Protein AF-A0A091SM23-F1 (afdb_monomer_lite)

Radius of gyration: 30.1 Å; chains: 1; bounding box: 99×48×85 Å

Sequence (454 aa):
YYSNVTLNDPCASSPNENMCPLARPPLPYNMPLAYVFSVGVSFLVTCVLLVYSMSRSFRESYRVGRSARDLAVKVFSAWDFKVIQRHSVKLQHENIHTQLKELLVEHRSRSRSLSVCQYLRRSAALLLAWAFSLSTVLGCVLAVHRFSEYMHGCVGKWQQEAILLVLPFLVSSFNVLMPHLYNWLTMWEKHDSPVAEVYVAICRNLILKMVVLGLLCYQWLSRRVVCSTEECWETCVGQELYRFVVMDFIFTLLDTLFGELVWRLILEKRLKRNQKPEFDIARNVLELIYGQTLTCTWGSAPCLQTSLMQNCQSPSKPWQASHMSTIFITLLCFPSFLGAAVFLSYTIWSVRPSETCGPFQGLETIYKSGKTWLQVLEKSNPNITWFAWVHQHLVENTFLLFLMSGLLLAMIYLNIQVVRGQQRIIYLLKEQIANEGEDKIFLIQKLHSIYKQR

Organism: Pelecanus crispus (NCBI:txid36300)

Secondary structure (DSSP, 8-state):
---HHHHS-TTTT-SSTT---SSPPSS---HHHHHHHHHHHHHHHHHHHHHHHHHHHHHHHHHHTT-TT-HHHHHHH---TT---HHHHHHHHHHHHHHHHHHHHHHHHHT----HHHHHHHHHHHHHHHHHHHHHHHHHHHHHHHHHHHHHHT--SS-HHHHHHHHHHHHHHHHHHHHHHHHHHHHHS--S-HHHHHHHHHHHHHHHHHHHHHHHHHHHHHHHHHHTTTS-HHHHHHHHHHHHHHHHHHHHHHIIIIIHHHHHHHHHHHH----PPB--HHHHHHHHHHHHHHHHTTT-HHHHHHHHHHHPBPPSS---HHHHHHHHIIIIIHHHHHHHHHHHHHHHHHPPPPSSSSTTTT-S-HHHHHHHHHHHHHHH-GGGHHHHHHHHHHHS-HHHHHHHHHHHHHHHHHHHHHHHHHHHHHHHHHHHHHHHHHHHHHHHHHHHHHHHH-

Foldseek 3Di:
DDALCQQQQQQNPDPDPPDRDPDTPPDRDQVLVCVVVVVVVVLVVVVVVLVVLLVVLVVQQVVVPPPLPPLPCLVVPQDDPVDDDPVVNVVSVLLSVQVSVQSVLVVVVVPDDDDPVRVVVLVVLVVVLVVVLVVLLVVLLVVLVVLLVVLVVPDDDPDVPVSLLVSLQSLLVCLLVSLVVLVVSLVVNPDSHPVVSVVVSVLSSLVSVLSSVVSLLVSLVVCLVVCLPPHFSVVVSVVSVVSNVVNNLVSLVCCLQVVQVVVQVCCCPPVVDPDADADPCLVCVVSLVVNLVVCVVVVCNVVSVVSCVVRHDHHSRPDPVSNCVSVSSVSPVVSVSVVVVVSVVCQQPPNQGHCPDDHQHPDRGSVVSVLVVLVVVCVVDVVCVVVSVCCCVQVVPPVNVVVVVVVVVVVVVVVVVVVVVVVVVVVVVVVVVVVVVVVVVVVVVVVVVVVVVD

Structure (mmCIF, N/CA/C/O backbone):
data_AF-A0A091SM23-F1
#
_entry.id   AF-A0A091SM23-F1
#
loop_
_atom_site.group_PDB
_atom_site.id
_atom_site.type_symbol
_atom_site.label_atom_id
_atom_site.label_alt_id
_atom_site.label_comp_id
_atom_site.label_asym_id
_atom_site.label_entity_id
_atom_site.label_seq_id
_atom_site.pdbx_PDB_ins_code
_atom_site.Cartn_x
_atom_site.Cartn_y
_atom_site.Cartn_z
_atom_site.occupancy
_atom_site.B_iso_or_equiv
_atom_site.auth_seq_id
_atom_site.auth_comp_id
_atom_site.auth_asym_id
_atom_site.auth_atom_id
_atom_site.pdbx_PDB_model_num
ATOM 1 N N . TYR A 1 1 ? 17.231 -11.484 -25.286 1.00 56.69 1 TYR A N 1
ATOM 2 C CA . TYR A 1 1 ? 16.145 -10.549 -24.927 1.00 56.69 1 TYR A CA 1
ATOM 3 C C . TYR A 1 1 ? 14.990 -10.757 -25.881 1.00 56.69 1 TYR A C 1
ATOM 5 O O . TYR A 1 1 ? 15.239 -10.800 -27.077 1.00 56.69 1 TYR A O 1
ATOM 13 N N . TYR A 1 2 ? 13.763 -10.910 -25.381 1.00 58.66 2 TYR A N 1
ATOM 14 C CA . TYR A 1 2 ? 12.590 -10.980 -26.250 1.00 58.66 2 TYR A CA 1
ATOM 15 C C . TYR A 1 2 ? 12.308 -9.589 -26.831 1.00 58.66 2 TYR A C 1
ATOM 17 O O . TYR A 1 2 ? 12.157 -8.615 -26.092 1.00 58.66 2 TYR A O 1
ATOM 25 N N . SER A 1 3 ? 12.285 -9.503 -28.153 1.00 64.88 3 SER A N 1
ATOM 26 C CA . SER A 1 3 ? 11.923 -8.331 -28.944 1.00 64.88 3 SER A CA 1
ATOM 27 C C . SER A 1 3 ? 11.014 -8.750 -30.101 1.00 64.88 3 SER A C 1
ATOM 29 O O . SER A 1 3 ? 10.918 -9.935 -30.441 1.00 64.88 3 SER A O 1
ATOM 31 N N . ASN A 1 4 ? 10.380 -7.773 -30.758 1.00 66.88 4 ASN A N 1
ATOM 32 C CA . ASN A 1 4 ? 9.612 -8.020 -31.983 1.00 66.88 4 ASN A CA 1
ATOM 33 C C . ASN A 1 4 ? 10.450 -8.708 -33.072 1.00 66.88 4 ASN A C 1
ATOM 35 O O . ASN A 1 4 ? 9.881 -9.405 -33.904 1.00 66.88 4 ASN A O 1
ATOM 39 N N . VAL A 1 5 ? 11.777 -8.541 -33.061 1.00 65.62 5 VAL A N 1
ATOM 40 C CA . VAL A 1 5 ? 12.682 -9.213 -34.002 1.00 65.62 5 VAL A CA 1
ATOM 41 C C . VAL A 1 5 ? 12.778 -10.699 -33.669 1.00 65.62 5 VAL A C 1
ATOM 43 O O . VAL A 1 5 ? 12.503 -11.520 -34.528 1.00 65.62 5 VAL A O 1
ATOM 46 N N . THR A 1 6 ? 13.057 -11.055 -32.411 1.00 65.75 6 THR A N 1
ATOM 47 C CA . THR A 1 6 ? 13.193 -12.466 -31.998 1.00 65.75 6 THR A CA 1
ATOM 48 C C . THR A 1 6 ? 11.888 -13.262 -32.066 1.00 65.75 6 THR A C 1
ATOM 50 O O . THR A 1 6 ? 11.918 -14.467 -32.270 1.00 65.75 6 THR A O 1
ATOM 53 N N . LEU A 1 7 ? 10.737 -12.607 -31.869 1.00 67.38 7 LEU A N 1
ATOM 54 C CA . LEU A 1 7 ? 9.422 -13.264 -31.843 1.00 67.38 7 LEU A CA 1
ATOM 55 C C . LEU A 1 7 ? 8.808 -13.446 -33.233 1.00 67.38 7 LEU A C 1
ATOM 57 O O . LEU A 1 7 ? 7.965 -14.318 -33.412 1.00 67.38 7 LEU A O 1
ATOM 61 N N . ASN A 1 8 ? 9.210 -12.619 -34.199 1.00 70.06 8 ASN A N 1
ATOM 62 C CA . ASN A 1 8 ? 8.714 -12.678 -35.574 1.00 70.06 8 ASN A CA 1
ATOM 63 C C . ASN A 1 8 ? 9.769 -13.208 -36.551 1.00 70.06 8 ASN A C 1
ATOM 65 O O . ASN A 1 8 ? 9.574 -13.098 -37.763 1.00 70.06 8 ASN A O 1
ATOM 69 N N . ASP A 1 9 ? 10.878 -13.748 -36.037 1.00 68.75 9 ASP A N 1
ATOM 70 C CA . ASP A 1 9 ? 11.908 -14.378 -36.850 1.00 68.75 9 ASP A CA 1
ATOM 71 C C . ASP A 1 9 ? 11.370 -15.713 -37.405 1.00 68.75 9 ASP A C 1
ATOM 73 O O . ASP A 1 9 ? 11.100 -16.636 -36.628 1.00 68.75 9 ASP A O 1
ATOM 77 N N . PRO A 1 10 ? 11.184 -15.840 -38.733 1.00 60.81 10 PRO A N 1
ATOM 78 C CA . PRO A 1 10 ? 10.665 -17.059 -39.348 1.00 60.81 10 PRO A CA 1
ATOM 79 C C . PRO A 1 10 ? 11.573 -18.279 -39.123 1.00 60.81 10 PRO A C 1
ATOM 81 O O . PRO A 1 10 ? 11.093 -19.409 -39.212 1.00 60.81 10 PRO A O 1
ATOM 84 N N . CYS A 1 11 ? 12.854 -18.076 -38.798 1.00 62.28 11 CYS A N 1
ATOM 85 C CA . CYS A 1 11 ? 13.820 -19.149 -38.568 1.00 62.28 11 CYS A CA 1
ATOM 86 C C . CYS A 1 11 ? 13.835 -19.673 -37.118 1.00 62.28 11 CYS A C 1
ATOM 88 O O . CYS A 1 11 ? 14.329 -20.771 -36.879 1.00 62.28 11 CYS A O 1
ATOM 90 N N . ALA A 1 12 ? 13.258 -18.954 -36.144 1.00 58.31 12 ALA A N 1
ATOM 91 C CA . ALA A 1 12 ? 13.349 -19.309 -34.719 1.00 58.31 12 ALA A CA 1
ATOM 92 C C . ALA A 1 12 ? 12.579 -20.587 -34.317 1.00 58.31 12 ALA A C 1
ATOM 94 O O . ALA A 1 12 ? 12.743 -21.084 -33.205 1.00 58.31 12 ALA A O 1
ATOM 95 N N . SER A 1 13 ? 11.733 -21.120 -35.205 1.00 54.81 13 SER A N 1
ATOM 96 C CA . SER A 1 13 ? 10.900 -22.309 -34.959 1.00 54.81 13 SER A CA 1
ATOM 97 C C . SER A 1 13 ? 11.381 -23.585 -35.668 1.00 54.81 13 SER A C 1
ATOM 99 O O . SER A 1 13 ? 10.786 -24.642 -35.457 1.00 54.81 13 SER A O 1
ATOM 101 N N . SER A 1 14 ? 12.451 -23.522 -36.478 1.00 49.41 14 SER A N 1
ATOM 102 C CA . SER A 1 14 ? 12.982 -24.684 -37.208 1.00 49.41 14 SER A CA 1
ATOM 103 C C . SER A 1 14 ? 14.253 -25.231 -36.543 1.00 49.41 14 SER A C 1
ATOM 105 O O . SER A 1 14 ? 15.240 -24.505 -36.452 1.00 49.41 14 SER A O 1
ATOM 107 N N . PRO A 1 15 ? 14.292 -26.512 -36.129 1.00 54.00 15 PRO A N 1
ATOM 108 C CA . PRO A 1 15 ? 15.513 -27.141 -35.624 1.00 54.00 15 PRO A CA 1
ATOM 109 C C . PRO A 1 15 ? 16.540 -27.463 -36.727 1.00 54.00 15 PRO A C 1
ATOM 111 O O . PRO A 1 15 ? 17.667 -27.826 -36.408 1.00 54.00 15 PRO A O 1
ATOM 114 N N . ASN A 1 16 ? 16.178 -27.321 -38.009 1.00 50.69 16 ASN A N 1
ATOM 115 C CA . ASN A 1 16 ? 17.075 -27.523 -39.147 1.00 50.69 16 ASN A CA 1
ATOM 116 C C . ASN A 1 16 ? 17.306 -26.187 -39.873 1.00 50.69 16 ASN A C 1
ATOM 118 O O . ASN A 1 16 ? 16.379 -25.643 -40.480 1.00 50.69 16 ASN A O 1
ATOM 122 N N . GLU A 1 17 ? 18.550 -25.697 -39.854 1.00 54.72 17 GLU A N 1
ATOM 123 C CA . GLU A 1 17 ? 18.999 -24.424 -40.460 1.00 54.72 17 GLU A CA 1
ATOM 124 C C . GLU A 1 17 ? 18.700 -24.296 -41.969 1.00 54.72 17 GLU A C 1
ATOM 126 O O . GLU A 1 17 ? 18.692 -23.194 -42.510 1.00 54.72 17 GLU A O 1
ATOM 131 N N . ASN A 1 18 ? 18.388 -25.398 -42.660 1.00 53.94 18 ASN A N 1
ATOM 132 C CA . ASN A 1 18 ? 18.262 -25.426 -44.121 1.00 53.94 18 ASN A CA 1
ATOM 133 C C . ASN A 1 18 ? 16.851 -25.140 -44.672 1.00 53.94 18 ASN A C 1
ATOM 135 O O . ASN A 1 18 ? 16.675 -25.130 -45.889 1.00 53.94 18 ASN A O 1
ATOM 139 N N . MET A 1 19 ? 15.837 -24.914 -43.829 1.00 50.41 19 MET A N 1
ATOM 140 C CA . MET A 1 19 ? 14.469 -24.617 -44.290 1.00 50.41 19 MET A CA 1
ATOM 141 C C . MET A 1 19 ? 13.844 -23.460 -43.502 1.00 50.41 19 MET A C 1
ATOM 143 O O . MET A 1 19 ? 12.917 -23.656 -42.720 1.00 50.41 19 MET A O 1
ATOM 147 N N . CYS A 1 20 ? 14.331 -22.237 -43.719 1.00 56.81 20 CYS A N 1
ATOM 148 C CA . CYS A 1 20 ? 13.607 -21.045 -43.276 1.00 56.81 20 CYS A CA 1
ATOM 149 C C . CYS A 1 20 ? 12.458 -20.732 -44.252 1.00 56.81 20 CYS A C 1
ATOM 151 O O . CYS A 1 20 ? 12.709 -20.557 -45.449 1.00 56.81 20 CYS A O 1
ATOM 153 N N . PRO A 1 21 ? 11.201 -20.623 -43.788 1.00 58.81 21 PRO A N 1
ATOM 154 C CA . PRO A 1 21 ? 10.120 -20.132 -44.629 1.00 58.81 21 PRO A CA 1
ATOM 155 C C . PRO A 1 21 ? 10.401 -18.673 -45.025 1.00 58.81 21 PRO A C 1
ATOM 157 O O . PRO A 1 21 ? 10.579 -17.804 -44.176 1.00 58.81 21 PRO A O 1
ATOM 160 N N . LEU A 1 22 ? 10.435 -18.396 -46.334 1.00 57.88 22 LEU A N 1
ATOM 161 C CA . LEU A 1 22 ? 10.754 -17.071 -46.893 1.00 57.88 22 LEU A CA 1
ATOM 162 C C . LEU A 1 22 ? 9.680 -16.002 -46.587 1.00 57.88 22 LEU A C 1
ATOM 164 O O . LEU A 1 22 ? 9.892 -14.812 -46.819 1.00 57.88 22 LEU A O 1
ATOM 168 N N . ALA A 1 23 ? 8.511 -16.419 -46.095 1.00 58.59 23 ALA A N 1
ATOM 169 C CA . ALA A 1 23 ? 7.370 -15.553 -45.838 1.00 58.59 23 ALA A CA 1
ATOM 170 C C . ALA A 1 23 ? 7.274 -15.198 -44.348 1.00 58.59 23 ALA A C 1
ATOM 172 O O . ALA A 1 23 ? 7.102 -16.070 -43.496 1.00 58.59 23 ALA A O 1
ATOM 173 N N . ARG A 1 24 ? 7.341 -13.895 -44.041 1.00 56.06 24 ARG A N 1
ATOM 174 C CA . ARG A 1 24 ? 7.018 -13.371 -42.706 1.00 56.06 24 ARG A CA 1
ATOM 175 C C . ARG A 1 24 ? 5.563 -13.717 -42.352 1.00 56.06 24 ARG A C 1
ATOM 177 O O . ARG A 1 24 ? 4.712 -13.669 -43.245 1.00 56.06 24 ARG A O 1
ATOM 184 N N . PRO A 1 25 ? 5.254 -14.024 -41.079 1.00 58.59 25 PRO A N 1
ATOM 185 C CA . PRO A 1 25 ? 3.885 -14.295 -40.655 1.00 58.59 25 PRO A CA 1
ATOM 186 C C . PRO A 1 25 ? 2.950 -13.125 -41.029 1.00 58.59 25 PRO A C 1
ATOM 188 O O . PRO A 1 25 ? 3.356 -11.965 -40.919 1.00 58.59 25 PRO A O 1
ATOM 191 N N . PRO A 1 26 ? 1.700 -13.404 -41.456 1.00 57.03 26 PRO A N 1
ATOM 192 C CA . PRO A 1 26 ? 0.779 -12.398 -41.999 1.00 57.03 26 PRO A CA 1
ATOM 193 C C . PRO A 1 26 ? 0.387 -11.310 -40.986 1.00 57.03 26 PRO A C 1
ATOM 195 O O . PRO A 1 26 ? -0.009 -10.218 -41.384 1.00 57.03 26 PRO A O 1
ATOM 198 N N . LEU A 1 27 ? 0.530 -11.586 -39.686 1.00 62.62 27 LEU A N 1
ATOM 199 C CA . LEU A 1 27 ? 0.352 -10.631 -38.595 1.00 62.62 27 LEU A CA 1
ATOM 200 C C . LEU A 1 27 ? 1.545 -10.755 -37.633 1.00 62.62 27 LEU A C 1
ATOM 202 O O . LEU A 1 27 ? 1.586 -11.709 -36.854 1.00 62.62 27 LEU A O 1
ATOM 206 N N . PRO A 1 28 ? 2.527 -9.838 -37.676 1.00 69.88 28 PRO A N 1
ATOM 207 C CA . PRO A 1 28 ? 3.638 -9.863 -36.736 1.00 69.88 28 PRO A CA 1
ATOM 208 C C . PRO A 1 28 ? 3.137 -9.556 -35.320 1.00 69.88 28 PRO A C 1
ATOM 210 O O . PRO A 1 28 ? 2.400 -8.592 -35.093 1.00 69.88 28 PRO A O 1
ATOM 213 N N . TYR A 1 29 ? 3.551 -10.370 -34.352 1.00 76.75 29 TYR A N 1
ATOM 214 C CA . TYR A 1 29 ? 3.253 -10.157 -32.944 1.00 76.75 29 TYR A CA 1
ATOM 215 C C . TYR A 1 29 ? 3.926 -8.871 -32.454 1.00 76.75 29 TYR A C 1
ATOM 217 O O . TYR A 1 29 ? 5.133 -8.684 -32.635 1.00 76.75 29 TYR A O 1
ATOM 225 N N . ASN A 1 30 ? 3.147 -7.991 -31.819 1.00 79.69 30 ASN A N 1
ATOM 226 C CA . ASN A 1 30 ? 3.643 -6.733 -31.269 1.00 79.69 30 ASN A CA 1
ATOM 227 C C . ASN A 1 30 ? 3.799 -6.833 -29.746 1.00 79.69 30 ASN A C 1
ATOM 229 O O . ASN A 1 30 ? 2.880 -6.548 -28.975 1.00 79.69 30 ASN A O 1
ATOM 233 N N . MET A 1 31 ? 4.989 -7.237 -29.318 1.00 81.75 31 MET A N 1
ATOM 234 C CA . MET A 1 31 ? 5.353 -7.454 -27.924 1.00 81.75 31 MET A CA 1
ATOM 235 C C . MET A 1 31 ? 5.179 -6.216 -27.023 1.00 81.75 31 MET A C 1
ATOM 237 O O . MET A 1 31 ? 4.568 -6.364 -25.962 1.00 81.75 31 MET A O 1
ATOM 241 N N . PRO A 1 32 ? 5.642 -4.999 -27.387 1.00 83.00 32 PRO A N 1
ATOM 242 C CA . PRO A 1 32 ? 5.451 -3.834 -26.525 1.00 83.00 32 PRO A CA 1
ATOM 243 C C . PRO A 1 32 ? 3.976 -3.468 -26.314 1.00 83.00 32 PRO A C 1
ATOM 245 O O . PRO A 1 32 ? 3.597 -3.056 -25.219 1.00 83.00 32 PRO A O 1
ATOM 248 N N . LEU A 1 33 ? 3.121 -3.679 -27.317 1.00 81.31 33 LEU A N 1
ATOM 249 C CA . LEU A 1 33 ? 1.682 -3.452 -27.190 1.00 81.31 33 LEU A CA 1
ATOM 250 C C . LEU A 1 33 ? 1.037 -4.468 -26.236 1.00 81.31 33 LEU A C 1
ATOM 252 O O . LEU A 1 33 ? 0.282 -4.090 -25.340 1.00 81.31 33 LEU A O 1
ATOM 256 N N . ALA A 1 34 ? 1.373 -5.752 -26.392 1.00 84.25 34 ALA A N 1
ATOM 257 C CA . ALA A 1 34 ? 0.900 -6.807 -25.501 1.00 84.25 34 ALA A CA 1
ATOM 258 C C . ALA A 1 34 ? 1.324 -6.554 -24.043 1.00 84.25 34 ALA A C 1
ATOM 260 O O . ALA A 1 34 ? 0.533 -6.762 -23.122 1.00 84.25 34 ALA A O 1
ATOM 261 N N . TYR A 1 35 ? 2.539 -6.041 -23.826 1.00 84.38 35 TYR A N 1
ATOM 262 C CA . TYR A 1 35 ? 3.025 -5.663 -22.499 1.00 84.38 35 TYR A CA 1
ATOM 263 C C . TYR A 1 35 ? 2.186 -4.536 -21.876 1.00 84.38 35 TYR A C 1
ATOM 265 O O . TYR A 1 35 ? 1.686 -4.684 -20.764 1.00 84.38 35 TYR A O 1
ATOM 273 N N . VAL A 1 36 ? 1.952 -3.434 -22.601 1.00 84.50 36 VAL A N 1
ATOM 274 C CA . VAL A 1 36 ? 1.137 -2.316 -22.089 1.00 84.50 36 VAL A CA 1
ATOM 275 C C . VAL A 1 36 ? -0.307 -2.747 -21.814 1.00 84.50 36 VAL A C 1
ATOM 277 O O . VAL A 1 36 ? -0.844 -2.409 -20.761 1.00 84.50 36 VAL A O 1
ATOM 280 N N . PHE A 1 37 ? -0.936 -3.521 -22.705 1.00 82.06 37 PHE A N 1
ATOM 281 C CA . PHE A 1 37 ? -2.312 -3.983 -22.488 1.00 82.06 37 PHE A CA 1
ATOM 282 C C . PHE A 1 37 ? -2.429 -4.984 -21.343 1.00 82.06 37 PHE A C 1
ATOM 284 O O . PHE A 1 37 ? -3.357 -4.871 -20.551 1.00 82.06 37 PHE A O 1
ATOM 291 N N . SER A 1 38 ? -1.515 -5.947 -21.219 1.00 86.31 38 SER A N 1
ATOM 292 C CA . SER A 1 38 ? -1.550 -6.922 -20.118 1.00 86.31 38 SER A CA 1
ATOM 293 C C . SER A 1 38 ? -1.354 -6.253 -18.755 1.00 86.31 38 SER A C 1
ATOM 295 O O . SER A 1 38 ? -2.124 -6.505 -17.823 1.00 86.31 38 SER A O 1
ATOM 297 N N . VAL A 1 39 ? -0.391 -5.333 -18.643 1.00 84.69 39 VAL A N 1
ATOM 298 C CA . VAL A 1 39 ? -0.190 -4.519 -17.435 1.00 84.69 39 VAL A CA 1
ATOM 299 C C . VAL A 1 39 ? -1.404 -3.619 -17.178 1.00 84.69 39 VAL A C 1
ATOM 301 O O . VAL A 1 39 ? -1.903 -3.572 -16.058 1.00 84.69 39 VAL A O 1
ATOM 304 N N . GLY A 1 40 ? -1.947 -2.964 -18.205 1.00 81.38 40 GLY A N 1
ATOM 305 C CA . GLY A 1 40 ? -3.136 -2.119 -18.075 1.00 81.38 40 GLY A CA 1
ATOM 306 C C . GLY A 1 40 ? -4.379 -2.893 -17.621 1.00 81.38 40 GLY A C 1
ATOM 307 O O . GLY A 1 40 ? -5.048 -2.487 -16.674 1.00 81.38 40 GLY A O 1
ATOM 308 N N . VAL A 1 41 ? -4.671 -4.037 -18.246 1.00 82.25 41 VAL A N 1
ATOM 309 C CA . VAL A 1 41 ? -5.816 -4.895 -17.902 1.00 82.25 41 VAL A CA 1
ATOM 310 C C . VAL A 1 41 ? -5.654 -5.476 -16.502 1.00 82.25 41 VAL A C 1
ATOM 312 O O . VAL A 1 41 ? -6.600 -5.416 -15.722 1.00 82.25 41 VAL A O 1
ATOM 315 N N . SER A 1 42 ? -4.473 -5.986 -16.139 1.00 84.00 42 SER A N 1
ATOM 316 C CA . SER A 1 42 ? -4.230 -6.488 -14.778 1.00 84.00 42 SER A CA 1
ATOM 317 C C . SER A 1 42 ? -4.406 -5.392 -13.723 1.00 84.00 42 SER A C 1
ATOM 319 O O . SER A 1 42 ? -5.044 -5.632 -12.695 1.00 84.00 42 SER A O 1
ATOM 321 N N . PHE A 1 43 ? -3.939 -4.169 -13.995 1.00 81.25 43 PHE A N 1
ATOM 322 C CA . PHE A 1 43 ? -4.121 -3.026 -13.104 1.00 81.25 43 PHE A CA 1
ATOM 323 C C . PHE A 1 43 ? -5.597 -2.621 -12.973 1.00 81.25 43 PHE A C 1
ATOM 325 O O . PHE A 1 43 ? -6.076 -2.385 -11.864 1.00 81.25 43 PHE A O 1
ATOM 332 N N . LEU A 1 44 ? -6.349 -2.613 -14.079 1.00 79.94 44 LEU A N 1
ATOM 333 C CA . LEU A 1 44 ? -7.790 -2.342 -14.089 1.00 79.94 44 LEU A CA 1
ATOM 334 C C . LEU A 1 44 ? -8.587 -3.412 -13.339 1.00 79.94 44 LEU A C 1
ATOM 336 O O . LEU A 1 44 ? -9.422 -3.073 -12.503 1.00 79.94 44 LEU A O 1
ATOM 340 N N . VAL A 1 45 ? -8.315 -4.694 -13.590 1.00 80.31 45 VAL A N 1
ATOM 341 C CA . VAL A 1 45 ? -8.950 -5.809 -12.872 1.00 80.31 45 VAL A CA 1
ATOM 342 C C . VAL A 1 45 ? -8.651 -5.704 -11.379 1.00 80.31 45 VAL A C 1
ATOM 344 O O . VAL A 1 45 ? -9.568 -5.793 -10.566 1.00 80.31 45 VAL A O 1
ATOM 347 N N . THR A 1 46 ? -7.400 -5.421 -11.008 1.00 81.94 46 THR A N 1
ATOM 348 C CA . THR A 1 46 ? -7.010 -5.208 -9.607 1.00 81.94 46 THR A CA 1
ATOM 349 C C . THR A 1 46 ? -7.752 -4.017 -8.998 1.00 81.94 46 THR A C 1
ATOM 351 O O . THR A 1 46 ? -8.280 -4.136 -7.895 1.00 81.94 46 THR A O 1
ATOM 354 N N . CYS A 1 47 ? -7.880 -2.902 -9.724 1.00 79.38 47 CYS A N 1
ATOM 355 C CA . CYS A 1 47 ? -8.659 -1.736 -9.300 1.00 79.38 47 CYS A CA 1
ATOM 356 C C . CYS A 1 47 ? -10.117 -2.107 -9.009 1.00 79.38 47 CYS A C 1
ATOM 358 O O . CYS A 1 47 ? -10.636 -1.818 -7.932 1.00 79.38 47 CYS A O 1
ATOM 360 N N . VAL A 1 48 ? -10.771 -2.796 -9.950 1.00 77.50 48 VAL A N 1
ATOM 361 C CA . VAL A 1 48 ? -12.171 -3.219 -9.820 1.00 77.50 48 VAL A CA 1
ATOM 362 C C . VAL A 1 48 ? -12.341 -4.169 -8.636 1.00 77.50 48 VAL A C 1
ATOM 364 O O . VAL A 1 48 ? -13.263 -3.984 -7.845 1.00 77.50 48 VAL A O 1
ATOM 367 N N . LEU A 1 49 ? -11.443 -5.143 -8.460 1.00 79.62 49 LEU A N 1
ATOM 368 C CA . LEU A 1 49 ? -11.469 -6.073 -7.326 1.00 79.62 49 LEU A CA 1
ATOM 369 C C . LEU A 1 49 ? -11.248 -5.362 -5.984 1.00 79.62 49 LEU A C 1
ATOM 371 O O . LEU A 1 49 ? -11.931 -5.671 -5.004 1.00 79.62 49 LEU A O 1
ATOM 375 N N . LEU A 1 50 ? -10.339 -4.386 -5.923 1.00 77.44 50 LEU A N 1
ATOM 376 C CA . LEU A 1 50 ? -10.109 -3.572 -4.729 1.00 77.44 50 LEU A CA 1
ATOM 377 C C . LEU A 1 50 ? -11.331 -2.711 -4.395 1.00 77.44 50 LEU A C 1
ATOM 379 O O . LEU A 1 50 ? -11.812 -2.747 -3.265 1.00 77.44 50 LEU A O 1
ATOM 383 N N . VAL A 1 51 ? -11.900 -2.001 -5.370 1.00 76.31 51 VAL A N 1
ATOM 384 C CA . VAL A 1 51 ? -13.109 -1.188 -5.164 1.00 76.31 51 VAL A CA 1
ATOM 385 C C . VAL A 1 51 ? -14.297 -2.068 -4.768 1.00 76.31 51 VAL A C 1
ATOM 387 O O . VAL A 1 51 ? -15.038 -1.735 -3.840 1.00 76.31 51 VAL A O 1
ATOM 390 N N . TYR A 1 52 ? -14.464 -3.223 -5.415 1.00 74.69 52 TYR A N 1
ATOM 391 C CA . TYR A 1 52 ? -15.514 -4.183 -5.089 1.00 74.69 52 TYR A CA 1
ATOM 392 C C . TYR A 1 52 ? -15.359 -4.724 -3.664 1.00 74.69 52 TYR A C 1
ATOM 394 O O . TYR A 1 52 ? -16.309 -4.647 -2.878 1.00 74.69 52 TYR A O 1
ATOM 402 N N . SER A 1 53 ? -14.168 -5.213 -3.304 1.00 72.44 53 SER A N 1
ATOM 403 C CA . SER A 1 53 ? -13.886 -5.745 -1.965 1.00 72.44 53 SER A CA 1
ATOM 404 C C . SER A 1 53 ? -14.086 -4.685 -0.882 1.00 72.44 53 SER A C 1
ATOM 406 O O . SER A 1 53 ? -14.728 -4.971 0.130 1.00 72.44 53 SER A O 1
ATOM 408 N N . MET A 1 54 ? -13.665 -3.440 -1.128 1.00 68.62 54 MET A N 1
ATOM 409 C CA . MET A 1 54 ? -13.956 -2.313 -0.246 1.00 68.62 54 MET A CA 1
ATOM 410 C C . MET A 1 54 ? -15.454 -2.075 -0.112 1.00 68.62 54 MET A C 1
ATOM 412 O O . MET A 1 54 ? -15.956 -2.036 1.004 1.00 68.62 54 MET A O 1
ATOM 416 N N . SER A 1 55 ? -16.190 -1.949 -1.218 1.00 69.88 55 SER A N 1
ATOM 417 C CA . SER A 1 55 ? -17.632 -1.667 -1.183 1.00 69.88 55 SER A CA 1
ATOM 418 C C . SER A 1 55 ? -18.414 -2.725 -0.395 1.00 69.88 55 SER A C 1
ATOM 420 O O . SER A 1 55 ? -19.325 -2.399 0.373 1.00 69.88 55 SER A O 1
ATOM 422 N N . ARG A 1 56 ? -18.024 -3.998 -0.537 1.00 70.25 56 ARG A N 1
ATOM 423 C CA . ARG A 1 56 ? -18.593 -5.121 0.204 1.00 70.25 56 ARG A CA 1
ATOM 424 C C . ARG A 1 56 ? -18.223 -5.047 1.681 1.00 70.25 56 ARG A C 1
ATOM 426 O O . ARG A 1 56 ? -19.107 -5.136 2.529 1.00 70.25 56 ARG A O 1
ATOM 433 N N . SER A 1 57 ? -16.946 -4.824 1.978 1.00 66.62 57 SER A N 1
ATOM 434 C CA . SER A 1 57 ? -16.446 -4.721 3.347 1.00 66.62 57 SER A CA 1
ATOM 435 C C . SER A 1 57 ? -17.099 -3.543 4.089 1.00 66.62 57 SER A C 1
ATOM 437 O O . SER A 1 57 ? -17.642 -3.728 5.176 1.00 66.62 57 SER A O 1
ATOM 439 N N . PHE A 1 58 ? -17.201 -2.362 3.466 1.00 66.44 58 PHE A N 1
ATOM 440 C CA . PHE A 1 58 ? -17.912 -1.200 4.018 1.00 66.44 58 PHE A CA 1
ATOM 441 C C . PHE A 1 58 ? -19.387 -1.499 4.310 1.00 66.44 58 PHE A C 1
ATOM 443 O O . PHE A 1 58 ? -19.906 -1.088 5.351 1.00 66.44 58 PHE A O 1
ATOM 450 N N . ARG A 1 59 ? -20.067 -2.242 3.428 1.00 64.69 59 ARG A N 1
ATOM 451 C CA . ARG A 1 59 ? -21.468 -2.650 3.622 1.00 64.69 59 ARG A CA 1
ATOM 452 C C . ARG A 1 59 ? -21.638 -3.567 4.835 1.00 64.69 59 ARG A C 1
ATOM 454 O O . ARG A 1 59 ? -22.587 -3.401 5.602 1.00 64.69 59 ARG A O 1
ATOM 461 N N . GLU A 1 60 ? -20.735 -4.526 5.014 1.00 61.38 60 GLU A N 1
ATOM 462 C CA . GLU A 1 60 ? -20.767 -5.482 6.127 1.00 61.38 60 GLU A CA 1
ATOM 463 C C . GLU A 1 60 ? -20.392 -4.815 7.463 1.00 61.38 60 GLU A C 1
ATOM 465 O O . GLU A 1 60 ? -21.072 -5.014 8.471 1.00 61.38 60 GLU A O 1
ATOM 470 N N . SER A 1 61 ? -19.388 -3.940 7.465 1.00 59.19 61 SER A N 1
ATOM 471 C CA . SER A 1 61 ? -18.943 -3.177 8.640 1.00 59.19 61 SER A CA 1
ATOM 472 C C . SER A 1 61 ? -19.988 -2.210 9.167 1.00 59.19 61 SER A C 1
ATOM 474 O O . SER A 1 61 ? -20.201 -2.104 10.377 1.00 59.19 61 SER A O 1
ATOM 476 N N . TYR A 1 62 ? -20.704 -1.533 8.271 1.00 52.97 62 TYR A N 1
ATOM 477 C CA . TYR A 1 62 ? -21.724 -0.574 8.677 1.00 52.97 62 TYR A CA 1
ATOM 478 C C . TYR A 1 62 ? -22.983 -1.246 9.256 1.00 52.97 62 TYR A C 1
ATOM 480 O O . TYR A 1 62 ? -23.657 -0.649 10.096 1.00 52.97 62 TYR A O 1
ATOM 488 N N . ARG A 1 63 ? -23.276 -2.513 8.904 1.00 52.12 63 ARG A N 1
ATOM 489 C CA . ARG A 1 63 ? -24.330 -3.303 9.584 1.00 52.12 63 ARG A CA 1
ATOM 490 C C . ARG A 1 63 ? -24.012 -3.539 11.065 1.00 52.12 63 ARG A C 1
ATOM 492 O O . ARG A 1 63 ? -24.943 -3.672 11.855 1.00 52.12 63 ARG A O 1
ATOM 499 N N . VAL A 1 64 ? -22.730 -3.567 11.440 1.00 49.47 64 VAL A N 1
ATOM 500 C CA . VAL A 1 64 ? -22.261 -3.872 12.805 1.00 49.47 64 VAL A CA 1
ATOM 501 C C . VAL A 1 64 ? -22.057 -2.603 13.649 1.00 49.47 64 VAL A C 1
ATOM 503 O O . VAL A 1 64 ? -22.274 -2.619 14.859 1.00 49.47 64 VAL A O 1
ATOM 506 N N . GLY A 1 65 ? -21.725 -1.471 13.021 1.00 43.78 65 GLY A N 1
ATOM 507 C CA . GLY A 1 65 ? -21.287 -0.233 13.683 1.00 43.78 65 GLY A CA 1
ATOM 508 C C . GLY A 1 65 ? -22.336 0.605 14.430 1.00 43.78 65 GLY A C 1
ATOM 509 O O . GLY A 1 65 ? -22.155 1.813 14.559 1.00 43.78 65 GLY A O 1
ATOM 510 N N . ARG A 1 66 ? -23.447 0.043 14.924 1.00 46.72 66 ARG A N 1
ATOM 511 C CA . ARG A 1 66 ? -24.452 0.859 15.644 1.00 46.72 66 ARG A CA 1
ATOM 512 C C . ARG A 1 66 ? -25.124 0.184 16.840 1.00 46.72 66 ARG A C 1
ATOM 514 O O . ARG A 1 66 ? -26.286 0.467 17.112 1.00 46.72 66 ARG A O 1
ATOM 521 N N . SER A 1 67 ? -24.391 -0.652 17.582 1.00 47.44 67 SER A N 1
ATOM 522 C CA . SER A 1 67 ? -24.867 -1.236 18.852 1.00 47.44 67 SER A CA 1
ATOM 523 C C . SER A 1 67 ? -24.297 -0.569 20.113 1.00 47.44 67 SER A C 1
ATOM 525 O O . SER A 1 67 ? -24.377 -1.153 21.189 1.00 47.44 67 SER A O 1
ATOM 527 N N . ALA A 1 68 ? -23.728 0.637 20.021 1.00 46.91 68 ALA A N 1
ATOM 528 C CA . ALA A 1 68 ? -23.248 1.362 21.203 1.00 46.91 68 ALA A CA 1
ATOM 529 C C . ALA A 1 68 ? -24.382 1.760 22.172 1.00 46.91 68 ALA A C 1
ATOM 531 O O . ALA A 1 68 ? -24.098 2.198 23.283 1.00 46.91 68 ALA A O 1
ATOM 532 N N . ARG A 1 69 ? -25.658 1.632 21.768 1.00 48.31 69 ARG A N 1
ATOM 533 C CA . ARG A 1 69 ? -26.783 2.109 22.580 1.00 48.31 69 ARG A CA 1
ATOM 534 C C . ARG A 1 69 ? -27.412 1.086 23.519 1.00 48.31 69 ARG A C 1
ATOM 536 O O . ARG A 1 69 ? -28.143 1.527 24.382 1.00 48.31 69 ARG A O 1
ATOM 543 N N . ASP A 1 70 ? -27.087 -0.202 23.478 1.00 61.97 70 ASP A N 1
ATOM 544 C CA . ASP A 1 70 ? -27.667 -1.098 24.484 1.00 61.97 70 ASP A CA 1
ATOM 545 C C . ASP A 1 70 ? -26.738 -2.244 24.871 1.00 61.97 70 ASP A C 1
ATOM 547 O O . ASP A 1 70 ? -26.863 -3.380 24.408 1.00 61.97 70 ASP A O 1
ATOM 551 N N . LEU A 1 71 ? -25.828 -1.946 25.805 1.00 69.44 71 LEU A N 1
ATOM 552 C CA . LEU A 1 71 ? -25.204 -2.973 26.642 1.00 69.44 71 LEU A CA 1
ATOM 553 C C . LEU A 1 71 ? -26.286 -3.918 27.194 1.00 69.44 71 LEU A C 1
ATOM 555 O O . LEU A 1 71 ? -26.095 -5.125 27.162 1.00 69.44 71 LEU A O 1
ATOM 559 N N . ALA A 1 72 ? -27.437 -3.376 27.610 1.00 74.06 72 ALA A N 1
ATOM 560 C CA . ALA A 1 72 ? -28.578 -4.142 28.101 1.00 74.06 72 ALA A CA 1
ATOM 561 C C . ALA A 1 72 ? -29.113 -5.132 27.055 1.00 74.06 72 ALA A C 1
ATOM 563 O O . ALA A 1 72 ? -29.108 -6.334 27.304 1.00 74.06 72 ALA A O 1
ATOM 564 N N . VAL A 1 73 ? -29.497 -4.667 25.861 1.00 75.88 73 VAL A N 1
ATOM 565 C CA . VAL A 1 73 ? -29.958 -5.543 24.767 1.00 75.88 73 VAL A CA 1
ATOM 566 C C . VAL A 1 73 ? -28.909 -6.600 24.463 1.00 75.88 73 VAL A C 1
ATOM 568 O O . VAL A 1 73 ? -29.250 -7.767 24.367 1.00 75.88 73 VAL A O 1
ATOM 571 N N . LYS A 1 74 ? -27.623 -6.245 24.413 1.00 77.38 74 LYS A N 1
ATOM 572 C CA . LYS A 1 74 ? -26.571 -7.231 24.156 1.00 77.38 74 LYS A CA 1
ATOM 573 C C . LYS A 1 74 ? -26.422 -8.253 25.287 1.00 77.38 74 LYS A C 1
ATOM 575 O O . LYS A 1 74 ? -26.261 -9.429 24.999 1.00 77.38 74 LYS A O 1
ATOM 580 N N . VAL A 1 75 ? -26.522 -7.852 26.555 1.00 82.56 75 VAL A N 1
ATOM 581 C CA . VAL A 1 75 ? -26.526 -8.790 27.694 1.00 82.56 75 VAL A CA 1
ATOM 582 C C . VAL A 1 75 ? -27.706 -9.760 27.592 1.00 82.56 75 VAL A C 1
ATOM 584 O O . VAL A 1 75 ? -27.523 -10.957 27.791 1.00 82.56 75 VAL A O 1
ATOM 587 N N . PHE A 1 76 ? -28.896 -9.264 27.244 1.00 81.56 76 PHE A N 1
ATOM 588 C CA . PHE A 1 76 ? -30.120 -10.070 27.227 1.00 81.56 76 PHE A CA 1
ATOM 589 C C . PHE A 1 76 ? -30.357 -10.842 25.920 1.00 81.56 76 PHE A C 1
ATOM 591 O O . PHE A 1 76 ? -31.079 -11.833 25.932 1.00 81.56 76 PHE A O 1
ATOM 598 N N . SER A 1 77 ? -29.753 -10.429 24.801 1.00 79.12 77 SER A N 1
ATOM 599 C CA . SER A 1 77 ? -30.031 -10.976 23.465 1.00 79.12 77 SER A CA 1
ATOM 600 C C . SER A 1 77 ? -28.814 -11.570 22.750 1.00 79.12 77 SER A C 1
ATOM 602 O O . SER A 1 77 ? -28.944 -11.979 21.598 1.00 79.12 77 SER A O 1
ATOM 604 N N . ALA A 1 78 ? -27.621 -11.582 23.357 1.00 78.06 78 ALA A N 1
ATOM 605 C CA . ALA A 1 78 ? -26.425 -12.100 22.681 1.00 78.06 78 ALA A CA 1
ATOM 606 C C . ALA A 1 78 ? -26.341 -13.632 22.643 1.00 78.06 78 ALA A C 1
ATOM 608 O O . ALA A 1 78 ? -25.586 -14.171 21.830 1.00 78.06 78 ALA A O 1
ATOM 609 N N . TRP A 1 79 ? -27.070 -14.336 23.513 1.00 86.25 79 TRP A N 1
ATOM 610 C CA . TRP A 1 79 ? -27.025 -15.795 23.552 1.00 86.25 79 TRP A CA 1
ATOM 611 C C . TRP A 1 79 ? -27.893 -16.419 22.455 1.00 86.25 79 TRP A C 1
ATOM 613 O O . TRP A 1 79 ? -29.074 -16.097 22.334 1.00 86.25 79 TRP A O 1
ATOM 623 N N . ASP A 1 80 ? -27.314 -17.345 21.686 1.00 83.06 80 ASP A N 1
ATOM 624 C CA . ASP A 1 80 ? -28.041 -18.149 20.701 1.00 83.06 80 ASP A CA 1
ATOM 625 C C . ASP A 1 80 ? -28.264 -19.559 21.254 1.00 83.06 80 ASP A C 1
ATOM 627 O O . ASP A 1 80 ? -27.335 -20.353 21.395 1.00 83.06 80 ASP A O 1
ATOM 631 N N . PHE A 1 81 ? -29.521 -19.878 21.557 1.00 83.81 81 PHE A N 1
ATOM 632 C CA . PHE A 1 81 ? -29.912 -21.175 22.108 1.00 83.81 81 PHE A CA 1
ATOM 633 C C . PHE A 1 81 ? -29.860 -22.322 21.086 1.00 83.81 81 PHE A C 1
ATOM 635 O O . PHE A 1 81 ? -30.008 -23.479 21.471 1.00 83.81 81 PHE A O 1
ATOM 642 N N . LYS A 1 82 ? -29.640 -22.039 19.794 1.00 84.88 82 LYS A N 1
ATOM 643 C CA . LYS A 1 82 ? -29.535 -23.068 18.747 1.00 84.88 82 LYS A CA 1
ATOM 644 C C . LYS A 1 82 ? -28.152 -23.723 18.677 1.00 84.88 82 LYS A C 1
ATOM 646 O O . LYS A 1 82 ? -27.982 -24.709 17.959 1.00 84.88 82 LYS A O 1
ATOM 651 N N . VAL A 1 83 ? -27.157 -23.205 19.401 1.00 81.94 83 VAL A N 1
ATOM 652 C CA . VAL A 1 83 ? -25.784 -23.728 19.379 1.00 81.94 83 VAL A CA 1
ATOM 653 C C . VAL A 1 83 ? -25.636 -24.883 20.372 1.00 81.94 83 VAL A C 1
ATOM 655 O O . VAL A 1 83 ? -25.624 -24.687 21.582 1.00 81.94 83 VAL A O 1
ATOM 658 N N . ILE A 1 84 ? -25.500 -26.105 19.850 1.00 83.44 84 ILE A N 1
ATOM 659 C CA . ILE A 1 84 ? -25.463 -27.345 20.654 1.00 83.44 84 ILE A CA 1
ATOM 660 C C . ILE A 1 84 ? -24.023 -27.869 20.836 1.00 83.44 84 ILE A C 1
ATOM 662 O O . ILE A 1 84 ? -23.699 -28.544 21.814 1.00 83.44 84 ILE A O 1
ATOM 666 N N . GLN A 1 85 ? -23.116 -27.554 19.906 1.00 91.44 85 GLN A N 1
ATOM 667 C CA . GLN A 1 85 ? -21.751 -28.084 19.908 1.00 91.44 85 GLN A CA 1
ATOM 668 C C . GLN A 1 85 ? -20.890 -27.432 21.003 1.00 91.44 85 GLN A C 1
ATOM 670 O O . GLN A 1 85 ? -20.676 -26.223 20.978 1.00 91.44 85 GLN A O 1
ATOM 675 N N . ARG A 1 86 ? -20.314 -28.232 21.919 1.00 86.50 86 ARG A N 1
ATOM 676 C CA . ARG A 1 86 ? -19.520 -27.743 23.074 1.00 86.50 86 ARG A CA 1
ATOM 677 C C . ARG A 1 86 ? -18.427 -26.735 22.707 1.00 86.50 86 ARG A C 1
ATOM 679 O O . ARG A 1 86 ? -18.251 -25.750 23.417 1.00 86.50 86 ARG A O 1
ATOM 686 N N . HIS A 1 87 ? -17.698 -26.975 21.617 1.00 76.75 87 HIS A N 1
ATOM 687 C CA . HIS A 1 87 ? -16.655 -26.056 21.156 1.00 76.75 87 HIS A CA 1
ATOM 688 C C . HIS A 1 87 ? -17.244 -24.694 20.756 1.00 76.75 87 HIS A C 1
ATOM 690 O O . HIS A 1 87 ? -16.767 -23.658 21.207 1.00 76.75 87 HIS A O 1
ATOM 696 N N . SER A 1 88 ? -18.324 -24.699 19.976 1.00 80.00 88 SER A N 1
ATOM 697 C CA . SER A 1 88 ? -19.020 -23.490 19.526 1.00 80.00 88 SER A CA 1
ATOM 698 C C . SER A 1 88 ? -19.678 -22.736 20.684 1.00 80.00 88 SER A C 1
ATOM 700 O O . SER A 1 88 ? -19.602 -21.514 20.726 1.00 80.00 88 SER A O 1
ATOM 702 N N . VAL A 1 89 ? -20.233 -23.452 21.669 1.00 82.69 89 VAL A N 1
ATOM 703 C CA . VAL A 1 89 ? -20.769 -22.871 22.914 1.00 82.69 89 VAL A CA 1
ATOM 704 C C . VAL A 1 89 ? -19.669 -22.154 23.697 1.00 82.69 89 VAL A C 1
ATOM 706 O O . VAL A 1 89 ? -19.853 -21.012 24.117 1.00 82.69 89 VAL A O 1
ATOM 709 N N . LYS A 1 90 ? -18.503 -22.793 23.867 1.00 83.12 90 LYS A N 1
ATOM 710 C CA . LYS A 1 90 ? -17.356 -22.186 24.553 1.00 83.12 90 LYS A CA 1
ATOM 711 C C . LYS A 1 90 ? -16.863 -20.938 23.817 1.00 83.12 90 LYS A C 1
ATOM 713 O O . LYS A 1 90 ? -16.694 -19.895 24.441 1.00 83.12 90 LYS A O 1
ATOM 718 N N . LEU A 1 91 ? -16.709 -21.026 22.495 1.00 77.62 91 LEU A N 1
ATOM 719 C CA . LEU A 1 91 ? -16.277 -19.910 21.653 1.00 77.62 91 LEU A CA 1
ATOM 720 C C . LEU A 1 91 ? -17.266 -18.734 21.716 1.00 77.62 91 LEU A C 1
ATOM 722 O O . LEU A 1 91 ? -16.864 -17.580 21.835 1.00 77.62 91 LEU A O 1
ATOM 726 N N . GLN A 1 92 ? -18.569 -19.017 21.668 1.00 81.19 92 GLN A N 1
ATOM 727 C CA . GLN A 1 92 ? -19.609 -17.998 21.760 1.00 81.19 92 GLN A CA 1
ATOM 728 C C . GLN A 1 92 ? -19.631 -17.343 23.143 1.00 81.19 92 GLN A C 1
ATOM 730 O O . GLN A 1 92 ? -19.722 -16.120 23.229 1.00 81.19 92 GLN A O 1
ATOM 735 N N . HIS A 1 93 ? -19.491 -18.123 24.216 1.00 82.38 93 HIS A N 1
ATOM 736 C CA . HIS A 1 93 ? -19.385 -17.595 25.574 1.00 82.38 93 HIS A CA 1
ATOM 737 C C . HIS A 1 93 ? -18.181 -16.655 25.725 1.00 82.38 93 HIS A C 1
ATOM 739 O O . HIS A 1 93 ? -18.337 -15.528 26.195 1.00 82.38 93 HIS A O 1
ATOM 745 N N . GLU A 1 94 ? -16.998 -17.078 25.269 1.00 77.75 94 GLU A N 1
ATOM 746 C CA . GLU A 1 94 ? -15.780 -16.260 25.294 1.00 77.75 94 GLU A CA 1
ATOM 747 C C . GLU A 1 94 ? -15.933 -14.980 24.454 1.00 77.75 94 GLU A C 1
ATOM 749 O O . GLU A 1 94 ? -15.551 -13.893 24.898 1.00 77.75 94 GLU A O 1
ATOM 754 N N . ASN A 1 95 ? -16.563 -15.071 23.279 1.00 72.81 95 ASN A N 1
ATOM 755 C CA . ASN A 1 95 ? -16.837 -13.918 22.421 1.00 72.81 95 ASN A CA 1
ATOM 756 C C . ASN A 1 95 ? -17.792 -12.916 23.099 1.00 72.81 95 ASN A C 1
ATOM 758 O O . ASN A 1 95 ? -17.477 -11.730 23.186 1.00 72.81 95 ASN A O 1
ATOM 762 N N . ILE A 1 96 ? -18.925 -13.377 23.645 1.00 79.38 96 ILE A N 1
ATOM 763 C CA . ILE A 1 96 ? -19.909 -12.520 24.331 1.00 79.38 96 ILE A CA 1
ATOM 764 C C . ILE A 1 96 ? -19.292 -11.862 25.564 1.00 79.38 96 ILE A C 1
ATOM 766 O O . ILE A 1 96 ? -19.408 -10.646 25.729 1.00 79.38 96 ILE A O 1
ATOM 770 N N . HIS A 1 97 ? -18.607 -12.643 26.406 1.00 78.19 97 HIS A N 1
ATOM 771 C CA . HIS A 1 97 ? -17.915 -12.137 27.589 1.00 78.19 97 HIS A CA 1
ATOM 772 C C . HIS A 1 97 ? -16.973 -10.991 27.219 1.00 78.19 97 HIS A C 1
ATOM 774 O O . HIS A 1 97 ? -16.975 -9.931 27.852 1.00 78.19 97 HIS A O 1
ATOM 780 N N . THR A 1 98 ? -16.193 -11.176 26.156 1.00 67.69 98 THR A N 1
ATOM 781 C CA . THR A 1 98 ? -15.189 -10.183 25.802 1.00 67.69 98 THR A CA 1
ATOM 782 C C . THR A 1 98 ? -15.803 -8.951 25.136 1.00 67.69 98 THR A C 1
ATOM 784 O O . THR A 1 98 ? -15.423 -7.833 25.476 1.00 67.69 98 THR A O 1
ATOM 787 N N . GLN A 1 99 ? -16.841 -9.115 24.308 1.00 72.00 99 GLN A N 1
ATOM 788 C CA . GLN A 1 99 ? -17.605 -7.988 23.760 1.00 72.00 99 GLN A CA 1
ATOM 789 C C . GLN A 1 99 ? -18.283 -7.145 24.851 1.00 72.00 99 GLN A C 1
ATOM 791 O O . GLN A 1 99 ? -18.329 -5.920 24.747 1.00 72.00 99 GLN A O 1
ATOM 796 N N . LEU A 1 100 ? -18.813 -7.776 25.903 1.00 77.69 100 LEU A N 1
ATOM 797 C CA . LEU A 1 100 ? -19.397 -7.063 27.043 1.00 77.69 100 LEU A CA 1
ATOM 798 C C . LEU A 1 100 ? -18.337 -6.294 27.832 1.00 77.69 100 LEU A C 1
ATOM 800 O O . LEU A 1 100 ? -18.570 -5.146 28.211 1.00 77.69 100 LEU A O 1
ATOM 804 N N . LYS A 1 101 ? -17.159 -6.894 28.039 1.00 78.31 101 LYS A N 1
ATOM 805 C CA . LYS A 1 101 ? -16.023 -6.242 28.700 1.00 78.31 101 LYS A CA 1
ATOM 806 C C . LYS A 1 101 ? -15.568 -4.993 27.943 1.00 78.31 101 LYS A C 1
ATOM 808 O O . LYS A 1 101 ? -15.324 -3.969 28.574 1.00 78.31 101 LYS A O 1
ATOM 813 N N . GLU A 1 102 ? -15.489 -5.056 26.615 1.00 69.44 102 GLU A N 1
ATOM 814 C CA . GLU A 1 102 ? -15.134 -3.905 25.775 1.00 69.44 102 GLU A CA 1
ATOM 815 C C . GLU A 1 102 ? -16.152 -2.770 25.881 1.00 69.44 102 GLU A C 1
ATOM 817 O O . GLU A 1 102 ? -15.764 -1.633 26.152 1.00 69.44 102 GLU A O 1
ATOM 822 N N . LEU A 1 103 ? -17.447 -3.079 25.762 1.00 73.56 103 LEU A N 1
ATOM 823 C CA . LEU A 1 103 ? -18.513 -2.082 25.904 1.00 73.56 103 LEU A CA 1
ATOM 824 C C . LEU A 1 103 ? -18.504 -1.423 27.293 1.00 73.56 103 LEU A C 1
ATOM 826 O O . LEU A 1 103 ? -18.715 -0.217 27.412 1.00 73.56 103 LEU A O 1
ATOM 830 N N . LEU A 1 104 ? -18.216 -2.191 28.348 1.00 75.50 104 LEU A N 1
ATOM 831 C CA . LEU A 1 104 ? -18.067 -1.674 29.712 1.00 75.50 104 LEU A CA 1
ATOM 832 C C . LEU A 1 104 ? -16.875 -0.721 29.852 1.00 75.50 104 LEU A C 1
ATOM 834 O O . LEU A 1 104 ? -16.979 0.308 30.523 1.00 75.50 104 LEU A O 1
ATOM 838 N N . VAL A 1 105 ? -15.741 -1.057 29.232 1.00 71.44 105 VAL A N 1
ATOM 839 C CA . VAL A 1 105 ? -14.540 -0.211 29.233 1.00 71.44 105 VAL A CA 1
ATOM 840 C C . VAL A 1 105 ? -14.786 1.081 28.454 1.00 71.44 105 VAL A C 1
ATOM 842 O O . VAL A 1 105 ? -14.444 2.153 28.953 1.00 71.44 105 VAL A O 1
ATOM 845 N N . GLU A 1 106 ? -15.426 1.004 27.285 1.00 68.62 106 GLU A N 1
ATOM 846 C CA . GLU A 1 106 ? -15.795 2.171 26.475 1.00 68.62 106 GLU A CA 1
ATOM 847 C C . GLU A 1 106 ? -16.780 3.090 27.213 1.00 68.62 106 GLU A C 1
ATOM 849 O O . GLU A 1 106 ? -16.625 4.311 27.222 1.00 68.62 106 GLU A O 1
ATOM 854 N N . HIS A 1 107 ? -17.769 2.521 27.905 1.00 70.56 107 HIS A N 1
ATOM 855 C CA . HIS A 1 107 ? -18.710 3.309 28.697 1.00 70.56 107 HIS A CA 1
ATOM 856 C C . HIS A 1 107 ? -18.022 4.000 29.886 1.00 70.56 107 HIS A C 1
ATOM 858 O O . HIS A 1 107 ? -18.233 5.189 30.141 1.00 70.56 107 HIS A O 1
ATOM 864 N N . ARG A 1 108 ? -17.138 3.280 30.591 1.00 70.12 108 ARG A N 1
ATOM 865 C CA . ARG A 1 108 ? -16.374 3.817 31.726 1.00 70.12 108 ARG A CA 1
ATOM 866 C C . ARG A 1 108 ? -15.416 4.933 31.307 1.00 70.12 108 ARG A C 1
ATOM 868 O O . ARG A 1 108 ? -15.264 5.894 32.058 1.00 70.12 108 ARG A O 1
ATOM 875 N N . SER A 1 109 ? -14.764 4.821 30.149 1.00 64.75 109 SER A N 1
ATOM 876 C CA . SER A 1 109 ? -13.860 5.867 29.653 1.00 64.75 109 SER A CA 1
ATOM 877 C C . SER A 1 109 ? -14.624 7.138 29.280 1.00 64.75 109 SER A C 1
ATOM 879 O O . SER A 1 109 ? -14.189 8.233 29.626 1.00 64.75 109 SER A O 1
ATOM 881 N N . ARG A 1 110 ? -15.812 7.002 28.679 1.00 63.19 110 ARG A N 1
ATOM 882 C CA . ARG A 1 110 ? -16.680 8.127 28.301 1.00 63.19 110 ARG A CA 1
ATOM 883 C C . ARG A 1 110 ? -17.254 8.882 29.503 1.00 63.19 110 ARG A C 1
ATOM 885 O O . ARG A 1 110 ? -17.446 10.090 29.426 1.00 63.19 110 ARG A O 1
ATOM 892 N N . SER A 1 111 ? -17.487 8.185 30.616 1.00 61.25 111 SER A N 1
ATOM 893 C CA . SER A 1 111 ? -17.954 8.781 31.877 1.00 61.25 111 SER A CA 1
ATOM 894 C C . SER A 1 111 ? -16.849 9.496 32.669 1.00 61.25 111 SER A C 1
ATOM 896 O O . SER A 1 111 ? -17.149 10.188 33.642 1.00 61.25 111 SER A O 1
ATOM 898 N N . ARG A 1 112 ? -15.572 9.319 32.310 1.00 68.62 112 ARG A N 1
ATOM 899 C CA . ARG A 1 112 ? -14.443 9.864 33.069 1.00 68.62 112 ARG A CA 1
ATOM 900 C C . ARG A 1 112 ? -14.015 11.210 32.483 1.00 68.62 112 ARG A C 1
ATOM 902 O O . ARG A 1 112 ? -13.276 11.260 31.506 1.00 68.62 112 ARG A O 1
ATOM 909 N N . SER A 1 113 ? -14.433 12.313 33.100 1.00 60.78 113 SER A N 1
ATOM 910 C CA . SER A 1 113 ? -13.931 13.648 32.751 1.00 60.78 113 SER A CA 1
ATOM 911 C C . SER A 1 113 ? -12.474 13.804 33.211 1.00 60.78 113 SER A C 1
ATOM 913 O O . SER A 1 113 ? -12.192 13.795 34.411 1.00 60.78 113 SER A O 1
ATOM 915 N N . LEU A 1 114 ? -11.537 13.923 32.268 1.00 70.56 114 LEU A N 1
ATOM 916 C CA . LEU A 1 114 ? -10.125 14.203 32.554 1.00 70.56 114 LEU A CA 1
ATOM 917 C C . LEU A 1 114 ? -9.932 15.685 32.908 1.00 70.56 114 LEU A C 1
ATOM 919 O O . LEU A 1 114 ? -10.548 16.554 32.294 1.00 70.56 114 LEU A O 1
ATOM 923 N N . SER A 1 115 ? -9.047 15.987 33.865 1.00 79.50 115 SER A N 1
ATOM 924 C CA . SER A 1 115 ? -8.689 17.382 34.154 1.00 79.50 115 SER A CA 1
ATOM 925 C C . SER A 1 115 ? -7.856 17.982 33.014 1.00 79.50 115 SER A C 1
ATOM 927 O O . SER A 1 115 ? -7.094 17.276 32.349 1.00 79.50 115 SER A O 1
ATOM 929 N N . VAL A 1 116 ? -7.951 19.300 32.808 1.00 80.56 116 VAL A N 1
ATOM 930 C CA . VAL A 1 116 ? -7.244 20.017 31.726 1.00 80.56 116 VAL A CA 1
ATOM 931 C C . VAL A 1 116 ? -5.727 19.779 31.768 1.00 80.56 116 VAL A C 1
ATOM 933 O O . VAL A 1 116 ? -5.103 19.545 30.736 1.00 80.56 116 VAL A O 1
ATOM 936 N N . CYS A 1 117 ? -5.127 19.740 32.962 1.00 81.56 117 CYS A N 1
ATOM 937 C CA . CYS A 1 117 ? -3.697 19.463 33.136 1.00 81.56 117 CYS A CA 1
ATOM 938 C C . CYS A 1 117 ? -3.325 18.016 32.753 1.00 81.56 117 CYS A C 1
ATOM 940 O O . CYS A 1 117 ? -2.304 17.769 32.107 1.00 81.56 117 CYS A O 1
ATOM 942 N N . GLN A 1 118 ? -4.180 17.041 33.081 1.00 80.56 118 GLN A N 1
ATOM 943 C CA . GLN A 1 118 ? -3.980 15.651 32.659 1.00 80.56 118 GLN A CA 1
ATOM 944 C C . GLN A 1 118 ? -4.118 15.496 31.141 1.00 80.56 118 GLN A C 1
ATOM 946 O O . GLN A 1 118 ? -3.341 14.753 30.538 1.00 80.56 118 GLN A O 1
ATOM 951 N N . TYR A 1 119 ? -5.055 16.225 30.531 1.00 81.50 119 TYR A N 1
ATOM 952 C CA . TYR A 1 119 ? -5.232 16.272 29.083 1.00 81.50 119 TYR A CA 1
ATOM 953 C C . TYR A 1 119 ? -4.010 16.876 28.375 1.00 81.50 119 TYR A C 1
ATOM 955 O O . TYR A 1 119 ? -3.512 16.284 27.416 1.00 81.50 119 TYR A O 1
ATOM 963 N N . LEU A 1 120 ? -3.466 17.993 28.880 1.00 83.31 120 LEU A N 1
ATOM 964 C CA . LEU A 1 120 ? -2.258 18.616 28.325 1.00 83.31 120 LEU A CA 1
ATOM 965 C C . LEU A 1 120 ? -1.042 17.693 28.420 1.00 83.31 120 LEU A C 1
ATOM 967 O O . LEU A 1 120 ? -0.369 17.461 27.420 1.00 83.31 120 LEU A O 1
ATOM 971 N N . ARG A 1 121 ? -0.783 17.113 29.600 1.00 84.50 121 ARG A N 1
ATOM 972 C CA . ARG A 1 121 ? 0.348 16.194 29.806 1.00 84.50 121 ARG A CA 1
ATOM 973 C C . ARG A 1 121 ? 0.274 14.989 28.870 1.00 84.50 121 ARG A C 1
ATOM 975 O O . ARG A 1 121 ? 1.287 14.552 28.332 1.00 84.50 121 ARG A O 1
ATOM 982 N N . ARG A 1 122 ? -0.929 14.452 28.666 1.00 81.12 122 ARG A N 1
ATOM 983 C CA . ARG A 1 122 ? -1.150 13.326 27.757 1.00 81.12 122 ARG A CA 1
ATOM 984 C C . ARG A 1 122 ? -0.972 13.721 26.295 1.00 81.12 122 ARG A C 1
ATOM 986 O O . ARG A 1 122 ? -0.319 12.994 25.558 1.00 81.12 122 ARG A O 1
ATOM 993 N N . SER A 1 123 ? -1.512 14.868 25.893 1.00 81.19 123 SER A N 1
ATOM 994 C CA . SER A 1 123 ? -1.346 15.389 24.533 1.00 81.19 123 SER A CA 1
ATOM 995 C C . SER A 1 123 ? 0.128 15.654 24.220 1.00 81.19 123 SER A C 1
ATOM 997 O O . SER A 1 123 ? 0.597 15.288 23.148 1.00 81.19 123 SER A O 1
ATOM 999 N N . ALA A 1 124 ? 0.887 16.188 25.181 1.00 86.94 124 ALA A N 1
ATOM 1000 C CA . ALA A 1 124 ? 2.331 16.369 25.058 1.00 86.94 124 ALA A CA 1
ATOM 1001 C C . ALA A 1 124 ? 3.077 15.032 24.903 1.00 86.94 124 ALA A C 1
ATOM 1003 O O . ALA A 1 124 ? 3.934 14.912 24.032 1.00 86.94 124 ALA A O 1
ATOM 1004 N N . ALA A 1 125 ? 2.724 14.009 25.690 1.00 86.06 125 ALA A N 1
ATOM 1005 C CA . ALA A 1 125 ? 3.316 12.675 25.560 1.00 86.06 125 ALA A CA 1
ATOM 1006 C C . ALA A 1 125 ? 3.035 12.042 24.184 1.00 86.06 125 ALA A C 1
ATOM 1008 O O . ALA A 1 125 ? 3.938 11.478 23.571 1.00 86.06 125 ALA A O 1
ATOM 1009 N N . LEU A 1 126 ? 1.808 12.187 23.670 1.00 85.69 126 LEU A N 1
ATOM 1010 C CA . LEU A 1 126 ? 1.436 11.714 22.333 1.00 85.69 126 LEU A CA 1
ATOM 1011 C C . LEU A 1 126 ? 2.203 12.459 21.234 1.00 85.69 126 LEU A C 1
ATOM 1013 O O . LEU A 1 126 ? 2.726 11.825 20.321 1.00 85.69 126 LEU A O 1
ATOM 1017 N N . LEU A 1 127 ? 2.307 13.787 21.330 1.00 87.44 127 LEU A N 1
ATOM 1018 C CA . LEU A 1 127 ? 3.069 14.602 20.380 1.00 87.44 127 LEU A CA 1
ATOM 1019 C C . LEU A 1 127 ? 4.549 14.215 20.359 1.00 87.44 127 LEU A C 1
ATOM 1021 O O . LEU A 1 127 ? 5.113 14.057 19.280 1.00 87.44 127 LEU A O 1
ATOM 1025 N N . LEU A 1 128 ? 5.162 14.008 21.527 1.00 89.44 128 LEU A N 1
ATOM 1026 C CA . LEU A 1 128 ? 6.551 13.556 21.632 1.00 89.44 128 LEU A CA 1
ATOM 1027 C C . LEU A 1 128 ? 6.757 12.196 20.970 1.00 89.44 128 LEU A C 1
ATOM 1029 O O . LEU A 1 128 ? 7.731 12.001 20.247 1.00 89.44 128 LEU A O 1
ATOM 1033 N N . ALA A 1 129 ? 5.831 11.266 21.176 1.00 88.94 129 ALA A N 1
ATOM 1034 C CA . ALA A 1 129 ? 5.945 9.942 20.595 1.00 88.94 129 ALA A CA 1
ATOM 1035 C C . ALA A 1 129 ? 5.732 9.949 19.069 1.00 88.94 129 ALA A C 1
ATOM 1037 O O . ALA A 1 129 ? 6.449 9.272 18.332 1.00 88.94 129 ALA A O 1
ATOM 1038 N N . TRP A 1 130 ? 4.824 10.789 18.564 1.00 90.44 130 TRP A N 1
ATOM 1039 C CA . TRP A 1 130 ? 4.697 11.037 17.126 1.00 90.44 130 TRP A CA 1
ATOM 1040 C C . TRP A 1 130 ? 5.942 11.702 16.537 1.00 90.44 130 TRP A C 1
ATOM 1042 O O . TRP A 1 130 ? 6.436 11.243 15.507 1.00 90.44 130 TRP A O 1
ATOM 1052 N N . ALA A 1 131 ? 6.500 12.711 17.205 1.00 91.62 131 ALA A N 1
ATOM 1053 C CA . ALA A 1 131 ? 7.744 13.351 16.787 1.00 91.62 131 ALA A CA 1
ATOM 1054 C C . ALA A 1 131 ? 8.907 12.350 16.747 1.00 91.62 131 ALA A C 1
ATOM 1056 O O . ALA A 1 131 ? 9.656 12.321 15.772 1.00 91.62 131 ALA A O 1
ATOM 1057 N N . PHE A 1 132 ? 9.013 11.470 17.748 1.00 91.50 132 PHE A N 1
ATOM 1058 C CA . PHE A 1 132 ? 9.990 10.385 17.755 1.00 91.50 132 PHE A CA 1
ATOM 1059 C C . PHE A 1 132 ? 9.776 9.437 16.569 1.00 91.50 132 PHE A C 1
ATOM 1061 O O . PHE A 1 132 ? 10.723 9.161 15.839 1.00 91.50 132 PHE A O 1
ATOM 1068 N N . SER A 1 133 ? 8.535 9.010 16.304 1.00 90.38 133 SER A N 1
ATOM 1069 C CA . SER A 1 133 ? 8.239 8.135 15.161 1.00 90.38 133 SER A CA 1
ATOM 1070 C C . SER A 1 133 ? 8.621 8.774 13.819 1.00 90.38 133 SER A C 1
ATOM 1072 O O . SER A 1 133 ? 9.318 8.149 13.025 1.00 90.38 133 SER A O 1
ATOM 1074 N N . LEU A 1 134 ? 8.288 10.048 13.596 1.00 91.62 134 LEU A N 1
ATOM 1075 C CA . LEU A 1 134 ? 8.664 10.768 12.376 1.00 91.62 134 LEU A CA 1
ATOM 1076 C C . LEU A 1 134 ? 10.181 10.972 12.272 1.00 91.62 134 LEU A C 1
ATOM 1078 O O . LEU A 1 134 ? 10.743 10.839 11.188 1.00 91.62 134 LEU A O 1
ATOM 1082 N N . SER A 1 135 ? 10.854 11.224 13.397 1.00 92.31 135 SER A N 1
ATOM 1083 C CA . SER A 1 135 ? 12.314 11.318 13.457 1.00 92.31 135 SER A CA 1
ATOM 1084 C C . SER A 1 135 ? 12.981 9.993 13.083 1.00 92.31 135 SER A C 1
ATOM 1086 O O . SER A 1 135 ? 13.925 9.986 12.298 1.00 92.31 135 SER A O 1
ATOM 1088 N N . THR A 1 136 ? 12.455 8.852 13.549 1.00 90.88 136 THR A N 1
ATOM 1089 C CA . THR A 1 136 ? 12.983 7.536 13.147 1.00 90.88 136 THR A CA 1
ATOM 1090 C C . THR A 1 136 ? 12.811 7.267 11.653 1.00 90.88 136 THR A C 1
ATOM 1092 O O . THR A 1 136 ? 13.740 6.767 11.025 1.00 90.88 136 THR A O 1
ATOM 1095 N N . VAL A 1 137 ? 11.678 7.666 11.059 1.00 92.19 137 VAL A N 1
ATOM 1096 C CA . VAL A 1 137 ? 11.452 7.560 9.608 1.00 92.19 137 VAL A CA 1
ATOM 1097 C C . VAL A 1 137 ? 12.462 8.422 8.850 1.00 92.19 137 VAL A C 1
ATOM 1099 O O . VAL A 1 137 ? 13.125 7.931 7.938 1.00 92.19 137 VAL A O 1
ATOM 1102 N N . LEU A 1 138 ? 12.636 9.683 9.258 1.00 92.19 138 LEU A N 1
ATOM 1103 C CA . LEU A 1 138 ? 13.619 10.584 8.658 1.00 92.19 138 LEU A CA 1
ATOM 1104 C C . LEU A 1 138 ? 15.048 10.035 8.794 1.00 92.19 138 LEU A C 1
ATOM 1106 O O . LEU A 1 138 ? 15.813 10.065 7.834 1.00 92.19 138 LEU A O 1
ATOM 1110 N N . GLY A 1 139 ? 15.392 9.482 9.958 1.00 91.12 139 GLY A N 1
ATOM 1111 C CA . GLY A 1 139 ? 16.673 8.829 10.209 1.00 91.12 139 GLY A CA 1
ATOM 1112 C C . GLY A 1 139 ? 16.919 7.639 9.281 1.00 91.12 139 GLY A C 1
ATOM 1113 O O . GLY A 1 139 ? 18.000 7.543 8.707 1.00 91.12 139 GLY A O 1
ATOM 1114 N N . CYS A 1 140 ? 15.914 6.781 9.062 1.00 89.88 140 CYS A N 1
ATOM 1115 C CA . CYS A 1 140 ? 16.006 5.667 8.112 1.00 89.88 140 CYS A CA 1
ATOM 1116 C C . CYS A 1 140 ? 16.251 6.169 6.683 1.00 89.88 140 CYS A C 1
ATOM 1118 O O . CYS A 1 140 ? 17.126 5.652 5.993 1.00 89.88 140 CYS A O 1
ATOM 1120 N N . VAL A 1 141 ? 15.532 7.212 6.254 1.00 89.56 141 VAL A N 1
ATOM 1121 C CA . VAL A 1 141 ? 15.704 7.816 4.922 1.00 89.56 141 VAL A CA 1
ATOM 1122 C C . VAL A 1 141 ? 17.109 8.371 4.742 1.00 89.56 141 VAL A C 1
ATOM 1124 O O . VAL A 1 141 ? 17.769 8.069 3.750 1.00 89.56 141 VAL A O 1
ATOM 1127 N N . LEU A 1 142 ? 17.587 9.158 5.706 1.00 90.12 142 LEU A N 1
ATOM 1128 C CA . LEU A 1 142 ? 18.923 9.744 5.655 1.00 90.12 142 LEU A CA 1
ATOM 1129 C C . LEU A 1 142 ? 20.008 8.666 5.686 1.00 90.12 142 LEU A C 1
ATOM 1131 O O . LEU A 1 142 ? 20.976 8.769 4.938 1.00 90.12 142 LEU A O 1
ATOM 1135 N N . ALA A 1 143 ? 19.841 7.623 6.503 1.00 88.81 143 ALA A N 1
ATOM 1136 C CA . ALA A 1 143 ? 20.772 6.503 6.563 1.00 88.81 143 ALA A CA 1
ATOM 1137 C C . ALA A 1 143 ? 20.862 5.780 5.213 1.00 88.81 143 ALA A C 1
ATOM 1139 O O . ALA A 1 143 ? 21.961 5.590 4.699 1.00 88.81 143 ALA A O 1
ATOM 1140 N N . VAL A 1 144 ? 19.720 5.447 4.604 1.00 87.12 144 VAL A N 1
ATOM 1141 C CA . VAL A 1 144 ? 19.670 4.782 3.294 1.00 87.12 144 VAL A CA 1
ATOM 1142 C C . VAL A 1 144 ? 20.240 5.682 2.195 1.00 87.12 144 VAL A C 1
ATOM 1144 O O . VAL A 1 144 ? 21.022 5.207 1.378 1.00 87.12 144 VAL A O 1
ATOM 1147 N N . HIS A 1 145 ? 19.922 6.980 2.193 1.00 85.12 145 HIS A N 1
ATOM 1148 C CA . HIS A 1 145 ? 20.442 7.926 1.202 1.00 85.12 145 HIS A CA 1
ATOM 1149 C C . HIS A 1 145 ? 21.960 8.104 1.311 1.00 85.12 145 HIS A C 1
ATOM 1151 O O . HIS A 1 145 ? 22.670 7.988 0.317 1.00 85.12 145 HIS A O 1
ATOM 1157 N N . ARG A 1 146 ? 22.481 8.336 2.522 1.00 84.69 146 ARG A N 1
ATOM 1158 C CA . ARG A 1 146 ? 23.926 8.494 2.753 1.00 84.69 146 ARG A CA 1
ATOM 1159 C C . ARG A 1 146 ? 24.693 7.219 2.445 1.00 84.69 146 ARG A C 1
ATOM 1161 O O . ARG A 1 146 ? 25.773 7.284 1.867 1.00 84.69 146 ARG A O 1
ATOM 1168 N N . PHE A 1 147 ? 24.138 6.068 2.821 1.00 82.00 147 PHE A N 1
ATOM 1169 C CA . PHE A 1 147 ? 24.741 4.781 2.506 1.00 82.00 147 PHE A CA 1
ATOM 1170 C C . PHE A 1 147 ? 24.743 4.538 0.998 1.00 82.00 147 PHE A C 1
ATOM 1172 O O . PHE A 1 147 ? 25.757 4.136 0.440 1.00 82.00 147 PHE A O 1
ATOM 1179 N N . SER A 1 148 ? 23.640 4.864 0.325 1.00 77.19 148 SER A N 1
ATOM 1180 C CA . SER A 1 148 ? 23.556 4.827 -1.129 1.00 77.19 148 SER A CA 1
ATOM 1181 C C . SER A 1 148 ? 24.652 5.686 -1.765 1.00 77.19 148 SER A C 1
ATOM 1183 O O . SER A 1 148 ? 25.448 5.156 -2.533 1.00 77.19 148 SER A O 1
ATOM 1185 N N . GLU A 1 149 ? 24.783 6.967 -1.408 1.00 76.88 149 GLU A N 1
ATOM 1186 C CA . GLU A 1 149 ? 25.827 7.862 -1.942 1.00 76.88 149 GLU A CA 1
ATOM 1187 C C . GLU A 1 149 ? 27.249 7.345 -1.693 1.00 76.88 149 GLU A C 1
ATOM 1189 O O . GLU A 1 149 ? 28.068 7.332 -2.612 1.00 76.88 149 GLU A O 1
ATOM 1194 N N . TYR A 1 150 ? 27.535 6.856 -0.483 1.00 73.12 150 TYR A N 1
ATOM 1195 C CA . TYR A 1 150 ? 28.838 6.280 -0.143 1.00 73.12 150 TYR A CA 1
ATOM 1196 C C . TYR A 1 150 ? 29.201 5.108 -1.064 1.00 73.12 150 TYR A C 1
ATOM 1198 O O . TYR A 1 150 ? 30.321 5.011 -1.566 1.00 73.12 150 TYR A O 1
ATOM 1206 N N . MET A 1 151 ? 28.218 4.261 -1.368 1.00 65.69 151 MET A N 1
ATOM 1207 C CA . MET A 1 151 ? 28.399 3.112 -2.250 1.00 65.69 151 MET A CA 1
ATOM 1208 C C . MET A 1 151 ? 28.611 3.508 -3.715 1.00 65.69 151 MET A C 1
ATOM 1210 O O . MET A 1 151 ? 29.238 2.746 -4.442 1.00 65.69 151 MET A O 1
ATOM 1214 N N . HIS A 1 152 ? 28.152 4.687 -4.157 1.00 63.06 152 HIS A N 1
ATOM 1215 C CA . HIS A 1 152 ? 28.459 5.196 -5.502 1.00 63.06 152 HIS A CA 1
ATOM 1216 C C . HIS A 1 152 ? 29.911 5.693 -5.613 1.00 63.06 152 HIS A C 1
ATOM 1218 O O . HIS A 1 152 ? 30.498 5.599 -6.687 1.00 63.06 152 HIS A O 1
ATOM 1224 N N . GLY A 1 153 ? 30.510 6.183 -4.520 1.00 58.78 153 GLY A N 1
ATOM 1225 C CA . GLY A 1 153 ? 31.890 6.688 -4.507 1.00 58.78 153 GLY A CA 1
ATOM 1226 C C . GLY A 1 153 ? 32.979 5.609 -4.412 1.00 58.78 153 GLY A C 1
ATOM 1227 O O . GLY A 1 153 ? 34.106 5.844 -4.837 1.00 58.78 153 GLY A O 1
ATOM 1228 N N . CYS A 1 154 ? 32.660 4.424 -3.881 1.00 51.53 154 CYS A N 1
ATOM 1229 C CA . CYS A 1 154 ? 33.631 3.354 -3.605 1.00 51.53 154 CYS A CA 1
ATOM 1230 C C . CYS A 1 154 ? 33.718 2.250 -4.679 1.00 51.53 154 CYS A C 1
ATOM 1232 O O . CYS A 1 154 ? 34.346 1.219 -4.433 1.00 51.53 154 CYS A O 1
ATOM 1234 N N . VAL A 1 155 ? 33.118 2.425 -5.862 1.00 51.66 155 VAL A N 1
ATOM 1235 C CA . VAL A 1 155 ? 33.126 1.397 -6.922 1.00 51.66 155 VAL A CA 1
ATOM 1236 C C . VAL A 1 155 ? 34.494 1.330 -7.615 1.00 51.66 155 VAL A C 1
ATOM 1238 O O . VAL A 1 155 ? 34.718 1.897 -8.681 1.00 51.66 155 VAL A O 1
ATOM 1241 N N . GLY A 1 156 ? 35.424 0.605 -6.993 1.00 46.72 156 GLY A N 1
ATOM 1242 C CA . GLY A 1 156 ? 36.626 0.057 -7.612 1.00 46.72 156 GLY A CA 1
ATOM 1243 C C . GLY A 1 156 ? 36.502 -1.464 -7.729 1.00 46.72 156 GLY A C 1
ATOM 1244 O O . GLY A 1 156 ? 36.368 -2.130 -6.713 1.00 46.72 156 GLY A O 1
ATOM 1245 N N . LYS A 1 157 ? 36.535 -1.959 -8.976 1.00 47.56 157 LYS A N 1
ATOM 1246 C CA . LYS A 1 157 ? 36.595 -3.323 -9.576 1.00 47.56 157 LYS A CA 1
ATOM 1247 C C . LYS A 1 157 ? 36.574 -4.642 -8.762 1.00 47.56 157 LYS A C 1
ATOM 1249 O O . LYS A 1 157 ? 36.401 -5.676 -9.397 1.00 47.56 157 LYS A O 1
ATOM 1254 N N . TRP A 1 158 ? 36.681 -4.689 -7.438 1.00 38.03 158 TRP A N 1
ATOM 1255 C CA . TRP A 1 158 ? 36.726 -5.939 -6.668 1.00 38.03 158 TRP A CA 1
ATOM 1256 C C . TRP A 1 158 ? 35.940 -5.820 -5.358 1.00 38.03 158 TRP A C 1
ATOM 1258 O O . TRP A 1 158 ? 36.538 -5.571 -4.324 1.00 38.03 158 TRP A O 1
ATOM 1268 N N . GLN A 1 159 ? 34.605 -5.909 -5.439 1.00 48.81 159 GLN A N 1
ATOM 1269 C CA . GLN A 1 159 ? 33.667 -6.547 -4.478 1.00 48.81 159 GLN A CA 1
ATOM 1270 C C . GLN A 1 159 ? 32.196 -6.211 -4.850 1.00 48.81 159 GLN A C 1
ATOM 1272 O O . GLN A 1 159 ? 31.370 -5.931 -3.984 1.00 48.81 159 GLN A O 1
ATOM 1277 N N . GLN A 1 160 ? 31.849 -6.191 -6.144 1.00 56.75 160 GLN A N 1
ATOM 1278 C CA . GLN A 1 160 ? 30.580 -5.628 -6.635 1.00 56.75 160 GLN A CA 1
ATOM 1279 C C . GLN A 1 160 ? 29.347 -6.310 -5.997 1.00 56.75 160 GLN A C 1
ATOM 1281 O O . GLN A 1 160 ? 28.437 -5.640 -5.527 1.00 56.75 160 GLN A O 1
ATOM 1286 N N . GLU A 1 161 ? 29.325 -7.639 -5.881 1.00 57.84 161 GLU A N 1
ATOM 1287 C CA . GLU A 1 161 ? 28.109 -8.364 -5.471 1.00 57.84 161 GLU A CA 1
ATOM 1288 C C . GLU A 1 161 ? 27.767 -8.253 -3.978 1.00 57.84 161 GLU A C 1
ATOM 1290 O O . GLU A 1 161 ? 26.603 -8.058 -3.626 1.00 57.84 161 GLU A O 1
ATOM 1295 N N . ALA A 1 162 ? 28.766 -8.320 -3.090 1.00 59.09 162 ALA A N 1
ATOM 1296 C CA . ALA A 1 162 ? 28.544 -8.188 -1.647 1.00 59.09 162 ALA A CA 1
ATOM 1297 C C . ALA A 1 162 ? 28.051 -6.779 -1.285 1.00 59.09 162 ALA A C 1
ATOM 1299 O O . ALA A 1 162 ? 27.197 -6.624 -0.418 1.00 59.09 162 ALA A O 1
ATOM 1300 N N . ILE A 1 163 ? 28.554 -5.772 -2.002 1.00 64.44 163 ILE A N 1
ATOM 1301 C CA . ILE A 1 163 ? 28.196 -4.356 -1.885 1.00 64.44 163 ILE A CA 1
ATOM 1302 C C . ILE A 1 163 ? 26.740 -4.119 -2.333 1.00 64.44 163 ILE A C 1
ATOM 1304 O O . ILE A 1 163 ? 26.006 -3.397 -1.657 1.00 64.44 163 ILE A O 1
ATOM 1308 N N . LEU A 1 164 ? 26.279 -4.772 -3.409 1.00 69.00 164 LEU A N 1
ATOM 1309 C CA . LEU A 1 164 ? 24.897 -4.637 -3.898 1.00 69.00 164 LEU A CA 1
ATOM 1310 C C . LEU A 1 164 ? 23.856 -5.280 -2.959 1.00 69.00 164 LEU A C 1
ATOM 1312 O O . LEU A 1 164 ? 22.725 -4.809 -2.900 1.00 69.00 164 LEU A O 1
ATOM 1316 N N . LEU A 1 165 ? 24.221 -6.290 -2.160 1.00 78.25 165 LEU A N 1
ATOM 1317 C CA . LEU A 1 165 ? 23.306 -6.897 -1.178 1.00 78.25 165 LEU A CA 1
ATOM 1318 C C . LEU A 1 165 ? 23.092 -6.049 0.089 1.00 78.25 165 LEU A C 1
ATOM 1320 O O . LEU A 1 165 ? 22.082 -6.228 0.776 1.00 78.25 165 LEU A O 1
ATOM 1324 N N . VAL A 1 166 ? 24.005 -5.126 0.413 1.00 82.38 166 VAL A N 1
ATOM 1325 C CA . VAL A 1 166 ? 23.937 -4.371 1.678 1.00 82.38 166 VAL A CA 1
ATOM 1326 C C . VAL A 1 166 ? 22.745 -3.416 1.710 1.00 82.38 166 VAL A C 1
ATOM 1328 O O . VAL A 1 166 ? 22.120 -3.254 2.755 1.00 82.38 166 VAL A O 1
ATOM 1331 N N . LEU A 1 167 ? 22.387 -2.803 0.580 1.00 82.88 167 LEU A N 1
ATOM 1332 C CA . LEU A 1 167 ? 21.256 -1.876 0.515 1.00 82.88 167 LEU A CA 1
ATOM 1333 C C . LEU A 1 167 ? 19.909 -2.596 0.766 1.00 82.88 167 LEU A C 1
ATOM 1335 O O . LEU A 1 167 ? 19.198 -2.183 1.686 1.00 82.88 167 LEU A O 1
ATOM 1339 N N . PRO A 1 168 ? 19.576 -3.698 0.058 1.00 87.25 168 PRO A N 1
ATOM 1340 C CA . PRO A 1 168 ? 18.461 -4.576 0.407 1.00 87.25 168 PRO A CA 1
ATOM 1341 C C . PRO A 1 168 ? 18.435 -5.007 1.872 1.00 87.25 168 PRO A C 1
ATOM 1343 O O . PRO A 1 168 ? 17.391 -4.942 2.518 1.00 87.25 168 PRO A O 1
ATOM 1346 N N . PHE A 1 169 ? 19.591 -5.407 2.404 1.00 88.62 169 PHE A N 1
ATOM 1347 C CA . PHE A 1 169 ? 19.729 -5.845 3.787 1.00 88.62 169 PHE A CA 1
ATOM 1348 C C . PHE A 1 169 ? 19.397 -4.726 4.782 1.00 88.62 169 PHE A C 1
ATOM 1350 O O . PHE A 1 169 ? 18.627 -4.944 5.714 1.00 88.62 169 PHE A O 1
ATOM 1357 N N . LEU A 1 170 ? 19.942 -3.520 4.588 1.00 89.06 170 LEU A N 1
ATOM 1358 C CA . LEU A 1 170 ? 19.688 -2.373 5.467 1.00 89.06 170 LEU A CA 1
ATOM 1359 C C . LEU A 1 170 ? 18.210 -1.988 5.471 1.00 89.06 170 LEU A C 1
ATOM 1361 O O . LEU A 1 170 ? 17.623 -1.793 6.534 1.00 89.06 170 LEU A O 1
ATOM 1365 N N . VAL A 1 171 ? 17.605 -1.904 4.286 1.00 88.50 171 VAL A N 1
ATOM 1366 C CA . VAL A 1 171 ? 16.200 -1.512 4.155 1.00 88.50 171 VAL A CA 1
ATOM 1367 C C . VAL A 1 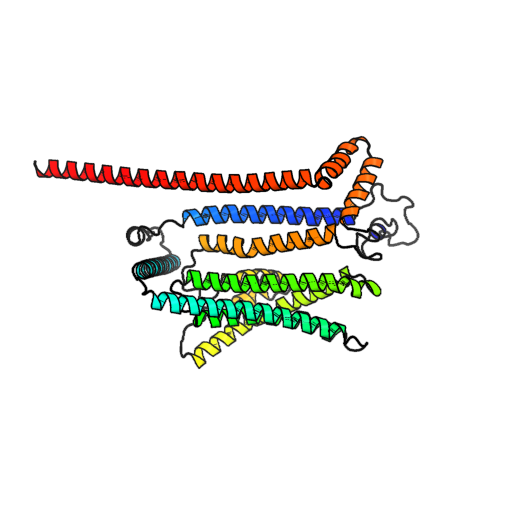171 ? 15.279 -2.567 4.763 1.00 88.50 171 VAL A C 1
ATOM 1369 O O . VAL A 1 171 ? 14.376 -2.226 5.525 1.00 88.50 171 VAL A O 1
ATOM 1372 N N . SER A 1 172 ? 15.537 -3.846 4.492 1.00 88.62 172 SER A N 1
ATOM 1373 C CA . SER A 1 172 ? 14.764 -4.944 5.066 1.00 88.62 172 SER A CA 1
ATOM 1374 C C . SER A 1 172 ? 14.917 -5.040 6.593 1.00 88.62 172 SER A C 1
ATOM 1376 O O . SER A 1 172 ? 13.932 -5.190 7.317 1.00 88.62 172 SER A O 1
ATOM 1378 N N . SER A 1 173 ? 16.130 -4.829 7.109 1.00 88.38 173 SER A N 1
ATOM 1379 C CA . SER A 1 173 ? 16.390 -4.754 8.549 1.00 88.38 173 SER A CA 1
ATOM 1380 C C . SER A 1 173 ? 15.584 -3.633 9.217 1.00 88.38 173 SER A C 1
ATOM 1382 O O . SER A 1 173 ? 14.941 -3.860 10.243 1.00 88.38 173 SER A O 1
ATOM 1384 N N . PHE A 1 174 ? 15.524 -2.439 8.614 1.00 89.69 174 PHE A N 1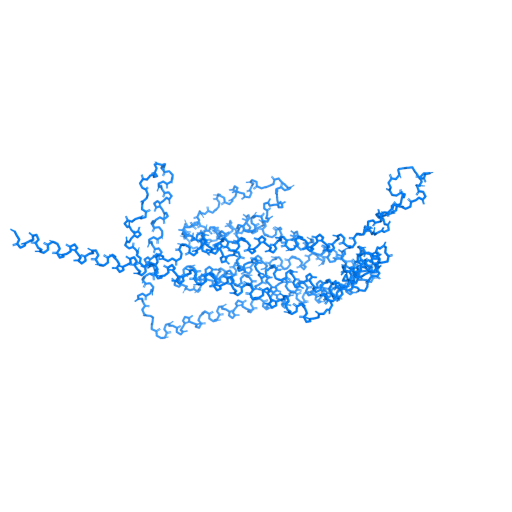
ATOM 1385 C CA . PHE A 1 174 ? 14.677 -1.352 9.118 1.00 89.69 174 PHE A CA 1
ATOM 1386 C C . PHE A 1 174 ? 13.182 -1.682 9.044 1.00 89.69 174 PHE A C 1
ATOM 1388 O O . PHE A 1 174 ? 12.458 -1.386 9.999 1.00 89.69 174 PHE A O 1
ATOM 1395 N N . ASN A 1 175 ? 12.725 -2.338 7.972 1.00 85.62 175 ASN A N 1
ATOM 1396 C CA . ASN A 1 175 ? 11.331 -2.766 7.826 1.00 85.62 175 ASN A CA 1
ATOM 1397 C C . ASN A 1 175 ? 10.888 -3.746 8.924 1.00 85.62 175 ASN A C 1
ATOM 1399 O O . ASN A 1 175 ? 9.720 -3.718 9.308 1.00 85.62 175 ASN A O 1
ATOM 1403 N N . VAL A 1 176 ? 11.799 -4.567 9.458 1.00 84.06 176 VAL A N 1
ATOM 1404 C CA . VAL A 1 176 ? 11.521 -5.467 10.590 1.00 84.06 176 VAL A CA 1
ATOM 1405 C C . VAL A 1 176 ? 11.686 -4.762 11.939 1.00 84.06 176 VAL A C 1
ATOM 1407 O O . VAL A 1 176 ? 10.822 -4.876 12.809 1.00 84.06 176 VAL A O 1
ATOM 1410 N N . LEU A 1 177 ? 12.770 -4.004 12.125 1.00 85.94 177 LEU A N 1
ATOM 1411 C CA . LEU A 1 177 ? 13.144 -3.414 13.414 1.00 85.94 177 LEU A CA 1
ATOM 1412 C C . LEU A 1 177 ? 12.206 -2.284 13.865 1.00 85.94 177 LEU A C 1
ATOM 1414 O O . LEU A 1 177 ? 11.854 -2.198 15.043 1.00 85.94 177 LEU A O 1
ATOM 1418 N N . MET A 1 178 ? 11.807 -1.397 12.951 1.00 84.81 178 MET A N 1
ATOM 1419 C CA . MET A 1 178 ? 11.009 -0.215 13.295 1.00 84.81 178 MET A CA 1
ATOM 1420 C C . MET A 1 178 ? 9.618 -0.547 13.858 1.00 84.81 178 MET A C 1
ATOM 1422 O O . MET A 1 178 ? 9.244 0.046 14.871 1.00 84.81 178 MET A O 1
ATOM 1426 N N . PRO A 1 179 ? 8.857 -1.510 13.307 1.00 81.12 179 PRO A N 1
ATOM 1427 C CA . PRO A 1 179 ? 7.617 -1.952 13.934 1.00 81.12 179 PRO A CA 1
ATOM 1428 C C . PRO A 1 179 ? 7.779 -2.422 15.392 1.00 81.12 179 PRO A C 1
ATOM 1430 O O . PRO A 1 179 ? 6.925 -2.130 16.229 1.00 81.12 179 PRO A O 1
ATOM 1433 N N . HIS A 1 180 ? 8.880 -3.112 15.723 1.00 78.50 180 HIS A N 1
ATOM 1434 C CA . HIS A 1 180 ? 9.174 -3.530 17.102 1.00 78.50 180 HIS A CA 1
ATOM 1435 C C . HIS A 1 180 ? 9.443 -2.327 18.008 1.00 78.50 180 HIS A C 1
ATOM 1437 O O . HIS A 1 180 ? 8.945 -2.273 19.135 1.00 78.50 180 HIS A O 1
ATOM 1443 N N . LEU A 1 181 ? 10.164 -1.324 17.499 1.00 82.56 181 LEU A N 1
ATOM 1444 C CA . LEU A 1 181 ? 10.374 -0.055 18.196 1.00 82.56 181 LEU A CA 1
ATOM 1445 C C . LEU A 1 181 ? 9.051 0.692 18.426 1.00 82.56 181 LEU A C 1
ATOM 1447 O O . LEU A 1 181 ? 8.834 1.227 19.513 1.00 82.56 181 LEU A O 1
ATOM 1451 N N . TYR A 1 182 ? 8.148 0.707 17.442 1.00 82.88 182 TYR A N 1
ATOM 1452 C CA . TYR A 1 182 ? 6.835 1.339 17.580 1.00 82.88 182 TYR A CA 1
ATOM 1453 C C . TYR A 1 182 ? 5.946 0.615 18.587 1.00 82.88 182 TYR A C 1
ATOM 1455 O O . TYR A 1 182 ? 5.304 1.287 19.387 1.00 82.88 182 TYR A O 1
ATOM 1463 N N . ASN A 1 183 ? 5.966 -0.718 18.628 1.00 76.12 183 ASN A N 1
ATOM 1464 C CA . ASN A 1 183 ? 5.266 -1.488 19.660 1.00 76.12 183 ASN A CA 1
ATOM 1465 C C . ASN A 1 183 ? 5.852 -1.243 21.058 1.00 76.12 183 ASN A C 1
ATOM 1467 O O . ASN A 1 183 ? 5.134 -1.193 22.055 1.00 76.12 183 ASN A O 1
ATOM 1471 N N . TRP A 1 184 ? 7.166 -1.046 21.158 1.00 75.25 184 TRP A N 1
ATOM 1472 C CA . TRP A 1 184 ? 7.773 -0.634 22.418 1.00 75.25 184 TRP A CA 1
ATOM 1473 C C . TRP A 1 184 ? 7.327 0.773 22.837 1.00 75.25 184 TRP A C 1
ATOM 1475 O O . TRP A 1 184 ? 7.010 1.000 24.005 1.00 75.25 184 TRP A O 1
ATOM 1485 N N . LEU A 1 185 ? 7.219 1.694 21.879 1.00 78.75 185 LEU A N 1
ATOM 1486 C CA . LEU A 1 185 ? 6.726 3.052 22.093 1.00 78.75 185 LEU A CA 1
ATOM 1487 C C . LEU A 1 185 ? 5.244 3.074 22.515 1.00 78.75 185 LEU A C 1
ATOM 1489 O O . LEU A 1 185 ? 4.880 3.851 23.400 1.00 78.75 185 LEU A O 1
ATOM 1493 N N . THR A 1 186 ? 4.393 2.194 21.972 1.00 71.81 186 THR A N 1
ATOM 1494 C CA . THR A 1 186 ? 2.984 2.106 22.400 1.00 71.81 186 THR A CA 1
ATOM 1495 C C . THR A 1 186 ? 2.838 1.621 23.840 1.00 71.81 186 THR A C 1
ATOM 1497 O O . THR A 1 186 ? 1.970 2.118 24.549 1.00 71.81 186 THR A O 1
ATOM 1500 N N . MET A 1 187 ? 3.725 0.746 24.336 1.00 68.25 187 MET A N 1
ATOM 1501 C CA . MET A 1 187 ? 3.718 0.359 25.757 1.00 68.25 187 MET A CA 1
ATOM 1502 C C . MET A 1 187 ? 3.952 1.552 26.700 1.00 68.25 187 MET A C 1
ATOM 1504 O O . MET A 1 187 ? 3.488 1.542 27.843 1.00 68.25 187 MET A O 1
ATOM 1508 N N . TRP A 1 188 ? 4.675 2.575 26.237 1.00 71.12 188 TRP A N 1
ATOM 1509 C CA . TRP A 1 188 ? 4.911 3.811 26.986 1.00 71.12 188 TRP A CA 1
ATOM 1510 C C . TRP A 1 188 ? 3.743 4.793 26.853 1.00 71.12 188 TRP A C 1
ATOM 1512 O O . TRP A 1 188 ? 3.384 5.483 27.813 1.00 71.12 188 TRP A O 1
ATOM 1522 N N . GLU A 1 189 ? 3.105 4.831 25.686 1.00 74.25 189 GLU A N 1
ATOM 1523 C CA . GLU A 1 189 ? 1.886 5.593 25.443 1.00 74.25 189 GLU A CA 1
ATOM 1524 C C . GLU A 1 189 ? 0.669 4.888 26.051 1.00 74.25 189 GLU A C 1
ATOM 1526 O O . GLU A 1 189 ? -0.031 4.133 25.384 1.00 74.25 189 GLU A O 1
ATOM 1531 N N . LYS A 1 190 ? 0.351 5.172 27.320 1.00 67.44 190 LYS A N 1
ATOM 1532 C CA . LYS A 1 190 ? -0.902 4.709 27.946 1.00 67.44 190 LYS A CA 1
ATOM 1533 C C . LYS A 1 190 ? -2.134 5.231 27.181 1.00 67.44 190 LYS A C 1
ATOM 1535 O O . LYS A 1 190 ? -2.659 6.303 27.490 1.00 67.44 190 LYS A O 1
ATOM 1540 N N . HIS A 1 191 ? -2.591 4.478 26.184 1.00 65.19 191 HIS A N 1
ATOM 1541 C CA . HIS A 1 191 ? -3.812 4.736 25.431 1.00 65.19 191 HIS A CA 1
ATOM 1542 C C . HIS A 1 191 ? -5.030 4.190 26.186 1.00 65.19 191 HIS A C 1
ATOM 1544 O O . HIS A 1 191 ? -5.053 3.042 26.617 1.00 65.19 191 HIS A O 1
ATOM 1550 N N . ASP A 1 192 ? -6.074 5.013 26.319 1.00 59.78 192 ASP A N 1
ATOM 1551 C CA . ASP A 1 192 ? -7.324 4.609 26.983 1.00 59.78 192 ASP A CA 1
ATOM 1552 C C . ASP A 1 192 ? -8.163 3.634 26.151 1.00 59.78 192 ASP A C 1
ATOM 1554 O O . ASP A 1 192 ? -9.023 2.949 26.704 1.00 59.78 192 ASP A O 1
ATOM 1558 N N . SER A 1 193 ? -7.953 3.593 24.830 1.00 61.75 193 SER A N 1
ATOM 1559 C CA . SER A 1 193 ? -8.674 2.679 23.945 1.00 61.75 193 SER A CA 1
ATOM 1560 C C . SER A 1 193 ? -7.699 1.731 23.240 1.00 61.75 193 SER A C 1
ATOM 1562 O O . SER A 1 193 ? -6.776 2.201 22.569 1.00 61.75 193 SER A O 1
ATOM 1564 N N . PRO A 1 194 ? -7.910 0.404 23.346 1.00 63.66 194 PRO A N 1
ATOM 1565 C CA . PRO A 1 194 ? -7.048 -0.584 22.697 1.00 63.66 194 PRO A CA 1
ATOM 1566 C C . PRO A 1 194 ? -7.148 -0.514 21.168 1.00 63.66 194 PRO A C 1
ATOM 1568 O O . PRO A 1 194 ? -6.231 -0.917 20.465 1.00 63.66 194 PRO A O 1
ATOM 1571 N N . VAL A 1 195 ? -8.254 0.020 20.645 1.00 67.25 195 VAL A N 1
ATOM 1572 C CA . VAL A 1 195 ? -8.480 0.180 19.206 1.00 67.25 195 VAL A CA 1
ATOM 1573 C C . VAL A 1 195 ? -7.628 1.322 18.636 1.00 67.25 195 VAL A C 1
ATOM 1575 O O . VAL A 1 195 ? -7.007 1.157 17.589 1.00 67.25 195 VAL A O 1
ATOM 1578 N N . ALA A 1 196 ? -7.547 2.469 19.325 1.00 68.19 196 ALA A N 1
ATOM 1579 C CA . ALA A 1 196 ? -6.704 3.577 18.871 1.00 68.19 196 ALA A CA 1
ATOM 1580 C C . ALA A 1 196 ? -5.212 3.231 18.935 1.00 68.19 196 ALA A C 1
ATOM 1582 O O . ALA A 1 196 ? -4.473 3.627 18.041 1.00 68.19 196 ALA A O 1
ATOM 1583 N N . GLU A 1 197 ? -4.784 2.460 19.940 1.00 72.56 197 GLU A N 1
ATOM 1584 C CA . GLU A 1 197 ? -3.404 1.968 20.054 1.00 72.56 197 GLU A CA 1
ATOM 1585 C C . GLU A 1 197 ? -2.978 1.199 18.792 1.00 72.56 197 GLU A C 1
ATOM 1587 O O . GLU A 1 197 ? -1.955 1.508 18.181 1.00 72.56 197 GLU A O 1
ATOM 1592 N N . VAL A 1 198 ? -3.821 0.264 18.348 1.00 71.19 198 VAL A N 1
ATOM 1593 C CA . VAL A 1 198 ? -3.588 -0.523 17.133 1.00 71.19 198 VAL A CA 1
ATOM 1594 C C . VAL A 1 198 ? -3.586 0.362 15.884 1.00 71.19 198 VAL A C 1
ATOM 1596 O O . VAL A 1 198 ? -2.689 0.240 15.054 1.00 71.19 198 VAL A O 1
ATOM 1599 N N . TYR A 1 199 ? -4.533 1.297 15.742 1.00 72.38 199 TYR A N 1
ATOM 1600 C CA . TYR A 1 199 ? -4.546 2.198 14.581 1.00 72.38 199 TYR A CA 1
ATOM 1601 C C . TYR A 1 199 ? -3.306 3.088 14.508 1.00 72.38 199 TYR A C 1
ATOM 1603 O O . TYR A 1 199 ? -2.752 3.269 13.427 1.00 72.38 199 TYR A O 1
ATOM 1611 N N . VAL A 1 200 ? -2.848 3.629 15.638 1.00 77.75 200 VAL A N 1
ATOM 1612 C CA . VAL A 1 200 ? -1.630 4.445 15.691 1.00 77.75 200 VAL A CA 1
ATOM 1613 C C . VAL A 1 200 ? -0.412 3.613 15.284 1.00 77.75 200 VAL A C 1
ATOM 1615 O O . VAL A 1 200 ? 0.399 4.084 14.483 1.00 77.75 200 VAL A O 1
ATOM 1618 N N . ALA A 1 201 ? -0.311 2.367 15.758 1.00 76.88 201 ALA A N 1
ATOM 1619 C CA . ALA A 1 201 ? 0.754 1.450 15.360 1.00 76.88 201 ALA A CA 1
ATOM 1620 C C . ALA A 1 201 ? 0.722 1.148 13.851 1.00 76.88 201 ALA A C 1
ATOM 1622 O O . ALA A 1 201 ? 1.751 1.258 13.181 1.00 76.88 201 ALA A O 1
ATOM 1623 N N . ILE A 1 202 ? -0.449 0.835 13.282 1.00 76.56 202 ILE A N 1
ATOM 1624 C CA . ILE A 1 202 ? -0.593 0.581 11.840 1.00 76.56 202 ILE A CA 1
ATOM 1625 C C . ILE A 1 202 ? -0.237 1.837 11.031 1.00 76.56 202 ILE A C 1
ATOM 1627 O O . ILE A 1 202 ? 0.523 1.741 10.072 1.00 76.56 202 ILE A O 1
ATOM 1631 N N . CYS A 1 203 ? -0.715 3.022 11.424 1.00 79.62 203 CYS A N 1
ATOM 1632 C CA . CYS A 1 203 ? -0.415 4.276 10.728 1.00 79.62 203 CYS A CA 1
ATOM 1633 C C . CYS A 1 203 ? 1.087 4.593 10.705 1.00 79.62 203 CYS A C 1
ATOM 1635 O O . CYS A 1 203 ? 1.611 4.956 9.655 1.00 79.62 203 CYS A O 1
ATOM 1637 N N . ARG A 1 204 ? 1.797 4.432 11.830 1.00 85.38 204 ARG A N 1
ATOM 1638 C CA . ARG A 1 204 ? 3.257 4.643 11.891 1.00 85.38 204 ARG A CA 1
ATOM 1639 C C . ARG A 1 204 ? 4.007 3.685 10.969 1.00 85.38 204 ARG A C 1
ATOM 1641 O O . ARG A 1 204 ? 4.882 4.115 10.220 1.00 85.38 204 ARG A O 1
ATOM 1648 N N . ASN A 1 205 ? 3.613 2.412 10.970 1.00 81.81 205 ASN A N 1
ATOM 1649 C CA . ASN A 1 205 ? 4.177 1.400 10.078 1.00 81.81 205 ASN A CA 1
ATOM 1650 C C . ASN A 1 205 ? 3.889 1.694 8.601 1.00 81.81 205 ASN A C 1
ATOM 1652 O O . ASN A 1 205 ? 4.776 1.552 7.763 1.00 81.81 205 ASN A O 1
ATOM 1656 N N . LEU A 1 206 ? 2.675 2.143 8.276 1.00 81.38 206 LEU A N 1
ATOM 1657 C CA . LEU A 1 206 ? 2.313 2.538 6.919 1.00 81.38 206 LEU A CA 1
ATOM 1658 C C . LEU A 1 206 ? 3.161 3.727 6.449 1.00 81.38 206 LEU A C 1
ATOM 1660 O O . LEU A 1 206 ? 3.709 3.677 5.354 1.00 81.38 206 LEU A O 1
ATOM 1664 N N . ILE A 1 207 ? 3.304 4.771 7.273 1.00 85.69 207 ILE A N 1
ATOM 1665 C CA . ILE A 1 207 ? 4.123 5.949 6.945 1.00 85.69 207 ILE A CA 1
ATOM 1666 C C . ILE A 1 207 ? 5.565 5.527 6.660 1.00 85.69 207 ILE A C 1
ATOM 1668 O O . ILE A 1 207 ? 6.114 5.916 5.631 1.00 85.69 207 ILE A O 1
ATOM 1672 N N . LEU A 1 208 ? 6.152 4.689 7.520 1.00 86.88 208 LEU A N 1
ATOM 1673 C CA . LEU A 1 208 ? 7.491 4.149 7.301 1.00 86.88 208 LEU A CA 1
ATOM 1674 C C . LEU A 1 208 ? 7.586 3.409 5.958 1.00 86.88 208 LEU A C 1
ATOM 1676 O O . LEU A 1 208 ? 8.431 3.760 5.138 1.00 86.88 208 LEU A O 1
ATOM 1680 N N . LYS A 1 209 ? 6.705 2.429 5.706 1.00 84.00 209 LYS A N 1
ATOM 1681 C CA . LYS A 1 209 ? 6.734 1.620 4.475 1.00 84.00 209 LYS A CA 1
ATOM 1682 C C . LYS A 1 209 ? 6.546 2.483 3.220 1.00 84.00 209 LYS A C 1
ATOM 1684 O O . LYS A 1 209 ? 7.260 2.284 2.242 1.00 84.00 209 LYS A O 1
ATOM 1689 N N . MET A 1 210 ? 5.647 3.472 3.247 1.00 83.94 210 MET A N 1
ATOM 1690 C CA . MET A 1 210 ? 5.415 4.377 2.112 1.00 83.94 210 MET A CA 1
ATOM 1691 C C . MET A 1 210 ? 6.621 5.276 1.826 1.00 83.94 210 MET A C 1
ATOM 1693 O O . MET A 1 210 ? 6.976 5.473 0.665 1.00 83.94 210 MET A O 1
ATOM 1697 N N . VAL A 1 211 ? 7.271 5.801 2.867 1.00 89.31 211 VAL A N 1
ATOM 1698 C CA . VAL A 1 211 ? 8.462 6.648 2.718 1.00 89.31 211 VAL A CA 1
ATOM 1699 C C . VAL A 1 211 ? 9.659 5.834 2.219 1.00 89.31 211 VAL A C 1
ATOM 1701 O O . VAL A 1 211 ? 10.348 6.268 1.296 1.00 89.31 211 VAL A O 1
ATOM 1704 N N . VAL A 1 212 ? 9.881 4.639 2.774 1.00 85.62 212 VAL A N 1
ATOM 1705 C CA . VAL A 1 212 ? 10.942 3.720 2.331 1.00 85.62 212 VAL A CA 1
ATOM 1706 C C . VAL A 1 212 ? 10.729 3.299 0.876 1.00 85.62 212 VAL A C 1
ATOM 1708 O O . VAL A 1 212 ? 11.657 3.388 0.077 1.00 85.62 212 VAL A O 1
ATOM 1711 N N . LEU A 1 213 ? 9.506 2.907 0.504 1.00 84.88 213 LEU A N 1
ATOM 1712 C CA . LEU A 1 213 ? 9.166 2.558 -0.877 1.00 84.88 213 LEU A CA 1
ATOM 1713 C C . LEU A 1 213 ? 9.391 3.740 -1.830 1.00 84.88 213 LEU A C 1
ATOM 1715 O O . LEU A 1 213 ? 9.993 3.566 -2.885 1.00 84.88 213 LEU A O 1
ATOM 1719 N N . GLY A 1 214 ? 8.962 4.948 -1.449 1.00 85.88 214 GLY A N 1
ATOM 1720 C CA . GLY A 1 214 ? 9.189 6.157 -2.242 1.00 85.88 214 GLY A CA 1
ATOM 1721 C C . GLY A 1 214 ? 10.676 6.452 -2.465 1.00 85.88 214 GLY A C 1
ATOM 1722 O O . GLY A 1 214 ? 11.078 6.773 -3.584 1.00 85.88 214 GLY A O 1
ATOM 1723 N N . LEU A 1 215 ? 11.504 6.281 -1.429 1.00 87.56 215 LEU A N 1
ATOM 1724 C CA . LEU A 1 215 ? 12.956 6.439 -1.523 1.00 87.56 215 LEU A CA 1
ATOM 1725 C C . LEU A 1 215 ? 13.593 5.389 -2.441 1.00 87.56 215 LEU A C 1
ATOM 1727 O O . LEU A 1 215 ? 14.436 5.737 -3.264 1.00 87.56 215 LEU A O 1
ATOM 1731 N N . LEU A 1 216 ? 13.182 4.123 -2.330 1.00 85.19 216 LEU A N 1
ATOM 1732 C CA . LEU A 1 216 ? 13.647 3.053 -3.216 1.00 85.19 216 LEU A CA 1
ATOM 1733 C C . LEU A 1 216 ? 13.287 3.344 -4.676 1.00 85.19 216 LEU A C 1
ATOM 1735 O O . LEU A 1 216 ? 14.157 3.279 -5.541 1.00 85.19 216 LEU A O 1
ATOM 1739 N N . CYS A 1 217 ? 12.041 3.747 -4.943 1.00 85.88 217 CYS A N 1
ATOM 1740 C CA . CYS A 1 217 ? 11.598 4.160 -6.274 1.00 85.88 217 CYS A CA 1
ATOM 1741 C C . CYS A 1 217 ? 12.453 5.305 -6.829 1.00 85.88 217 CYS A C 1
ATOM 1743 O O . CYS A 1 217 ? 12.884 5.241 -7.980 1.00 85.88 217 CYS A O 1
ATOM 1745 N N . TYR A 1 218 ? 12.734 6.328 -6.015 1.00 86.19 218 TYR A N 1
ATOM 1746 C CA . TYR A 1 218 ? 13.622 7.425 -6.398 1.00 86.19 218 TYR A CA 1
ATOM 1747 C C . TYR A 1 218 ? 15.042 6.933 -6.699 1.00 86.19 218 TYR A C 1
ATOM 1749 O O . TYR A 1 218 ? 15.620 7.301 -7.719 1.00 86.19 218 TYR A O 1
ATOM 1757 N N . GLN A 1 219 ? 15.596 6.060 -5.858 1.00 81.94 219 GLN A N 1
ATOM 1758 C CA . GLN A 1 219 ? 16.948 5.537 -6.029 1.00 81.94 219 GLN A CA 1
ATOM 1759 C C . GLN A 1 219 ? 17.079 4.668 -7.285 1.00 81.94 219 GLN A C 1
ATOM 1761 O O . GLN A 1 219 ? 18.051 4.813 -8.026 1.00 81.94 219 GLN A O 1
ATOM 1766 N N . TRP A 1 220 ? 16.103 3.798 -7.559 1.00 81.94 220 TRP A N 1
ATOM 1767 C CA . TRP A 1 220 ? 16.060 2.990 -8.781 1.00 81.94 220 TRP A CA 1
ATOM 1768 C C . TRP A 1 220 ? 15.943 3.870 -10.029 1.00 81.94 220 TRP A C 1
ATOM 1770 O O . TRP A 1 220 ? 16.659 3.652 -11.007 1.00 81.94 220 TRP A O 1
ATOM 1780 N N . LEU A 1 221 ? 15.111 4.916 -9.973 1.00 83.56 221 LEU A N 1
ATOM 1781 C CA . LEU A 1 221 ? 15.011 5.915 -11.037 1.00 83.56 221 LEU A CA 1
ATOM 1782 C C . LEU A 1 221 ? 16.282 6.758 -11.179 1.00 83.56 221 LEU A C 1
ATOM 1784 O O . LEU A 1 221 ? 16.594 7.175 -12.281 1.00 83.56 221 LEU A O 1
ATOM 1788 N N . SER A 1 222 ? 17.039 7.021 -10.121 1.00 81.50 222 SER A N 1
ATOM 1789 C CA . SER A 1 222 ? 18.315 7.740 -10.231 1.00 81.50 222 SER A CA 1
ATOM 1790 C C . SER A 1 222 ? 19.399 6.849 -10.856 1.00 81.50 222 SER A C 1
ATOM 1792 O O . SER A 1 222 ? 20.113 7.243 -11.780 1.00 81.50 222 SER A O 1
ATOM 1794 N N . ARG A 1 223 ? 19.455 5.580 -10.434 1.00 74.06 223 ARG A N 1
ATOM 1795 C CA . ARG A 1 223 ? 20.487 4.613 -10.836 1.00 74.06 223 ARG A CA 1
ATOM 1796 C C . ARG A 1 223 ? 20.413 4.177 -12.299 1.00 74.06 223 ARG A C 1
ATOM 1798 O O . ARG A 1 223 ? 21.410 3.703 -12.841 1.00 74.06 223 ARG A O 1
ATOM 1805 N N . ARG A 1 224 ? 19.283 4.406 -12.973 1.00 72.94 224 ARG A N 1
ATOM 1806 C CA . ARG A 1 224 ? 19.129 4.155 -14.417 1.00 72.94 224 ARG A CA 1
ATOM 1807 C C . ARG A 1 224 ? 20.216 4.822 -15.268 1.00 72.94 224 ARG A C 1
ATOM 1809 O O . ARG A 1 224 ? 20.657 4.228 -16.242 1.00 72.94 224 ARG A O 1
ATOM 1816 N N . VAL A 1 225 ? 20.670 6.021 -14.885 1.00 71.06 225 VAL A N 1
ATOM 1817 C CA . VAL A 1 225 ? 21.684 6.781 -15.638 1.00 71.06 225 VAL A CA 1
ATOM 1818 C C . VAL A 1 225 ? 23.041 6.078 -15.590 1.00 71.06 225 VAL A C 1
ATOM 1820 O O . VAL A 1 225 ? 23.743 6.037 -16.592 1.00 71.06 225 VAL A O 1
ATOM 1823 N N . VAL A 1 226 ? 23.373 5.475 -14.447 1.00 67.69 226 VAL A N 1
ATOM 1824 C CA . VAL A 1 226 ? 24.635 4.753 -14.231 1.00 67.69 226 VAL A CA 1
ATOM 1825 C C . VAL A 1 226 ? 24.598 3.367 -14.874 1.00 67.69 226 VAL A C 1
ATOM 1827 O O . VAL A 1 226 ? 25.575 2.947 -15.475 1.00 67.69 226 VAL A O 1
ATOM 1830 N N . CYS A 1 227 ? 23.469 2.655 -14.790 1.00 67.69 227 CYS A N 1
ATOM 1831 C CA . CYS A 1 227 ? 23.353 1.324 -15.394 1.00 67.69 227 CYS A CA 1
ATOM 1832 C C . CYS A 1 227 ? 23.258 1.358 -16.929 1.00 67.69 227 CYS A C 1
ATOM 1834 O O . CYS A 1 227 ? 23.611 0.368 -17.557 1.00 67.69 227 CYS A O 1
ATOM 1836 N N . SER A 1 228 ? 22.837 2.475 -17.537 1.00 61.81 228 SER A N 1
ATOM 1837 C CA . SER A 1 228 ? 22.663 2.595 -18.995 1.00 61.81 228 SER A CA 1
ATOM 1838 C C . SER A 1 228 ? 23.969 2.582 -19.806 1.00 61.81 228 SER A C 1
ATOM 1840 O O . SER A 1 228 ? 23.896 2.507 -21.032 1.00 61.81 228 SER A O 1
ATOM 1842 N N . THR A 1 229 ? 25.143 2.717 -19.177 1.00 62.12 229 THR A N 1
ATOM 1843 C CA . THR A 1 229 ? 26.429 2.821 -19.892 1.00 62.12 229 THR A CA 1
ATOM 1844 C C . THR A 1 229 ? 27.083 1.475 -20.207 1.00 62.12 229 THR A C 1
ATOM 1846 O O . THR A 1 229 ? 27.867 1.414 -21.148 1.00 62.12 229 THR A O 1
ATOM 1849 N N . GLU A 1 230 ? 26.772 0.408 -19.461 1.00 61.16 230 GLU A N 1
ATOM 1850 C CA . GLU A 1 230 ? 27.391 -0.922 -19.638 1.00 61.16 230 GLU A CA 1
ATOM 1851 C C . GLU A 1 230 ? 26.364 -2.051 -19.841 1.00 61.16 230 GLU A C 1
ATOM 1853 O O . GLU A 1 230 ? 26.643 -3.013 -20.554 1.00 61.16 230 GLU A O 1
ATOM 1858 N N . GLU A 1 231 ? 25.157 -1.923 -19.277 1.00 68.44 231 GLU A N 1
ATOM 1859 C CA . GLU A 1 231 ? 24.087 -2.921 -19.359 1.00 68.44 231 GLU A CA 1
AT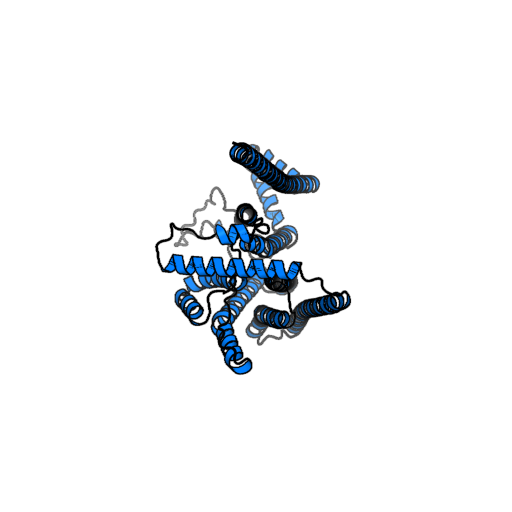OM 1860 C C . GLU A 1 231 ? 22.718 -2.268 -19.616 1.00 68.44 231 GLU A C 1
ATOM 1862 O O . GLU A 1 231 ? 22.565 -1.053 -19.736 1.00 68.44 231 GLU A O 1
ATOM 1867 N N . CYS A 1 232 ? 21.679 -3.094 -19.707 1.00 82.12 232 CYS A N 1
ATOM 1868 C CA . CYS A 1 232 ? 20.310 -2.627 -19.855 1.00 82.12 232 CYS A CA 1
ATOM 1869 C C . CYS A 1 232 ? 19.725 -2.285 -18.488 1.00 82.12 232 CYS A C 1
ATOM 1871 O O . CYS A 1 232 ? 19.612 -3.147 -17.609 1.00 82.12 232 CYS A O 1
ATOM 1873 N N . TRP A 1 233 ? 19.372 -1.012 -18.295 1.00 82.56 233 TRP A N 1
ATOM 1874 C CA . TRP A 1 233 ? 18.986 -0.496 -16.982 1.00 82.56 233 TRP A CA 1
ATOM 1875 C C . TRP A 1 233 ? 17.742 -1.196 -16.414 1.00 82.56 233 TRP A C 1
ATOM 1877 O O . TRP A 1 233 ? 17.654 -1.350 -15.198 1.00 82.56 233 TRP A O 1
ATOM 1887 N N . GLU A 1 234 ? 16.816 -1.674 -17.254 1.00 85.00 234 GLU A N 1
ATOM 1888 C CA . GLU A 1 234 ? 15.645 -2.443 -16.815 1.00 85.00 234 GLU A CA 1
ATOM 1889 C C . GLU A 1 234 ? 16.061 -3.754 -16.141 1.00 85.00 234 GLU A C 1
ATOM 1891 O O . GLU A 1 234 ? 15.504 -4.124 -15.108 1.00 85.00 234 GLU A O 1
ATOM 1896 N N . THR A 1 235 ? 17.067 -4.436 -16.696 1.00 83.06 235 THR A N 1
ATOM 1897 C CA . THR A 1 235 ? 17.626 -5.664 -16.121 1.00 83.06 235 THR A CA 1
ATOM 1898 C C . THR A 1 235 ? 18.351 -5.362 -14.814 1.00 83.06 235 THR A C 1
ATOM 1900 O O . THR A 1 235 ? 18.124 -6.056 -13.826 1.00 83.06 235 THR A O 1
ATOM 1903 N N . CYS A 1 236 ? 19.161 -4.299 -14.774 1.00 80.88 236 CYS A N 1
ATOM 1904 C CA . CYS A 1 236 ? 19.858 -3.862 -13.558 1.00 80.88 236 CYS A CA 1
ATOM 1905 C C . CYS A 1 236 ? 18.862 -3.545 -12.421 1.00 80.88 236 CYS A C 1
ATOM 1907 O O . CYS A 1 236 ? 18.992 -4.073 -11.315 1.00 80.88 236 CYS A O 1
ATOM 1909 N N . VAL A 1 237 ? 17.816 -2.754 -12.693 1.00 83.06 237 VAL A N 1
ATOM 1910 C CA . VAL A 1 237 ? 16.767 -2.447 -11.702 1.00 83.06 237 VAL A CA 1
ATOM 1911 C C . VAL A 1 237 ? 15.987 -3.705 -11.312 1.00 83.06 237 VAL A C 1
ATOM 1913 O O . VAL A 1 237 ? 15.690 -3.896 -10.135 1.00 83.06 237 VAL A O 1
ATOM 1916 N N . GLY A 1 238 ? 15.689 -4.590 -12.268 1.00 84.06 238 GLY A N 1
ATOM 1917 C CA . GLY A 1 238 ? 15.009 -5.859 -12.007 1.00 84.06 238 GLY A CA 1
ATOM 1918 C C . GLY A 1 238 ? 15.799 -6.787 -11.080 1.00 84.06 238 GLY A C 1
ATOM 1919 O O . GLY A 1 238 ? 15.217 -7.384 -10.176 1.00 84.06 238 GLY A O 1
ATOM 1920 N N . GLN A 1 239 ? 17.121 -6.871 -11.249 1.00 83.25 239 GLN A N 1
ATOM 1921 C CA . GLN A 1 239 ? 17.992 -7.646 -10.362 1.00 83.25 239 GLN A CA 1
ATOM 1922 C C . GLN A 1 239 ? 18.019 -7.077 -8.939 1.00 83.25 239 GLN A C 1
ATOM 1924 O O . GLN A 1 239 ? 17.932 -7.837 -7.976 1.00 83.25 239 GLN A O 1
ATOM 1929 N N . GLU A 1 240 ? 18.099 -5.755 -8.791 1.00 80.50 240 GLU A N 1
ATOM 1930 C CA . GLU A 1 240 ? 18.054 -5.092 -7.482 1.00 80.50 240 GLU A CA 1
ATOM 1931 C C . GLU A 1 240 ? 16.704 -5.286 -6.786 1.00 80.50 240 GLU A C 1
ATOM 1933 O O . GLU A 1 240 ? 16.656 -5.627 -5.604 1.00 80.50 240 GLU A O 1
ATOM 1938 N N . LEU A 1 241 ? 15.603 -5.136 -7.526 1.00 84.56 241 LEU A N 1
ATOM 1939 C CA . LEU A 1 241 ? 14.260 -5.396 -7.016 1.00 84.56 241 LEU A CA 1
ATOM 1940 C C . LEU A 1 241 ? 14.108 -6.861 -6.586 1.00 84.56 241 LEU A C 1
ATOM 1942 O O . LEU A 1 241 ? 13.575 -7.130 -5.513 1.00 84.56 241 LEU A O 1
ATOM 1946 N N . TYR A 1 242 ? 14.623 -7.805 -7.376 1.00 84.81 242 TYR A N 1
ATOM 1947 C CA . TYR A 1 242 ? 14.628 -9.222 -7.021 1.00 84.81 242 TYR A CA 1
ATOM 1948 C C . TYR A 1 242 ? 15.423 -9.490 -5.735 1.00 84.81 242 TYR A C 1
ATOM 1950 O O . TYR A 1 242 ? 14.904 -10.125 -4.818 1.00 84.81 242 TYR A O 1
ATOM 1958 N N . ARG A 1 243 ? 16.649 -8.957 -5.619 1.00 85.62 243 ARG A N 1
ATOM 1959 C CA . ARG A 1 243 ? 17.470 -9.062 -4.397 1.00 85.62 243 ARG A CA 1
ATOM 1960 C C . ARG A 1 243 ? 16.752 -8.469 -3.187 1.00 85.62 243 ARG A C 1
ATOM 1962 O O . ARG A 1 243 ? 16.771 -9.078 -2.122 1.00 85.62 243 ARG A O 1
ATOM 1969 N N . PHE A 1 244 ? 16.094 -7.321 -3.353 1.00 85.75 244 PHE A N 1
ATOM 1970 C CA . PHE A 1 244 ? 15.283 -6.700 -2.309 1.00 85.75 244 PHE A CA 1
ATOM 1971 C C . PHE A 1 244 ? 14.127 -7.593 -1.862 1.00 85.75 244 PHE A C 1
ATOM 1973 O O . PHE A 1 244 ? 14.012 -7.854 -0.671 1.00 85.75 244 PHE A O 1
ATOM 1980 N N . VAL A 1 245 ? 13.327 -8.117 -2.793 1.00 83.88 245 VAL A N 1
ATOM 1981 C CA . VAL A 1 245 ? 12.196 -9.006 -2.476 1.00 83.88 245 VAL A CA 1
ATOM 1982 C C . VAL A 1 245 ? 12.663 -10.274 -1.758 1.00 83.88 245 VAL A C 1
ATOM 1984 O O . VAL A 1 245 ? 12.051 -10.677 -0.773 1.00 83.88 245 VAL A O 1
ATOM 1987 N N . VAL A 1 246 ? 13.759 -10.889 -2.213 1.00 85.00 246 VAL A N 1
ATOM 1988 C CA . VAL A 1 246 ? 14.325 -12.085 -1.569 1.00 85.00 246 VAL A CA 1
ATOM 1989 C C . VAL A 1 246 ? 14.828 -11.769 -0.159 1.00 85.00 246 VAL A C 1
ATOM 1991 O O . VAL A 1 246 ? 14.552 -12.532 0.765 1.00 85.00 246 VAL A O 1
ATOM 1994 N N . MET A 1 247 ? 15.534 -10.651 0.033 1.00 86.00 247 MET A N 1
ATOM 1995 C CA . MET A 1 247 ? 16.017 -10.248 1.357 1.00 86.00 247 MET A CA 1
ATOM 1996 C C . MET A 1 247 ? 14.871 -9.915 2.306 1.00 86.00 247 MET A C 1
ATOM 1998 O O . MET A 1 247 ? 14.857 -10.424 3.423 1.00 86.00 247 MET A O 1
ATOM 2002 N N . ASP A 1 248 ? 13.891 -9.133 1.851 1.00 84.19 248 ASP A N 1
ATOM 2003 C CA . ASP A 1 248 ? 12.698 -8.799 2.630 1.00 84.19 248 ASP A CA 1
ATOM 2004 C C . ASP A 1 248 ? 11.963 -10.058 3.083 1.00 84.19 248 ASP A C 1
ATOM 2006 O O . ASP A 1 248 ? 11.696 -10.229 4.269 1.00 84.19 248 ASP A O 1
ATOM 2010 N N . PHE A 1 249 ? 11.794 -11.020 2.177 1.00 80.56 249 PHE A N 1
ATOM 2011 C CA . PHE A 1 249 ? 11.225 -12.319 2.502 1.00 80.56 249 PHE A CA 1
ATOM 2012 C C . PHE A 1 249 ? 12.032 -13.097 3.558 1.00 80.56 249 PHE A C 1
ATOM 2014 O O . PHE A 1 249 ? 11.439 -13.641 4.492 1.00 80.56 249 PHE A O 1
ATOM 2021 N N . ILE A 1 250 ? 13.367 -13.148 3.455 1.00 84.38 250 ILE A N 1
ATOM 2022 C CA . ILE A 1 250 ? 14.220 -13.832 4.444 1.00 84.38 250 ILE A CA 1
ATOM 2023 C C . ILE A 1 250 ? 14.064 -13.189 5.824 1.00 84.38 250 ILE A C 1
ATOM 2025 O O . ILE A 1 250 ? 13.873 -13.895 6.811 1.00 84.38 250 ILE A O 1
ATOM 2029 N N . PHE A 1 251 ? 14.119 -11.862 5.909 1.00 85.06 251 PHE A N 1
ATOM 2030 C CA . PHE A 1 251 ? 13.969 -11.141 7.171 1.00 85.06 251 PHE A CA 1
ATOM 2031 C C . PHE A 1 251 ? 12.576 -11.307 7.776 1.00 85.06 251 PHE A C 1
ATOM 2033 O O . PHE A 1 251 ? 12.473 -11.542 8.978 1.00 85.06 251 PHE A O 1
ATOM 2040 N N . THR A 1 252 ? 11.515 -11.263 6.969 1.00 77.81 252 THR A N 1
ATOM 2041 C CA . THR A 1 252 ? 10.152 -11.560 7.429 1.00 77.81 252 THR A CA 1
ATOM 2042 C C . THR A 1 252 ? 10.034 -13.000 7.933 1.00 77.81 252 THR A C 1
ATOM 2044 O O . THR A 1 252 ? 9.424 -13.249 8.973 1.00 77.81 252 THR A O 1
ATOM 2047 N N . LEU A 1 253 ? 10.652 -13.969 7.252 1.00 75.12 253 LEU A N 1
ATOM 2048 C CA . LEU A 1 253 ? 10.674 -15.360 7.705 1.00 75.12 253 LEU A CA 1
ATOM 2049 C C . LEU A 1 253 ? 11.430 -15.507 9.037 1.00 75.12 253 LEU A C 1
ATOM 2051 O O . LEU A 1 253 ? 10.968 -16.197 9.942 1.00 75.12 253 LEU A O 1
ATOM 2055 N N . LEU A 1 254 ? 12.575 -14.839 9.184 1.00 81.88 254 LEU A N 1
ATOM 2056 C CA . LEU A 1 254 ? 13.343 -14.842 10.428 1.00 81.88 254 LEU A CA 1
ATOM 2057 C C . LEU A 1 254 ? 12.577 -14.168 11.574 1.00 81.88 254 LEU A C 1
ATOM 2059 O O . LEU A 1 254 ? 12.577 -14.690 12.688 1.00 81.88 254 LEU A O 1
ATOM 2063 N N . ASP A 1 255 ? 11.901 -13.049 11.313 1.00 77.00 255 ASP A N 1
ATOM 2064 C CA . ASP A 1 255 ? 11.090 -12.338 12.308 1.00 77.00 255 ASP A CA 1
ATOM 2065 C C . ASP A 1 255 ? 9.902 -13.186 12.777 1.00 77.00 255 ASP A C 1
ATOM 2067 O O . ASP A 1 255 ? 9.671 -13.334 13.975 1.00 77.00 255 ASP A O 1
ATOM 2071 N N . THR A 1 256 ? 9.197 -13.830 11.846 1.00 72.25 256 THR A N 1
ATOM 2072 C CA . THR A 1 256 ? 8.053 -14.695 12.175 1.00 72.25 256 THR A CA 1
ATOM 2073 C C . THR A 1 256 ? 8.468 -15.980 12.899 1.00 72.25 256 THR A C 1
ATOM 2075 O O . THR A 1 256 ? 7.783 -16.402 13.827 1.00 72.25 256 THR A O 1
ATOM 2078 N N . LEU A 1 257 ? 9.595 -16.606 12.535 1.00 71.00 257 LEU A N 1
ATOM 2079 C CA . LEU A 1 257 ? 10.069 -17.839 13.182 1.00 71.00 257 LEU A CA 1
ATOM 2080 C C . LEU A 1 257 ? 10.758 -17.589 14.530 1.00 71.00 257 LEU A C 1
ATOM 2082 O O . LEU A 1 257 ? 10.506 -18.307 15.499 1.00 71.00 257 LEU A O 1
ATOM 2086 N N . PHE A 1 258 ? 11.658 -16.604 14.588 1.00 75.12 258 PHE A N 1
ATOM 2087 C CA . PHE A 1 258 ? 12.517 -16.360 15.748 1.00 75.12 258 PHE A CA 1
ATOM 2088 C C . PHE A 1 258 ? 12.121 -15.117 16.535 1.00 75.12 258 PHE A C 1
ATOM 2090 O O . PHE A 1 258 ? 12.279 -15.122 17.753 1.00 75.12 258 PHE A O 1
ATOM 2097 N N . GLY A 1 259 ? 11.608 -14.069 15.891 1.00 70.94 259 GLY A N 1
ATOM 2098 C CA . GLY A 1 259 ? 11.243 -12.816 16.558 1.00 70.94 259 GLY A CA 1
ATOM 2099 C C . GLY A 1 259 ? 10.197 -13.032 17.651 1.00 70.94 259 GLY A C 1
ATOM 2100 O O . GLY A 1 259 ? 10.388 -12.596 18.787 1.00 70.94 259 GLY A O 1
ATOM 2101 N N . GLU A 1 260 ? 9.152 -13.810 17.366 1.00 70.44 260 GLU A N 1
ATOM 2102 C CA . GLU A 1 260 ? 8.116 -14.152 18.351 1.00 70.44 260 GLU A CA 1
ATOM 2103 C C . GLU A 1 260 ? 8.653 -15.024 19.499 1.00 70.44 260 GLU A C 1
ATOM 2105 O O . GLU A 1 260 ? 8.291 -14.831 20.665 1.00 70.44 260 GLU A O 1
ATOM 2110 N N . LEU A 1 261 ? 9.571 -15.947 19.195 1.00 70.50 261 LEU A N 1
ATOM 2111 C CA . LEU A 1 261 ? 10.220 -16.813 20.181 1.00 70.50 261 LEU A CA 1
ATOM 2112 C C . LEU A 1 261 ? 11.165 -16.021 21.098 1.00 70.50 261 LEU A C 1
ATOM 2114 O O . LEU A 1 261 ? 11.124 -16.175 22.320 1.00 70.50 261 LEU A O 1
ATOM 2118 N N . VAL A 1 262 ? 11.978 -15.128 20.532 1.00 72.50 262 VAL A N 1
ATOM 2119 C CA . VAL A 1 262 ? 12.864 -14.221 21.275 1.00 72.50 262 VAL A CA 1
ATOM 2120 C C . VAL A 1 262 ? 12.039 -13.280 22.146 1.00 72.50 262 VAL A C 1
ATOM 2122 O O . VAL A 1 262 ? 12.337 -13.123 23.331 1.00 72.50 262 VAL A O 1
ATOM 2125 N N . TRP A 1 263 ? 10.965 -12.705 21.603 1.00 69.44 263 TRP A N 1
ATOM 2126 C CA . TRP A 1 263 ? 10.067 -11.833 22.351 1.00 69.44 263 TRP A CA 1
ATOM 2127 C C . TRP A 1 263 ? 9.422 -12.551 23.541 1.00 69.44 263 TRP A C 1
ATOM 2129 O O . TRP A 1 263 ? 9.414 -12.021 24.655 1.00 69.44 263 TRP A O 1
ATOM 2139 N N . ARG A 1 264 ? 8.965 -13.795 23.346 1.00 67.12 264 ARG A N 1
ATOM 2140 C CA . ARG A 1 264 ? 8.444 -14.647 24.423 1.00 67.12 264 ARG A CA 1
ATOM 2141 C C . ARG A 1 264 ? 9.484 -14.885 25.521 1.00 67.12 264 ARG A C 1
ATOM 2143 O O . ARG A 1 264 ? 9.182 -14.675 26.694 1.00 67.12 264 ARG A O 1
ATOM 2150 N N . LEU A 1 265 ? 10.711 -15.263 25.155 1.00 72.25 265 LEU A N 1
ATOM 2151 C CA . LEU A 1 265 ? 11.795 -15.494 26.118 1.00 72.25 265 LEU A CA 1
ATOM 2152 C C . LEU A 1 265 ? 12.159 -14.223 26.900 1.00 72.25 265 LEU A C 1
ATOM 2154 O O . LEU A 1 265 ? 12.446 -14.293 28.098 1.00 72.25 265 LEU A O 1
ATOM 2158 N N . ILE A 1 266 ? 12.133 -13.059 26.244 1.00 69.69 266 ILE A N 1
ATOM 2159 C CA . ILE A 1 266 ? 12.364 -11.764 26.892 1.00 69.69 266 ILE A CA 1
ATOM 2160 C C . ILE A 1 266 ? 11.240 -11.459 27.887 1.00 69.69 266 ILE A C 1
ATOM 2162 O O . ILE A 1 266 ? 11.542 -11.090 29.023 1.00 69.69 266 ILE A O 1
ATOM 2166 N N . LEU A 1 267 ? 9.967 -11.636 27.512 1.00 65.50 267 LEU A N 1
ATOM 2167 C CA . LEU A 1 267 ? 8.827 -11.392 28.406 1.00 65.50 267 LEU A CA 1
ATOM 2168 C C . LEU A 1 267 ? 8.849 -12.300 29.642 1.00 65.50 267 LEU A C 1
ATOM 2170 O O . LEU A 1 267 ? 8.677 -11.813 30.763 1.00 65.50 267 LEU A O 1
ATOM 2174 N N . GLU A 1 268 ? 9.095 -13.596 29.442 1.00 69.62 268 GLU A N 1
ATOM 2175 C CA . GLU A 1 268 ? 9.148 -14.586 30.520 1.00 69.62 268 GLU A CA 1
ATOM 2176 C C . GLU A 1 268 ? 10.300 -14.274 31.495 1.00 69.62 268 GLU A C 1
ATOM 2178 O O . GLU A 1 268 ? 10.094 -14.264 32.712 1.00 69.62 268 GLU A O 1
ATOM 2183 N N . LYS A 1 269 ? 11.494 -13.924 30.985 1.00 69.62 269 LYS A N 1
ATOM 2184 C CA . LYS A 1 269 ? 12.676 -13.644 31.823 1.00 69.62 269 LYS A CA 1
ATOM 2185 C C . LYS A 1 269 ? 12.676 -12.261 32.479 1.00 69.62 269 LYS A C 1
ATOM 2187 O O . LYS A 1 269 ? 13.036 -12.151 33.649 1.00 69.62 269 LYS A O 1
ATOM 2192 N N . ARG A 1 270 ? 12.336 -11.192 31.748 1.00 63.25 270 ARG A N 1
ATOM 2193 C CA . ARG A 1 270 ? 12.435 -9.801 32.245 1.00 63.25 270 ARG A CA 1
ATOM 2194 C C . ARG A 1 270 ? 11.206 -9.358 33.026 1.00 63.25 270 ARG A C 1
ATOM 2196 O O . ARG A 1 270 ? 11.355 -8.607 33.984 1.00 63.25 270 ARG A O 1
ATOM 2203 N N . LEU A 1 271 ? 10.010 -9.772 32.605 1.00 57.84 271 LEU A N 1
ATOM 2204 C CA . LEU A 1 271 ? 8.753 -9.218 33.118 1.00 57.84 271 LEU A CA 1
ATOM 2205 C C . LEU A 1 271 ? 8.011 -10.150 34.087 1.00 57.84 271 LEU A C 1
ATOM 2207 O O . LEU A 1 271 ? 6.974 -9.742 34.606 1.00 57.84 271 LEU A O 1
ATOM 2211 N N . LYS A 1 272 ? 8.512 -11.379 34.330 1.00 55.59 272 LYS A N 1
ATOM 2212 C CA . LYS A 1 272 ? 7.868 -12.432 35.156 1.00 55.59 272 LYS A CA 1
ATOM 2213 C C . LYS A 1 272 ? 6.368 -12.592 34.870 1.00 55.59 272 LYS A C 1
ATOM 2215 O O . LYS A 1 272 ? 5.570 -12.913 35.750 1.00 55.59 272 LYS A O 1
ATOM 2220 N N . ARG A 1 273 ? 5.966 -12.319 33.632 1.00 53.69 273 ARG A N 1
ATOM 2221 C CA . ARG A 1 273 ? 4.576 -12.338 33.196 1.00 53.69 273 ARG A CA 1
ATOM 2222 C C . ARG A 1 273 ? 4.413 -13.586 32.340 1.00 53.69 273 ARG A C 1
ATOM 2224 O O . ARG A 1 273 ? 4.872 -13.601 31.207 1.00 53.69 273 ARG A O 1
ATOM 2231 N N . ASN A 1 274 ? 3.763 -14.620 32.881 1.00 45.59 274 ASN A N 1
ATOM 2232 C CA . ASN A 1 274 ? 3.492 -15.907 32.206 1.00 45.59 274 ASN A CA 1
ATOM 2233 C C . ASN A 1 274 ? 2.448 -15.792 31.074 1.00 45.59 274 ASN A C 1
ATOM 2235 O O . ASN A 1 274 ? 1.628 -16.686 30.871 1.00 45.59 274 ASN A O 1
ATOM 2239 N N . GLN A 1 275 ? 2.416 -14.666 30.365 1.00 49.47 275 GLN A N 1
ATOM 2240 C CA . GLN A 1 275 ? 1.423 -14.396 29.339 1.00 49.47 275 GLN A CA 1
ATOM 2241 C C . GLN A 1 275 ? 2.089 -14.535 27.974 1.00 49.47 275 GLN A C 1
ATOM 2243 O O . GLN A 1 275 ? 3.052 -13.829 27.677 1.00 49.47 275 GLN A O 1
ATOM 2248 N N . LYS A 1 276 ? 1.590 -15.478 27.170 1.00 49.75 276 LYS A N 1
ATOM 2249 C CA . LYS A 1 276 ? 2.039 -15.679 25.791 1.00 49.75 276 LYS A CA 1
ATOM 2250 C C . LYS A 1 276 ? 1.799 -14.392 24.982 1.00 49.75 276 LYS A C 1
ATOM 2252 O O . LYS A 1 276 ? 0.797 -13.717 25.236 1.00 49.75 276 LYS A O 1
ATOM 2257 N N . PRO A 1 277 ? 2.682 -14.040 24.030 1.00 55.56 277 PRO A N 1
ATOM 2258 C CA . PRO A 1 277 ? 2.440 -12.908 23.145 1.00 55.56 277 PRO A CA 1
ATOM 2259 C C . PRO A 1 277 ? 1.152 -13.125 22.333 1.00 55.56 277 PRO A C 1
ATOM 2261 O O . PRO A 1 277 ? 0.877 -14.233 21.863 1.00 55.56 277 PRO A O 1
ATOM 2264 N N . GLU A 1 278 ? 0.339 -12.071 22.224 1.00 54.09 278 GLU A N 1
ATOM 2265 C CA . GLU A 1 278 ? -0.873 -12.072 21.400 1.00 54.09 278 GLU A CA 1
ATOM 2266 C C . GLU A 1 278 ? -0.474 -11.988 19.924 1.00 54.09 278 GLU A C 1
ATOM 2268 O O . GLU A 1 278 ? 0.343 -11.148 19.553 1.00 54.09 278 GLU A O 1
ATOM 2273 N N . PHE A 1 279 ? -1.044 -12.858 19.08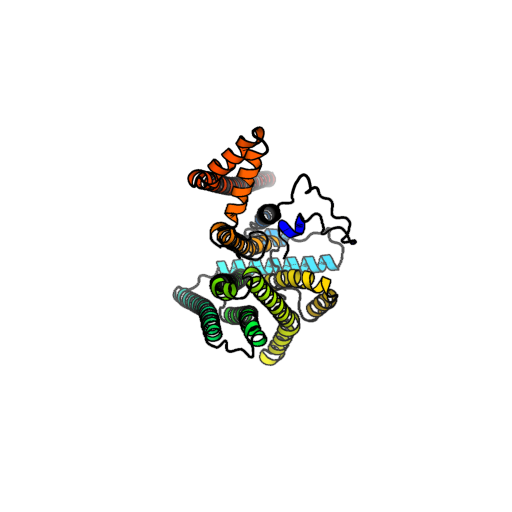9 1.00 54.50 279 PHE A N 1
ATOM 2274 C CA . PHE A 1 279 ? -0.803 -12.832 17.648 1.00 54.50 279 PHE A CA 1
ATOM 2275 C C . PHE A 1 279 ? -1.449 -11.589 17.019 1.00 54.50 279 PHE A C 1
ATOM 2277 O O . PHE A 1 279 ? -2.679 -11.460 17.016 1.00 54.50 279 PHE A O 1
ATOM 2284 N N . ASP A 1 280 ? -0.633 -10.681 16.475 1.00 54.34 280 ASP A N 1
ATOM 2285 C CA . ASP A 1 280 ? -1.117 -9.515 15.731 1.00 54.34 280 ASP A CA 1
ATOM 2286 C C . ASP A 1 280 ? -1.539 -9.940 14.318 1.00 54.34 280 ASP A C 1
ATOM 2288 O O . ASP A 1 280 ? -0.746 -9.978 13.374 1.00 54.34 280 ASP A O 1
ATOM 2292 N N . ILE A 1 281 ? -2.823 -10.289 14.192 1.00 52.69 281 ILE A N 1
ATOM 2293 C CA . ILE A 1 281 ? -3.450 -10.767 12.954 1.00 52.69 281 ILE A CA 1
ATOM 2294 C C . ILE A 1 281 ? -3.180 -9.809 11.788 1.00 52.69 281 ILE A C 1
ATOM 2296 O O . ILE A 1 281 ? -2.919 -10.266 10.683 1.00 52.69 281 ILE A O 1
ATOM 2300 N N . ALA A 1 282 ? -3.245 -8.492 11.991 1.00 50.19 282 ALA A N 1
ATOM 2301 C CA . ALA A 1 282 ? -3.197 -7.540 10.882 1.00 50.19 282 ALA A CA 1
ATOM 2302 C C . ALA A 1 282 ? -1.821 -7.525 10.196 1.00 50.19 282 ALA A C 1
ATOM 2304 O O . ALA A 1 282 ? -1.733 -7.521 8.969 1.00 50.19 282 ALA A O 1
ATOM 2305 N N . ARG A 1 283 ? -0.748 -7.557 10.989 1.00 52.81 283 ARG A N 1
ATOM 2306 C CA . ARG A 1 283 ? 0.626 -7.556 10.483 1.00 52.81 283 ARG A CA 1
ATOM 2307 C C . ARG A 1 283 ? 1.034 -8.935 9.977 1.00 52.81 283 ARG A C 1
ATOM 2309 O O . ARG A 1 283 ? 1.486 -9.068 8.842 1.00 52.81 283 ARG A O 1
ATOM 2316 N N . ASN A 1 284 ? 0.769 -9.956 10.785 1.00 56.84 284 ASN A N 1
ATOM 2317 C CA . ASN A 1 284 ? 1.222 -11.298 10.482 1.00 56.84 284 ASN A CA 1
ATOM 2318 C C . ASN A 1 284 ? 0.392 -11.951 9.378 1.00 56.84 284 ASN A C 1
ATOM 2320 O O . ASN A 1 284 ? 0.975 -12.661 8.587 1.00 56.84 284 ASN A O 1
ATOM 2324 N N . VAL A 1 285 ? -0.922 -11.721 9.233 1.00 55.00 285 VAL A N 1
ATOM 2325 C CA . VAL A 1 285 ? -1.715 -12.413 8.188 1.00 55.00 285 VAL A CA 1
ATOM 2326 C C . VAL A 1 285 ? -1.341 -11.969 6.780 1.00 55.00 285 VAL A C 1
ATOM 2328 O O . VAL A 1 285 ? -1.270 -12.812 5.892 1.00 55.00 285 VAL A O 1
ATOM 2331 N N . LEU A 1 286 ? -1.083 -10.681 6.546 1.00 53.44 286 LEU A N 1
ATOM 2332 C CA . LEU A 1 286 ? -0.672 -10.237 5.214 1.00 53.44 286 LEU A CA 1
ATOM 2333 C C . LEU A 1 286 ? 0.711 -10.800 4.861 1.00 53.44 286 LEU A C 1
ATOM 2335 O O . LEU A 1 286 ? 0.892 -11.365 3.785 1.00 53.44 286 LEU A O 1
ATOM 2339 N N . GLU A 1 287 ? 1.659 -10.695 5.791 1.00 56.12 287 GLU A N 1
ATOM 2340 C CA . GLU A 1 287 ? 3.022 -11.211 5.637 1.00 56.12 287 GLU A CA 1
ATOM 2341 C C . GLU A 1 287 ? 3.038 -12.751 5.562 1.00 56.12 287 GLU A C 1
ATOM 2343 O O . GLU A 1 287 ? 3.823 -13.324 4.814 1.00 56.12 287 GLU A O 1
ATOM 2348 N N . LEU A 1 288 ? 2.087 -13.424 6.219 1.00 56.66 288 LEU A N 1
ATOM 2349 C CA . LEU A 1 288 ? 1.861 -14.866 6.148 1.00 56.66 288 LEU A CA 1
ATOM 2350 C C . LEU A 1 288 ? 1.233 -15.282 4.820 1.00 56.66 288 LEU A C 1
ATOM 2352 O O . LEU A 1 288 ? 1.631 -16.307 4.297 1.00 56.66 288 LEU A O 1
ATOM 2356 N N . ILE A 1 289 ? 0.293 -14.529 4.244 1.00 55.75 289 ILE A N 1
ATOM 2357 C CA . ILE A 1 289 ? -0.273 -14.844 2.920 1.00 55.75 289 ILE A CA 1
ATOM 2358 C C . ILE A 1 289 ? 0.805 -14.680 1.844 1.00 55.75 289 ILE A C 1
ATOM 2360 O O . ILE A 1 289 ? 0.976 -15.573 1.011 1.00 55.75 289 ILE A O 1
ATOM 2364 N N . TYR A 1 290 ? 1.583 -13.592 1.886 1.00 55.31 290 TYR A N 1
ATOM 2365 C CA . TYR A 1 290 ? 2.733 -13.412 0.993 1.00 55.31 290 TYR A CA 1
ATOM 2366 C C . TYR A 1 290 ? 3.780 -14.514 1.204 1.00 55.31 290 TYR A C 1
ATOM 2368 O O . TYR A 1 290 ? 4.202 -15.162 0.245 1.00 55.31 290 TYR A O 1
ATOM 2376 N N . GLY A 1 291 ? 4.128 -14.792 2.461 1.00 56.19 291 GLY A N 1
ATOM 2377 C CA . GLY A 1 291 ? 5.093 -15.816 2.835 1.00 56.19 291 GLY A CA 1
ATOM 2378 C C . GLY A 1 291 ? 4.646 -17.229 2.466 1.00 56.19 291 GLY A C 1
ATOM 2379 O O . GLY A 1 291 ? 5.449 -17.992 1.946 1.00 56.19 291 GLY A O 1
ATOM 2380 N N . GLN A 1 292 ? 3.373 -17.580 2.658 1.00 54.09 292 GLN A N 1
ATOM 2381 C CA . GLN A 1 292 ? 2.777 -18.873 2.298 1.00 54.09 292 GLN A CA 1
ATOM 2382 C C . GLN A 1 292 ? 2.688 -19.055 0.788 1.00 54.09 292 GLN A C 1
ATOM 2384 O O . GLN A 1 292 ? 2.926 -20.155 0.309 1.00 54.09 292 GLN A O 1
ATOM 2389 N N . THR A 1 293 ? 2.409 -17.996 0.027 1.00 56.00 293 THR A N 1
ATOM 2390 C CA . THR A 1 293 ? 2.367 -18.084 -1.441 1.00 56.00 293 THR A CA 1
ATOM 2391 C C . THR A 1 293 ? 3.760 -18.377 -2.015 1.00 56.00 293 THR A C 1
ATOM 2393 O O . THR A 1 293 ? 3.890 -19.221 -2.897 1.00 56.00 293 THR A O 1
ATOM 2396 N N . LEU A 1 294 ? 4.813 -17.762 -1.459 1.00 52.62 294 LEU A N 1
ATOM 2397 C CA . LEU A 1 294 ? 6.214 -18.002 -1.838 1.00 52.62 294 LEU A CA 1
ATOM 2398 C C . LEU A 1 294 ? 6.829 -19.268 -1.211 1.00 52.62 294 LEU A C 1
ATOM 2400 O O . LEU A 1 294 ? 7.681 -19.896 -1.821 1.00 52.62 294 LEU A O 1
ATOM 2404 N N . THR A 1 295 ? 6.425 -19.691 -0.011 1.00 54.62 295 THR A N 1
ATOM 2405 C CA . THR A 1 295 ? 6.916 -20.947 0.605 1.00 54.62 295 THR A CA 1
ATOM 2406 C C . THR A 1 295 ? 6.150 -22.179 0.143 1.00 54.62 295 THR A C 1
ATOM 2408 O O . THR A 1 295 ? 6.691 -23.280 0.227 1.00 54.62 295 THR A O 1
ATOM 2411 N N . CYS A 1 296 ? 4.928 -22.039 -0.385 1.00 53.75 296 CYS A N 1
ATOM 2412 C CA . CYS A 1 296 ? 4.189 -23.144 -0.999 1.00 53.75 296 CYS A CA 1
ATOM 2413 C C . CYS A 1 296 ? 4.940 -23.702 -2.217 1.00 53.75 296 CYS A C 1
ATOM 2415 O O . CYS A 1 296 ? 4.967 -24.916 -2.401 1.00 53.75 296 CYS A O 1
ATOM 2417 N N . THR A 1 297 ? 5.664 -22.856 -2.962 1.00 53.19 297 THR A N 1
ATOM 2418 C CA . THR A 1 297 ? 6.571 -23.309 -4.031 1.00 53.19 297 THR A CA 1
ATOM 2419 C C . THR A 1 297 ? 7.839 -23.999 -3.508 1.00 53.19 297 THR A C 1
ATOM 2421 O O . THR A 1 297 ? 8.481 -24.720 -4.262 1.00 53.19 297 THR A O 1
ATOM 2424 N N . TRP A 1 298 ? 8.183 -23.834 -2.222 1.00 52.22 298 TRP A N 1
ATOM 2425 C CA . TRP A 1 298 ? 9.356 -24.434 -1.559 1.00 52.22 298 TRP A CA 1
ATOM 2426 C C . TRP A 1 298 ? 9.018 -25.532 -0.525 1.00 52.22 298 TRP A C 1
ATOM 2428 O O . TRP A 1 298 ? 9.911 -26.026 0.160 1.00 52.22 298 TRP A O 1
ATOM 2438 N N . GLY A 1 299 ? 7.748 -25.942 -0.401 1.00 52.97 299 GLY A N 1
ATOM 2439 C CA . GLY A 1 299 ? 7.313 -27.084 0.423 1.00 52.97 299 GLY A CA 1
ATOM 2440 C C . GLY A 1 299 ? 7.303 -26.882 1.949 1.00 52.97 299 GLY A C 1
ATOM 2441 O O . GLY A 1 299 ? 6.940 -27.800 2.680 1.00 52.97 299 GLY A O 1
ATOM 2442 N N . SER A 1 300 ? 7.653 -25.699 2.462 1.00 55.66 300 SER A N 1
ATOM 2443 C CA . SER A 1 300 ? 7.818 -25.422 3.904 1.00 55.66 300 SER A CA 1
ATOM 2444 C C . SER A 1 300 ? 6.608 -24.755 4.582 1.00 55.66 300 SER A C 1
ATOM 2446 O O . SER A 1 300 ? 6.636 -24.486 5.786 1.00 55.66 300 SER A O 1
ATOM 2448 N N . ALA A 1 301 ? 5.507 -24.562 3.849 1.00 56.53 301 ALA A N 1
ATOM 2449 C CA . ALA A 1 301 ? 4.253 -23.994 4.353 1.00 56.53 301 ALA A CA 1
ATOM 2450 C C . ALA A 1 301 ? 3.688 -24.651 5.643 1.00 56.53 301 ALA A C 1
ATOM 2452 O O . ALA A 1 301 ? 3.260 -23.902 6.530 1.00 56.53 301 ALA A O 1
ATOM 2453 N N . PRO A 1 302 ? 3.697 -25.994 5.826 1.00 58.84 302 PRO A N 1
ATOM 2454 C CA . PRO A 1 302 ? 3.157 -26.595 7.050 1.00 58.84 302 PRO A CA 1
ATOM 2455 C C . PRO A 1 302 ? 4.011 -26.302 8.295 1.00 58.84 302 PRO A C 1
ATOM 2457 O O . PRO A 1 302 ? 3.461 -26.198 9.388 1.00 58.84 302 PRO A O 1
ATOM 2460 N N . CYS A 1 303 ? 5.325 -26.096 8.152 1.00 58.09 303 CYS A N 1
ATOM 2461 C CA . CYS A 1 303 ? 6.216 -25.777 9.277 1.00 58.09 303 CYS A CA 1
ATOM 2462 C C . CYS A 1 303 ? 5.962 -24.376 9.855 1.00 58.09 303 CYS A C 1
ATOM 2464 O O . CYS A 1 303 ? 6.081 -24.160 11.062 1.00 58.09 303 CYS A O 1
ATOM 2466 N N . LEU A 1 304 ? 5.586 -23.419 9.002 1.00 59.88 304 LEU A N 1
ATOM 2467 C CA . LEU A 1 304 ? 5.270 -22.058 9.434 1.00 59.88 304 LEU A CA 1
ATOM 2468 C C . LEU A 1 304 ? 3.980 -22.041 10.268 1.00 59.88 304 LEU A C 1
ATOM 2470 O O . LEU A 1 304 ? 3.924 -21.427 11.332 1.00 59.88 304 LEU A O 1
ATOM 2474 N N . GLN A 1 305 ? 2.964 -22.785 9.819 1.00 59.09 305 GLN A N 1
ATOM 2475 C CA . GLN A 1 305 ? 1.687 -22.913 10.524 1.00 59.09 305 GLN A CA 1
ATOM 2476 C C . GLN A 1 305 ? 1.845 -23.594 11.890 1.00 59.09 305 GLN A C 1
ATOM 2478 O O . GLN A 1 305 ? 1.271 -23.132 12.876 1.00 59.09 305 GLN A O 1
ATOM 2483 N N . THR A 1 306 ? 2.646 -24.660 11.976 1.00 58.59 306 THR A N 1
ATOM 2484 C CA . THR A 1 306 ? 2.852 -25.387 13.237 1.00 58.59 306 THR A CA 1
ATOM 2485 C C . THR A 1 306 ? 3.622 -24.568 14.272 1.00 58.59 306 THR A C 1
ATOM 2487 O O . THR A 1 306 ? 3.229 -24.570 15.438 1.00 58.59 306 THR A O 1
ATOM 2490 N N . SER A 1 307 ? 4.655 -23.819 13.868 1.00 61.78 307 SER A N 1
ATOM 2491 C CA . SER A 1 307 ? 5.415 -22.939 14.775 1.00 61.78 307 SER A CA 1
ATOM 2492 C C . SER A 1 307 ? 4.533 -21.845 15.394 1.00 61.78 307 SER A C 1
ATOM 2494 O O . SER A 1 307 ? 4.524 -21.656 16.614 1.00 61.78 307 SER A O 1
ATOM 2496 N N . LEU A 1 308 ? 3.711 -21.185 14.569 1.00 58.84 308 LEU A N 1
ATOM 2497 C CA . LEU A 1 308 ? 2.788 -20.129 14.999 1.00 58.84 308 LEU A CA 1
ATOM 2498 C C . LEU A 1 308 ? 1.738 -20.641 15.992 1.00 58.84 308 LEU A C 1
ATOM 2500 O O . LEU A 1 308 ? 1.504 -20.029 17.035 1.00 58.84 308 LEU A O 1
ATOM 2504 N N . MET A 1 309 ? 1.138 -21.803 15.715 1.00 61.25 309 MET A N 1
ATOM 2505 C CA . MET A 1 309 ? 0.151 -22.409 16.617 1.00 61.25 309 MET A CA 1
ATOM 2506 C C . MET A 1 309 ? 0.750 -22.828 17.968 1.00 61.25 309 MET A C 1
ATOM 2508 O O . MET A 1 309 ? 0.033 -22.868 18.969 1.00 61.25 309 MET A O 1
ATOM 2512 N N . GLN A 1 310 ? 2.048 -23.144 18.021 1.00 60.12 310 GLN A N 1
ATOM 2513 C CA . GLN A 1 310 ? 2.726 -23.549 19.256 1.00 60.12 310 GLN A CA 1
ATOM 2514 C C . GLN A 1 310 ? 3.194 -22.353 20.101 1.00 60.12 310 GLN A C 1
ATOM 2516 O O . GLN A 1 310 ? 3.133 -22.412 21.337 1.00 60.12 310 GLN A O 1
ATOM 2521 N N . ASN A 1 311 ? 3.638 -21.269 19.458 1.00 57.75 311 ASN A N 1
ATOM 2522 C CA . ASN A 1 311 ? 4.263 -20.128 20.132 1.00 57.75 311 ASN A CA 1
ATOM 2523 C C . ASN A 1 311 ? 3.293 -18.993 20.486 1.00 57.75 311 ASN A C 1
ATOM 2525 O O . ASN A 1 311 ? 3.517 -18.309 21.490 1.00 57.75 311 ASN A O 1
ATOM 2529 N N . CYS A 1 312 ? 2.193 -18.836 19.748 1.00 55.12 312 CYS A N 1
ATOM 2530 C CA . CYS A 1 312 ? 1.230 -17.763 19.975 1.00 55.12 312 CYS A CA 1
ATOM 2531 C C . CYS A 1 312 ? 0.011 -18.205 20.785 1.00 55.12 312 CYS A C 1
ATOM 2533 O O . CYS A 1 312 ? -0.414 -19.362 20.773 1.00 55.12 312 CYS A O 1
ATOM 2535 N N . GLN A 1 313 ? -0.604 -17.244 21.474 1.00 57.47 313 GLN A N 1
ATOM 2536 C CA . GLN A 1 313 ? -1.971 -17.385 21.963 1.00 57.47 313 GLN A CA 1
ATOM 2537 C C . GLN A 1 313 ? -2.934 -16.748 20.958 1.00 57.47 313 GLN A C 1
ATOM 2539 O O . GLN A 1 313 ? -2.636 -15.694 20.393 1.00 57.47 313 GLN A O 1
ATOM 2544 N N . SER A 1 314 ? -4.095 -17.382 20.753 1.00 46.34 314 SER A N 1
ATOM 2545 C CA . SER A 1 314 ? -5.192 -16.775 19.992 1.00 46.34 314 SER A CA 1
ATOM 2546 C C . SER A 1 314 ? -5.473 -15.374 20.548 1.00 46.34 314 SER A C 1
ATOM 2548 O O . SER A 1 314 ? -5.529 -15.229 21.775 1.00 46.34 314 SER A O 1
ATOM 2550 N N . PRO A 1 315 ? -5.633 -14.349 19.694 1.00 52.16 315 PRO A N 1
ATOM 2551 C CA . PRO A 1 315 ? -5.808 -12.978 20.153 1.00 52.16 315 PRO A CA 1
ATOM 2552 C C . PRO A 1 315 ? -6.978 -12.895 21.133 1.00 52.16 315 PRO A C 1
ATOM 2554 O O . PRO A 1 315 ? -8.073 -13.383 20.856 1.00 52.16 315 PRO A O 1
ATOM 2557 N N . SER A 1 316 ? -6.716 -12.326 22.313 1.00 45.59 316 SER A N 1
ATOM 2558 C CA . SER A 1 316 ? -7.669 -12.315 23.431 1.00 45.59 316 SER A CA 1
ATOM 2559 C C . SER A 1 316 ? -8.698 -11.185 23.331 1.00 45.59 316 SER A C 1
ATOM 2561 O O . SER A 1 316 ? -9.725 -11.216 24.007 1.00 45.59 316 SER A O 1
ATOM 2563 N N . LYS A 1 317 ? -8.434 -10.187 22.481 1.00 50.69 317 LYS A N 1
ATOM 2564 C CA . LYS A 1 317 ? -9.323 -9.054 22.220 1.00 50.69 317 LYS A CA 1
ATOM 2565 C C . LYS A 1 317 ? -10.220 -9.394 21.021 1.00 50.69 317 LYS A C 1
ATOM 2567 O O . LYS A 1 317 ? -9.674 -9.694 19.957 1.00 50.69 317 LYS A O 1
ATOM 2572 N N . PRO A 1 318 ? -11.561 -9.377 21.151 1.00 43.12 318 PRO A N 1
ATOM 2573 C CA . PRO A 1 318 ? -12.494 -9.634 20.069 1.00 43.12 318 PRO A CA 1
ATOM 2574 C C . PRO A 1 318 ? -12.391 -8.484 19.082 1.00 43.12 318 PRO A C 1
ATOM 2576 O O . PRO A 1 318 ? -13.060 -7.460 19.141 1.00 43.12 318 PRO A O 1
ATOM 2579 N N . TRP A 1 319 ? -11.506 -8.695 18.129 1.00 48.09 319 TRP A N 1
ATOM 2580 C CA . TRP A 1 319 ? -11.381 -7.897 16.939 1.00 48.09 319 TRP A CA 1
ATOM 2581 C C . TRP A 1 319 ? -12.753 -7.864 16.253 1.00 48.09 319 TRP A C 1
ATOM 2583 O O . TRP A 1 319 ? -13.246 -8.911 15.827 1.00 48.09 319 TRP A O 1
ATOM 2593 N N . GLN A 1 320 ? -13.413 -6.699 16.164 1.00 49.97 320 GLN A N 1
ATOM 2594 C CA . GLN A 1 320 ? -14.609 -6.558 15.324 1.00 49.97 320 GLN A CA 1
ATOM 2595 C C . GLN A 1 320 ? -14.197 -6.792 13.866 1.00 49.97 320 GLN A C 1
ATOM 2597 O O . GLN A 1 320 ? -13.807 -5.871 13.147 1.00 49.97 320 GLN A O 1
ATOM 2602 N N . ALA A 1 321 ? -14.244 -8.062 13.463 1.00 43.38 321 ALA A N 1
ATOM 2603 C CA . ALA A 1 321 ? -13.633 -8.577 12.247 1.00 43.38 321 ALA A CA 1
ATOM 2604 C C . ALA A 1 321 ? -14.131 -7.879 10.979 1.00 43.38 321 ALA A C 1
ATOM 2606 O O . ALA A 1 321 ? -13.349 -7.693 10.051 1.00 43.38 321 ALA A O 1
ATOM 2607 N N . SER A 1 322 ? -15.388 -7.422 10.958 1.00 44.53 322 SER A N 1
ATOM 2608 C CA . SER A 1 322 ? -15.923 -6.651 9.835 1.00 44.53 322 SER A CA 1
ATOM 2609 C C . SER A 1 322 ? -15.296 -5.255 9.758 1.00 44.53 322 SER A C 1
ATOM 2611 O O . SER A 1 322 ? -14.592 -4.959 8.794 1.00 44.53 322 SER A O 1
ATOM 2613 N N . HIS A 1 323 ? -15.467 -4.425 10.796 1.00 52.22 323 HIS A N 1
ATOM 2614 C CA . HIS A 1 323 ? -15.043 -3.017 10.806 1.00 52.22 323 HIS A CA 1
ATOM 2615 C C . HIS A 1 323 ? -13.541 -2.837 10.545 1.00 52.22 323 HIS A C 1
ATOM 2617 O O . HIS A 1 323 ? -13.130 -1.958 9.787 1.00 52.22 323 HIS A O 1
ATOM 2623 N N . MET A 1 324 ? -12.721 -3.715 11.122 1.00 53.75 324 MET A N 1
ATOM 2624 C CA . MET A 1 324 ? -11.275 -3.686 10.927 1.00 53.75 324 MET A CA 1
ATOM 2625 C C . MET A 1 324 ? -10.842 -4.230 9.565 1.00 53.75 324 MET A C 1
ATOM 2627 O O . MET A 1 324 ? -9.880 -3.708 9.020 1.00 53.75 324 MET A O 1
ATOM 2631 N N . SER A 1 325 ? -11.536 -5.214 8.974 1.00 60.91 325 SER A N 1
ATOM 2632 C CA . SER A 1 325 ? -11.225 -5.679 7.610 1.00 60.91 325 SER A CA 1
ATOM 2633 C C . SER A 1 325 ? -11.358 -4.535 6.607 1.00 60.91 325 SER A C 1
ATOM 2635 O O . SER A 1 325 ? -10.469 -4.323 5.787 1.00 60.91 325 SER A O 1
ATOM 2637 N N . THR A 1 326 ? -12.414 -3.729 6.721 1.00 63.94 326 THR A N 1
ATOM 2638 C CA . THR A 1 326 ? -12.626 -2.593 5.817 1.00 63.94 326 THR A CA 1
ATOM 2639 C C . THR A 1 326 ? -11.552 -1.533 5.966 1.00 63.94 326 THR A C 1
ATOM 2641 O O . THR A 1 326 ? -11.016 -1.049 4.969 1.00 63.94 326 THR A O 1
ATOM 2644 N N . ILE A 1 327 ? -11.225 -1.167 7.206 1.00 63.97 327 ILE A N 1
ATOM 2645 C CA . ILE A 1 327 ? -10.226 -0.133 7.470 1.00 63.97 327 ILE A CA 1
ATOM 2646 C C . ILE A 1 327 ? -8.831 -0.641 7.120 1.00 63.97 327 ILE A C 1
ATOM 2648 O O . ILE A 1 327 ? -8.068 0.103 6.524 1.00 63.97 327 ILE A O 1
ATOM 2652 N N . PHE A 1 328 ? -8.520 -1.906 7.390 1.00 64.75 328 PHE A N 1
ATOM 2653 C CA . PHE A 1 328 ? -7.256 -2.527 7.007 1.00 64.75 328 PHE A CA 1
ATOM 2654 C C . PHE A 1 328 ? -7.081 -2.561 5.483 1.00 64.75 328 PHE A C 1
ATOM 2656 O O . PHE A 1 328 ? -6.071 -2.077 4.982 1.00 64.75 328 PHE A O 1
ATOM 2663 N N . ILE A 1 329 ? -8.093 -3.020 4.733 1.00 66.75 329 ILE A N 1
ATOM 2664 C CA . ILE A 1 329 ? -8.078 -2.996 3.259 1.00 66.75 329 ILE A CA 1
ATOM 2665 C C . ILE A 1 329 ? -7.936 -1.551 2.751 1.00 66.75 329 ILE A C 1
ATOM 2667 O O . ILE A 1 329 ? -7.163 -1.289 1.835 1.00 66.75 329 ILE A O 1
ATOM 2671 N N . THR A 1 330 ? -8.626 -0.586 3.365 1.00 68.81 330 THR A N 1
ATOM 2672 C CA . THR A 1 330 ? -8.552 0.830 2.960 1.00 68.81 330 THR A CA 1
ATOM 2673 C C . THR A 1 330 ? -7.188 1.450 3.234 1.00 68.81 330 THR A C 1
ATOM 2675 O O . THR A 1 330 ? -6.617 2.094 2.360 1.00 68.81 330 THR A O 1
ATOM 2678 N N . LEU A 1 331 ? -6.653 1.251 4.433 1.00 66.81 331 LEU A N 1
ATOM 2679 C CA . LEU A 1 331 ? -5.452 1.921 4.917 1.00 66.81 331 LEU A CA 1
ATOM 2680 C C . LEU A 1 331 ? -4.176 1.302 4.341 1.00 66.81 331 LEU A C 1
ATOM 2682 O O . LEU A 1 331 ? -3.186 2.004 4.183 1.00 66.81 331 LEU A O 1
ATOM 2686 N N . LEU A 1 332 ? -4.215 0.019 3.983 1.00 68.62 332 LEU A N 1
ATOM 2687 C CA . LEU A 1 332 ? -3.087 -0.692 3.396 1.00 68.62 332 LEU A CA 1
ATOM 2688 C C . LEU A 1 332 ? -3.150 -0.720 1.862 1.00 68.62 332 LEU A C 1
ATOM 2690 O O . LEU A 1 332 ? -2.190 -0.341 1.199 1.00 68.62 332 LEU A O 1
ATOM 2694 N N . CYS A 1 333 ? -4.270 -1.152 1.272 1.00 72.31 333 CYS A N 1
ATOM 2695 C CA . CYS A 1 333 ? -4.314 -1.406 -0.169 1.00 72.31 333 CYS A CA 1
ATOM 2696 C C . CYS A 1 333 ? -4.458 -0.123 -0.992 1.00 72.31 333 CYS A C 1
ATOM 2698 O O . CYS A 1 333 ? -3.919 -0.069 -2.093 1.00 72.31 333 CYS A O 1
ATOM 2700 N N . PHE A 1 334 ? -5.144 0.914 -0.492 1.00 72.31 334 PHE A N 1
ATOM 2701 C CA . PHE A 1 334 ? -5.337 2.149 -1.264 1.00 72.31 334 PHE A CA 1
ATOM 2702 C C . PHE A 1 334 ? -4.032 2.927 -1.473 1.00 72.31 334 PHE A C 1
ATOM 2704 O O . PHE A 1 334 ? -3.725 3.234 -2.625 1.00 72.31 334 PHE A O 1
ATOM 2711 N N . PRO A 1 335 ? -3.217 3.206 -0.432 1.00 76.69 335 PRO A N 1
ATOM 2712 C CA . PRO A 1 335 ? -1.952 3.913 -0.620 1.00 76.69 335 PRO A CA 1
ATOM 2713 C C . PRO A 1 335 ? -0.959 3.111 -1.464 1.00 76.69 335 PRO A C 1
ATOM 2715 O O . PRO A 1 335 ? -0.295 3.688 -2.320 1.00 76.69 335 PRO A O 1
ATOM 2718 N N . SER A 1 336 ? -0.895 1.786 -1.286 1.00 78.94 336 SER A N 1
ATOM 2719 C CA . SER A 1 336 ? -0.022 0.920 -2.087 1.00 78.94 336 SER A CA 1
ATOM 2720 C C . SER A 1 336 ? -0.453 0.847 -3.554 1.00 78.94 336 SER A C 1
ATOM 2722 O O . SER A 1 336 ? 0.386 0.997 -4.439 1.00 78.94 336 SER A O 1
ATOM 2724 N N . PHE A 1 337 ? -1.750 0.666 -3.831 1.00 81.25 337 PHE A N 1
ATOM 2725 C CA . PHE A 1 337 ? -2.273 0.636 -5.198 1.00 81.25 337 PHE A CA 1
ATOM 2726 C C . PHE A 1 337 ? -2.104 1.989 -5.892 1.00 81.25 337 PHE A C 1
ATOM 2728 O O . PHE A 1 337 ? -1.621 2.037 -7.019 1.00 81.25 337 PHE A O 1
ATOM 2735 N N . LEU A 1 338 ? -2.442 3.089 -5.211 1.00 80.25 338 LEU A N 1
ATOM 2736 C CA . LEU A 1 338 ? -2.265 4.442 -5.735 1.00 80.25 338 LEU A CA 1
ATOM 2737 C C . LEU A 1 338 ? -0.783 4.749 -5.987 1.00 80.25 338 LEU A C 1
ATOM 2739 O O . LEU A 1 338 ? -0.443 5.278 -7.041 1.00 80.25 338 LEU A O 1
ATOM 2743 N N . GLY A 1 339 ? 0.103 4.373 -5.060 1.00 80.12 339 GLY A N 1
ATOM 2744 C CA . GLY A 1 339 ? 1.550 4.520 -5.215 1.00 80.12 339 GLY A CA 1
ATOM 2745 C C . GLY A 1 339 ? 2.089 3.754 -6.425 1.00 80.12 339 GLY A C 1
ATOM 2746 O O . GLY A 1 339 ? 2.815 4.327 -7.236 1.00 80.12 339 GLY A O 1
ATOM 2747 N N . ALA A 1 340 ? 1.670 2.498 -6.605 1.00 84.19 340 ALA A N 1
ATOM 2748 C CA . ALA A 1 340 ? 2.013 1.704 -7.784 1.00 84.19 340 ALA A CA 1
ATOM 2749 C C . ALA A 1 340 ? 1.449 2.318 -9.077 1.00 84.19 340 ALA A C 1
ATOM 2751 O O . ALA A 1 340 ? 2.163 2.384 -10.075 1.00 84.19 340 ALA A O 1
ATOM 2752 N N . ALA A 1 341 ? 0.211 2.830 -9.052 1.00 84.00 341 ALA A N 1
ATOM 2753 C CA . ALA A 1 341 ? -0.407 3.535 -10.179 1.00 84.00 341 ALA A CA 1
ATOM 2754 C C . ALA A 1 341 ? 0.441 4.728 -10.622 1.00 84.00 341 ALA A C 1
ATOM 2756 O O . ALA A 1 341 ? 0.730 4.888 -11.806 1.00 84.00 341 ALA A O 1
ATOM 2757 N N . VAL A 1 342 ? 0.830 5.564 -9.656 1.00 84.50 342 VAL A N 1
ATOM 2758 C CA . VAL A 1 342 ? 1.605 6.785 -9.886 1.00 84.50 342 VAL A CA 1
ATOM 2759 C C . VAL A 1 342 ? 2.985 6.432 -10.428 1.00 84.50 342 VAL A C 1
ATOM 2761 O O . VAL A 1 342 ? 3.394 6.995 -11.442 1.00 84.50 342 VAL A O 1
ATOM 2764 N N . PHE A 1 343 ? 3.673 5.465 -9.813 1.00 84.25 343 PHE A N 1
ATOM 2765 C CA . PHE A 1 343 ? 4.985 5.016 -10.271 1.00 84.25 343 PHE A CA 1
ATOM 2766 C C . PHE A 1 343 ? 4.927 4.445 -11.695 1.00 84.25 343 PHE A C 1
ATOM 2768 O O . PHE A 1 343 ? 5.676 4.891 -12.561 1.00 84.25 343 PHE A O 1
ATOM 2775 N N . LEU A 1 344 ? 3.993 3.529 -11.978 1.00 85.81 344 LEU A N 1
ATOM 2776 C CA . LEU A 1 344 ? 3.826 2.948 -13.313 1.00 85.81 344 LEU A CA 1
ATOM 2777 C C . LEU A 1 344 ? 3.472 4.014 -14.356 1.00 85.81 344 LEU A C 1
ATOM 2779 O O . LEU A 1 344 ? 4.092 4.059 -15.417 1.00 85.81 344 LEU A O 1
ATOM 2783 N N . SER A 1 345 ? 2.543 4.918 -14.044 1.00 85.25 345 SER A N 1
ATOM 2784 C CA . SER A 1 345 ? 2.157 6.006 -14.952 1.00 85.25 345 SER A CA 1
ATOM 2785 C C . SER A 1 345 ? 3.341 6.921 -15.268 1.00 85.25 345 SER A C 1
ATOM 2787 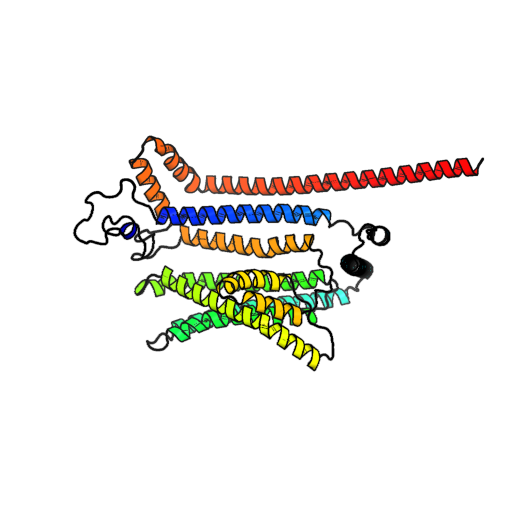O O . SER A 1 345 ? 3.578 7.243 -16.432 1.00 85.25 345 SER A O 1
ATOM 2789 N N . TYR A 1 346 ? 4.135 7.277 -14.253 1.00 86.00 346 TYR A N 1
ATOM 2790 C CA . TYR A 1 346 ? 5.359 8.055 -14.433 1.00 86.00 346 TYR A CA 1
ATOM 2791 C C . TYR A 1 346 ? 6.376 7.322 -15.319 1.00 86.00 346 TYR A C 1
ATOM 2793 O O . TYR A 1 346 ? 6.935 7.919 -16.241 1.00 86.00 346 TYR A O 1
ATOM 2801 N N . THR A 1 347 ? 6.578 6.015 -15.109 1.00 84.94 347 THR A N 1
ATOM 2802 C CA . THR A 1 347 ? 7.488 5.226 -15.955 1.00 84.94 347 THR A CA 1
ATOM 2803 C C . THR A 1 347 ? 7.015 5.132 -17.407 1.00 84.94 347 THR A C 1
ATOM 2805 O O . THR A 1 347 ? 7.819 5.265 -18.322 1.00 84.94 347 THR A O 1
ATOM 2808 N N . ILE A 1 348 ? 5.713 4.983 -17.655 1.00 85.88 348 ILE A N 1
ATOM 2809 C CA . ILE A 1 348 ? 5.181 4.873 -19.020 1.00 85.88 348 ILE A CA 1
ATOM 2810 C C . ILE A 1 348 ? 5.315 6.200 -19.785 1.00 85.88 348 ILE A C 1
ATOM 2812 O O . ILE A 1 348 ? 5.604 6.199 -20.987 1.00 85.88 348 ILE A O 1
ATOM 2816 N N . TRP A 1 349 ? 5.102 7.324 -19.096 1.00 84.69 349 TRP A N 1
ATOM 2817 C CA . TRP A 1 349 ? 5.017 8.643 -19.724 1.00 84.69 349 TRP A CA 1
ATOM 2818 C C . TRP A 1 349 ? 6.361 9.370 -19.833 1.00 84.69 349 TRP A C 1
ATOM 2820 O O . TRP A 1 349 ? 6.597 10.080 -20.808 1.00 84.69 349 TRP A O 1
ATOM 2830 N N . SER A 1 350 ? 7.239 9.217 -18.838 1.00 84.06 350 SER A N 1
ATOM 2831 C CA . SER A 1 350 ? 8.423 10.076 -18.680 1.00 84.06 350 SER A CA 1
ATOM 2832 C C . SER A 1 350 ? 9.758 9.334 -18.752 1.00 84.06 350 SER A C 1
ATOM 2834 O O . SER A 1 350 ? 10.797 9.965 -18.944 1.00 84.06 350 SER A O 1
ATOM 2836 N N . VAL A 1 351 ? 9.771 8.009 -18.599 1.00 85.00 351 VAL A N 1
ATOM 2837 C CA . VAL A 1 351 ? 11.014 7.226 -18.571 1.00 85.00 351 VAL A CA 1
ATOM 2838 C C . VAL A 1 351 ? 11.332 6.706 -19.975 1.00 85.00 351 VAL A C 1
ATOM 2840 O O . VAL A 1 351 ? 10.583 5.923 -20.556 1.00 85.00 351 VAL A O 1
ATOM 2843 N N . ARG A 1 352 ? 12.479 7.141 -20.511 1.00 85.81 352 ARG A N 1
ATOM 2844 C CA . ARG A 1 352 ? 13.078 6.586 -21.732 1.00 85.81 352 ARG A CA 1
ATOM 2845 C C . ARG A 1 352 ? 13.544 5.135 -21.501 1.00 85.81 352 ARG A C 1
ATOM 2847 O O . ARG A 1 352 ? 14.294 4.928 -20.536 1.00 85.81 352 ARG A O 1
ATOM 2854 N N . PRO A 1 353 ? 13.103 4.166 -22.328 1.00 85.19 353 PRO A N 1
ATOM 2855 C CA . PRO A 1 353 ? 13.563 2.777 -22.289 1.00 85.19 353 PRO A CA 1
ATOM 2856 C C . PRO A 1 353 ? 15.002 2.635 -22.814 1.00 85.19 353 PRO A C 1
ATOM 2858 O O . PRO A 1 353 ? 15.547 3.557 -23.419 1.00 85.19 353 PRO A O 1
ATOM 2861 N N . SER A 1 354 ? 15.628 1.485 -22.561 1.00 83.81 354 SER A N 1
ATOM 2862 C CA . SER A 1 354 ? 16.946 1.134 -23.099 1.00 83.81 354 SER A CA 1
ATOM 2863 C C . SER A 1 354 ? 16.950 1.116 -24.629 1.00 83.81 354 SER A C 1
ATOM 2865 O O . SER A 1 354 ? 16.024 0.617 -25.267 1.00 83.81 354 SER A O 1
ATOM 2867 N N . GLU A 1 355 ? 18.044 1.584 -25.229 1.00 81.25 355 GLU A N 1
ATOM 2868 C CA . GLU A 1 355 ? 18.229 1.575 -26.687 1.00 81.25 355 GLU A CA 1
ATOM 2869 C C . GLU A 1 355 ? 18.406 0.150 -27.243 1.00 81.25 355 GLU A C 1
ATOM 2871 O O . GLU A 1 355 ? 17.953 -0.148 -28.344 1.00 81.25 355 GLU A O 1
ATOM 2876 N N . THR A 1 356 ? 19.031 -0.747 -26.472 1.00 77.38 356 THR A N 1
ATOM 2877 C CA . THR A 1 356 ? 19.500 -2.065 -26.942 1.00 77.38 356 THR A CA 1
ATOM 2878 C C . THR A 1 356 ? 18.744 -3.265 -26.359 1.00 77.38 356 THR A C 1
ATOM 2880 O O . THR A 1 356 ? 18.915 -4.381 -26.847 1.00 77.38 356 THR A O 1
ATOM 2883 N N . CYS A 1 357 ? 17.890 -3.072 -25.344 1.00 78.44 357 CYS A N 1
ATOM 2884 C CA . CYS A 1 357 ? 17.168 -4.161 -24.674 1.00 78.44 357 CYS A CA 1
ATOM 2885 C C . CYS A 1 357 ? 15.686 -3.895 -24.423 1.00 78.44 357 CYS A C 1
ATOM 2887 O O . CYS A 1 357 ? 15.228 -2.764 -24.316 1.00 78.44 357 CYS A O 1
ATOM 2889 N N . GLY A 1 358 ? 14.945 -4.994 -24.247 1.00 78.75 358 GLY A N 1
ATOM 2890 C CA . GLY A 1 358 ? 13.537 -4.986 -23.859 1.00 78.75 358 GLY A CA 1
ATOM 2891 C C . GLY A 1 358 ? 12.559 -4.907 -25.038 1.00 78.75 358 GLY A C 1
ATOM 2892 O O . GLY A 1 358 ? 12.958 -4.930 -26.198 1.00 78.75 358 GLY A O 1
ATOM 2893 N N . PRO A 1 359 ? 11.251 -4.846 -24.768 1.00 80.19 359 PRO A N 1
ATOM 2894 C CA . PRO A 1 359 ? 10.239 -4.775 -25.819 1.00 80.19 359 PRO A CA 1
ATOM 2895 C C . PRO A 1 359 ? 10.098 -3.374 -26.439 1.00 80.19 359 PRO A C 1
ATOM 2897 O O . PRO A 1 359 ? 9.551 -3.257 -27.531 1.00 80.19 359 PRO A O 1
ATOM 2900 N N . PHE A 1 360 ? 10.592 -2.322 -25.775 1.00 84.31 360 PHE A N 1
ATOM 2901 C CA . PHE A 1 360 ? 10.447 -0.913 -26.181 1.00 84.31 360 PHE A CA 1
ATOM 2902 C C . PHE A 1 360 ? 11.743 -0.296 -26.746 1.00 84.31 360 PHE A C 1
ATOM 2904 O O . PHE A 1 360 ? 11.931 0.915 -26.663 1.00 84.31 360 PHE A O 1
ATOM 2911 N N . GLN A 1 361 ? 12.636 -1.124 -27.295 1.00 82.00 361 GLN A N 1
ATOM 2912 C CA . GLN A 1 361 ? 13.939 -0.705 -27.832 1.00 82.00 361 GLN A CA 1
ATOM 2913 C C . GLN A 1 361 ? 13.816 0.427 -28.859 1.00 82.00 361 GLN A C 1
ATOM 2915 O O . GLN A 1 361 ? 12.955 0.376 -29.740 1.00 82.00 361 GLN A O 1
ATOM 2920 N N . GLY A 1 362 ? 14.690 1.431 -28.752 1.00 76.75 362 GLY A N 1
ATOM 2921 C CA . GLY A 1 362 ? 14.783 2.549 -29.700 1.00 76.75 362 GLY A CA 1
ATOM 2922 C C . GLY A 1 362 ? 13.604 3.533 -29.675 1.00 76.75 362 GLY A C 1
ATOM 2923 O O . GLY A 1 362 ? 13.502 4.392 -30.551 1.00 76.75 362 GLY A O 1
ATOM 2924 N N . LEU A 1 363 ? 12.691 3.422 -28.702 1.00 82.38 363 LEU A N 1
ATOM 2925 C CA . LEU A 1 363 ? 11.599 4.378 -28.503 1.00 82.38 363 LEU A CA 1
ATOM 2926 C C . LEU A 1 363 ? 11.991 5.453 -27.484 1.00 82.38 363 LEU A C 1
ATOM 2928 O O . LEU A 1 363 ? 12.633 5.177 -26.480 1.00 82.38 363 LEU A O 1
ATOM 2932 N N . GLU A 1 364 ? 11.532 6.688 -27.694 1.00 83.38 364 GLU A N 1
ATOM 2933 C CA . GLU A 1 364 ? 11.755 7.782 -26.733 1.00 83.38 364 GLU A CA 1
ATOM 2934 C C . GLU A 1 364 ? 10.986 7.581 -25.421 1.00 83.38 364 GLU A C 1
ATOM 2936 O O . GLU A 1 364 ? 11.482 7.933 -24.354 1.00 83.38 364 GLU A O 1
ATOM 2941 N N . THR A 1 365 ? 9.775 7.022 -25.495 1.00 85.56 365 THR A N 1
ATOM 2942 C CA . THR A 1 365 ? 8.924 6.706 -24.341 1.00 85.56 365 THR A CA 1
ATOM 2943 C C . THR A 1 365 ? 8.093 5.458 -24.618 1.00 85.56 365 THR A C 1
ATOM 2945 O O . THR A 1 365 ? 7.753 5.159 -25.767 1.00 85.56 365 THR A O 1
ATOM 2948 N N . ILE A 1 366 ? 7.711 4.746 -23.554 1.00 85.88 366 ILE A N 1
ATOM 2949 C CA . ILE A 1 366 ? 6.821 3.576 -23.636 1.00 85.88 366 ILE A CA 1
ATOM 2950 C C . ILE A 1 366 ? 5.467 3.977 -24.246 1.00 85.88 366 ILE A C 1
ATOM 2952 O O . ILE A 1 366 ? 4.935 3.257 -25.092 1.00 85.88 366 ILE A O 1
ATOM 2956 N N . TYR A 1 367 ? 4.949 5.161 -23.896 1.00 82.69 367 TYR A N 1
ATOM 2957 C CA . TYR A 1 367 ? 3.727 5.731 -24.479 1.00 82.69 367 TYR A CA 1
ATOM 2958 C C . TYR A 1 367 ? 3.774 5.833 -26.017 1.00 82.69 367 TYR A C 1
ATOM 2960 O O . TYR A 1 367 ? 2.790 5.518 -26.693 1.00 82.69 367 TYR A O 1
ATOM 2968 N N . LYS A 1 368 ? 4.929 6.199 -26.596 1.00 83.06 368 LYS A N 1
ATOM 2969 C CA . LYS A 1 368 ? 5.092 6.354 -28.053 1.00 83.06 368 LYS A CA 1
ATOM 2970 C C . LYS A 1 368 ? 4.833 5.047 -28.812 1.00 83.06 368 LYS A C 1
ATOM 2972 O O . LYS A 1 368 ? 4.345 5.102 -29.935 1.00 83.06 368 LYS A O 1
ATOM 2977 N N . SER A 1 369 ? 5.050 3.888 -28.179 1.00 81.94 369 SER A N 1
ATOM 2978 C CA . SER A 1 369 ? 4.730 2.572 -28.755 1.00 81.94 369 SER A CA 1
ATOM 2979 C C . SER A 1 369 ? 3.254 2.436 -29.140 1.00 81.94 369 SER A C 1
ATOM 2981 O O . SER A 1 369 ? 2.930 1.992 -30.245 1.00 81.94 369 SER A O 1
ATOM 2983 N N . GLY A 1 370 ? 2.352 2.883 -28.258 1.00 76.62 370 GLY A N 1
ATOM 2984 C CA . GLY A 1 370 ? 0.914 2.878 -28.523 1.00 76.62 370 GLY A CA 1
ATOM 2985 C C . GLY A 1 370 ? 0.567 3.753 -29.725 1.00 76.62 370 GLY A C 1
ATOM 2986 O O . GLY A 1 370 ? -0.164 3.317 -30.611 1.00 76.62 370 GLY A O 1
ATOM 2987 N N . LYS A 1 371 ? 1.175 4.944 -29.808 1.00 77.75 371 LYS A N 1
ATOM 2988 C CA . LYS A 1 371 ? 0.989 5.887 -30.920 1.00 77.75 371 LYS A CA 1
ATOM 2989 C C . LYS A 1 371 ? 1.485 5.323 -32.254 1.00 77.75 371 LYS A C 1
ATOM 2991 O O . LYS A 1 371 ? 0.770 5.410 -33.249 1.00 77.75 371 LYS A O 1
ATOM 2996 N N . THR A 1 372 ? 2.668 4.710 -32.281 1.00 77.88 372 THR A N 1
ATOM 2997 C CA . THR A 1 372 ? 3.223 4.095 -33.498 1.00 77.88 372 THR A CA 1
ATOM 2998 C C . THR A 1 372 ? 2.364 2.929 -33.982 1.00 77.88 372 THR A C 1
ATOM 3000 O O . THR A 1 372 ? 2.103 2.817 -35.177 1.00 77.88 372 THR A O 1
ATOM 3003 N N . TRP A 1 373 ? 1.869 2.080 -33.076 1.00 76.56 373 TRP A N 1
ATOM 3004 C CA . TRP A 1 373 ? 0.950 1.005 -33.455 1.00 76.56 373 TRP A CA 1
ATOM 3005 C C . TRP A 1 373 ? -0.365 1.542 -34.030 1.00 76.56 373 TRP A C 1
ATOM 3007 O O . TRP A 1 373 ? -0.832 1.045 -35.053 1.00 76.56 373 TRP A O 1
ATOM 3017 N N . LEU A 1 374 ? -0.921 2.587 -33.418 1.00 76.31 374 LEU A N 1
ATOM 3018 C CA . LEU A 1 374 ? -2.132 3.255 -33.891 1.00 76.31 374 LEU A CA 1
ATOM 3019 C C . LEU A 1 374 ? -1.987 3.733 -35.347 1.00 76.31 374 LEU A C 1
ATOM 3021 O O . LEU A 1 374 ? -2.871 3.499 -36.166 1.00 76.31 374 LEU A O 1
ATOM 3025 N N . GLN A 1 375 ? -0.840 4.336 -35.678 1.00 76.12 375 GLN A N 1
ATOM 3026 C CA . GLN A 1 375 ? -0.518 4.812 -37.028 1.00 76.12 375 GLN A CA 1
ATOM 3027 C C . GLN A 1 375 ? -0.377 3.660 -38.035 1.00 76.12 375 GLN A C 1
ATOM 3029 O O . GLN A 1 375 ? -0.818 3.764 -39.179 1.00 76.12 375 GLN A O 1
ATOM 3034 N N . VAL A 1 376 ? 0.222 2.538 -37.623 1.00 76.38 376 VAL A N 1
ATOM 3035 C CA . VAL A 1 376 ? 0.318 1.331 -38.464 1.00 76.38 376 VAL A CA 1
ATOM 3036 C C . VAL A 1 376 ? -1.067 0.728 -38.719 1.00 76.38 376 VAL A C 1
ATOM 3038 O O . VAL A 1 376 ? -1.352 0.291 -39.837 1.00 76.38 376 VAL A O 1
ATOM 3041 N N . LEU A 1 377 ? -1.939 0.730 -37.709 1.00 74.50 377 LEU A N 1
ATOM 3042 C CA . LEU A 1 377 ? -3.308 0.232 -37.817 1.00 74.50 377 LEU A CA 1
ATOM 3043 C C . LEU A 1 377 ? -4.153 1.097 -38.760 1.00 74.50 377 LEU A C 1
ATOM 3045 O O . LEU A 1 377 ? -4.844 0.561 -39.624 1.00 74.50 377 LEU A O 1
ATOM 3049 N N . GLU A 1 378 ? -4.036 2.421 -38.644 1.00 75.62 378 GLU A N 1
ATOM 3050 C CA . GLU A 1 378 ? -4.691 3.393 -39.526 1.00 75.62 378 GLU A CA 1
ATOM 3051 C C . GLU A 1 378 ? -4.288 3.189 -40.992 1.00 75.62 378 GLU A C 1
ATOM 3053 O O . GLU A 1 378 ? -5.139 3.156 -41.880 1.00 75.62 378 GLU A O 1
ATOM 3058 N N . LYS A 1 379 ? -2.993 2.955 -41.241 1.00 73.69 379 LYS A N 1
ATOM 3059 C CA . LYS A 1 379 ? -2.467 2.688 -42.586 1.00 73.69 379 LYS A CA 1
ATOM 3060 C C . LYS A 1 379 ? -2.935 1.346 -43.162 1.00 73.69 379 LYS A C 1
ATOM 3062 O O . LYS A 1 379 ? -3.014 1.204 -44.379 1.00 73.69 379 LYS A O 1
ATOM 3067 N N . SER A 1 380 ? -3.219 0.367 -42.304 1.00 76.44 380 SER A N 1
ATOM 3068 C CA . SER A 1 380 ? -3.596 -0.992 -42.716 1.00 76.44 380 SER A CA 1
ATOM 3069 C C . SER A 1 380 ? -5.099 -1.154 -42.946 1.00 76.44 380 SER A C 1
ATOM 3071 O O . SER A 1 380 ? -5.497 -2.002 -43.738 1.00 76.44 380 SER A O 1
ATOM 3073 N N . ASN A 1 381 ? -5.942 -0.365 -42.270 1.00 73.50 381 ASN A N 1
ATOM 3074 C CA . ASN A 1 381 ? -7.393 -0.427 -42.428 1.00 73.50 381 ASN A CA 1
ATOM 3075 C C . ASN A 1 381 ? -8.036 0.969 -42.277 1.00 73.50 381 ASN A C 1
ATOM 3077 O O . ASN A 1 381 ? -8.251 1.424 -41.148 1.00 73.50 381 ASN A O 1
ATOM 3081 N N . PRO A 1 382 ? -8.449 1.630 -43.380 1.00 72.25 382 PRO A N 1
ATOM 3082 C CA . PRO A 1 382 ? -9.041 2.971 -43.325 1.00 72.25 382 PRO A CA 1
ATOM 3083 C C . PRO A 1 382 ? -10.383 3.015 -42.571 1.00 72.25 382 PRO A C 1
ATOM 3085 O O . PRO A 1 382 ? -10.798 4.071 -42.101 1.00 72.25 382 PRO A O 1
ATOM 3088 N N . ASN A 1 383 ? -11.037 1.865 -42.377 1.00 72.75 383 ASN A N 1
ATOM 3089 C CA . ASN A 1 383 ? -12.281 1.748 -41.613 1.00 72.75 383 ASN A CA 1
ATOM 3090 C C . ASN A 1 383 ? -12.079 1.839 -40.080 1.00 72.75 383 ASN A C 1
ATOM 3092 O O . ASN A 1 383 ? -13.051 1.927 -39.338 1.00 72.75 383 ASN A O 1
ATOM 3096 N N . ILE A 1 384 ? -10.829 1.801 -39.592 1.00 71.06 384 ILE A N 1
ATOM 3097 C CA . ILE A 1 384 ? -10.464 1.858 -38.158 1.00 71.06 384 ILE A CA 1
ATOM 3098 C C . ILE A 1 384 ? -9.886 3.242 -37.781 1.00 71.06 384 ILE A C 1
ATOM 3100 O O . ILE A 1 384 ? -9.541 3.498 -36.629 1.00 71.06 384 ILE A O 1
ATOM 3104 N N . THR A 1 385 ? -9.854 4.184 -38.728 1.00 69.12 385 THR A N 1
ATOM 3105 C CA . THR A 1 385 ? -9.454 5.592 -38.520 1.00 69.12 385 THR A CA 1
ATOM 3106 C C . THR A 1 385 ? -10.183 6.256 -37.346 1.00 69.12 385 THR A C 1
ATOM 3108 O O . THR A 1 385 ? -9.581 7.036 -36.611 1.00 69.12 385 THR A O 1
ATOM 3111 N N . TRP A 1 386 ? -11.442 5.884 -37.085 1.00 73.88 386 TRP A N 1
ATOM 3112 C CA . TRP A 1 386 ? -12.203 6.371 -35.929 1.00 73.88 386 TRP A CA 1
ATOM 3113 C C . TRP A 1 386 ? -11.541 6.023 -34.585 1.00 73.88 386 TRP A C 1
ATOM 3115 O O . TRP A 1 386 ? -11.584 6.833 -33.666 1.00 73.88 386 TRP A O 1
ATOM 3125 N N . PHE A 1 387 ? -10.892 4.861 -34.455 1.00 69.62 387 PHE A N 1
ATOM 3126 C CA . PHE A 1 387 ? -10.213 4.457 -33.219 1.00 69.62 387 PHE A CA 1
ATOM 3127 C C . PHE A 1 387 ? -8.937 5.275 -33.000 1.00 69.62 387 PHE A C 1
ATOM 3129 O O . PHE A 1 387 ? -8.652 5.703 -31.878 1.00 69.62 387 PHE A O 1
ATOM 3136 N N . ALA A 1 388 ? -8.202 5.541 -34.085 1.00 69.38 388 ALA A N 1
ATOM 3137 C CA . ALA A 1 388 ? -7.022 6.393 -34.047 1.00 69.38 388 ALA A CA 1
ATOM 3138 C C . ALA A 1 388 ? -7.385 7.836 -33.661 1.00 69.38 388 ALA A C 1
ATOM 3140 O O . ALA A 1 388 ? -6.784 8.415 -32.753 1.00 69.38 388 ALA A O 1
ATOM 3141 N N . TRP A 1 389 ? -8.449 8.361 -34.275 1.00 71.19 389 TRP A N 1
ATOM 3142 C CA . TRP A 1 389 ? -9.030 9.661 -33.958 1.00 71.19 389 TRP A CA 1
ATOM 3143 C C . TRP A 1 389 ? -9.498 9.746 -32.499 1.00 71.19 389 TRP A C 1
ATOM 3145 O O . TRP A 1 389 ? -9.160 10.709 -31.813 1.00 71.19 389 TRP A O 1
ATOM 3155 N N . VAL A 1 390 ? -10.200 8.722 -31.989 1.00 69.62 390 VAL A N 1
ATOM 3156 C CA . VAL A 1 390 ? -10.645 8.657 -30.585 1.00 69.62 390 VAL A CA 1
ATOM 3157 C C . VAL A 1 390 ? -9.456 8.670 -29.637 1.00 69.62 390 VAL A C 1
ATOM 3159 O O . VAL A 1 390 ? -9.454 9.461 -28.706 1.00 69.62 390 VAL A O 1
ATOM 3162 N N . HIS A 1 391 ? -8.429 7.847 -29.843 1.00 69.25 391 HIS A N 1
ATOM 3163 C CA . HIS A 1 391 ? -7.270 7.841 -28.947 1.00 69.25 391 HIS A CA 1
ATOM 3164 C C . HIS A 1 391 ? -6.524 9.185 -28.977 1.00 69.25 391 HIS A C 1
ATOM 3166 O O . HIS A 1 391 ? -6.192 9.723 -27.922 1.00 69.25 391 HIS A O 1
ATOM 3172 N N . GLN A 1 392 ? -6.304 9.761 -30.162 1.00 70.56 392 GLN A N 1
ATOM 3173 C CA . GLN A 1 392 ? -5.628 11.051 -30.301 1.00 70.56 392 GLN A CA 1
ATOM 3174 C C . GLN A 1 392 ? -6.426 12.186 -29.641 1.00 70.56 392 GLN A C 1
ATOM 3176 O O . GLN A 1 392 ? -5.862 12.976 -28.894 1.00 70.56 392 GLN A O 1
ATOM 3181 N N . HIS A 1 393 ? -7.747 12.243 -29.835 1.00 69.25 393 HIS A N 1
ATOM 3182 C CA . HIS A 1 393 ? -8.572 13.272 -29.205 1.00 69.25 393 HIS A CA 1
ATOM 3183 C C . HIS A 1 393 ? -8.882 13.001 -27.731 1.00 69.25 393 HIS A C 1
ATOM 3185 O O . HIS A 1 393 ? -9.046 13.960 -26.996 1.00 69.25 393 HIS A O 1
ATOM 3191 N N . LEU A 1 394 ? -8.981 11.757 -27.263 1.00 64.69 394 LEU A N 1
ATOM 3192 C CA . LEU A 1 394 ? -9.405 11.441 -25.892 1.00 64.69 394 LEU A CA 1
ATOM 3193 C C . LEU A 1 394 ? -8.232 11.395 -24.905 1.00 64.69 394 LEU A C 1
ATOM 3195 O O . LEU A 1 394 ? -8.389 11.830 -23.766 1.00 64.69 394 LEU A O 1
ATOM 3199 N N . VAL A 1 395 ? -7.072 10.876 -25.328 1.00 65.81 395 VAL A N 1
ATOM 3200 C CA . VAL A 1 395 ? -5.901 10.667 -24.457 1.00 65.81 395 VAL A CA 1
ATOM 3201 C C . VAL A 1 395 ? -4.920 11.841 -24.521 1.00 65.81 395 VAL A C 1
ATOM 3203 O O . VAL A 1 395 ? -4.382 12.217 -23.484 1.00 65.81 395 VAL A O 1
ATOM 3206 N N . GLU A 1 396 ? -4.696 12.458 -25.690 1.00 67.31 396 GLU A N 1
ATOM 3207 C CA . GLU A 1 396 ? -3.775 13.610 -25.790 1.00 67.31 396 GLU A CA 1
ATOM 3208 C C . GLU A 1 396 ? -4.427 14.933 -25.353 1.00 67.31 396 GLU A C 1
ATOM 3210 O O . GLU A 1 396 ? -3.720 15.846 -24.925 1.00 67.31 396 GLU A O 1
ATOM 3215 N N . ASN A 1 397 ? -5.763 15.050 -25.382 1.00 69.81 397 ASN A N 1
ATOM 3216 C CA . ASN A 1 397 ? -6.427 16.236 -24.841 1.00 69.81 397 ASN A CA 1
ATOM 3217 C C . ASN A 1 397 ? -6.516 16.166 -23.317 1.00 69.81 397 ASN A C 1
ATOM 3219 O O . ASN A 1 397 ? -7.393 15.513 -22.744 1.00 69.81 397 ASN A O 1
ATOM 3223 N N . THR A 1 398 ? -5.682 16.972 -22.663 1.00 69.06 398 THR A N 1
ATOM 3224 C CA . THR A 1 398 ? -5.688 17.200 -21.212 1.00 69.06 398 THR A CA 1
ATOM 3225 C C . THR A 1 398 ? -7.095 17.490 -20.674 1.00 69.06 398 THR A C 1
ATOM 3227 O O . THR A 1 398 ? -7.460 17.013 -19.603 1.00 69.06 398 THR A O 1
ATOM 3230 N N . PHE A 1 399 ? -7.927 18.209 -21.437 1.00 72.38 399 PHE A N 1
ATOM 3231 C CA . PHE A 1 399 ? -9.306 18.530 -21.059 1.00 72.38 399 PHE A CA 1
ATOM 3232 C C . PHE A 1 399 ? -10.201 17.292 -20.882 1.00 72.38 399 PHE A C 1
ATOM 3234 O O . PHE A 1 399 ? -10.958 17.220 -19.917 1.00 72.38 399 PHE A O 1
ATOM 3241 N N . LEU A 1 400 ? -10.105 16.298 -21.771 1.00 65.69 400 LEU A N 1
ATOM 3242 C CA . LEU A 1 400 ? -10.939 15.093 -21.705 1.00 65.69 400 LEU A CA 1
ATOM 3243 C C . LEU A 1 400 ? -10.488 14.151 -20.590 1.00 65.69 400 LEU A C 1
ATOM 3245 O O . LEU A 1 400 ? -11.331 13.568 -19.914 1.00 65.69 400 LEU A O 1
ATOM 3249 N N . LEU A 1 401 ? -9.186 14.081 -20.311 1.00 68.44 401 LEU A N 1
ATOM 3250 C CA . LEU A 1 401 ? -8.680 13.410 -19.113 1.00 68.44 401 LEU A CA 1
ATOM 3251 C C . LEU A 1 401 ? -9.194 14.073 -17.828 1.00 68.44 401 LEU A C 1
ATOM 3253 O O . LEU A 1 401 ? -9.633 13.371 -16.916 1.00 68.44 401 LEU A O 1
ATOM 3257 N N . PHE A 1 402 ? -9.213 15.408 -17.763 1.00 74.88 402 PHE A N 1
ATOM 3258 C CA . PHE A 1 402 ? -9.825 16.138 -16.647 1.00 74.88 402 PHE A CA 1
ATOM 3259 C C . PHE A 1 402 ? -11.330 15.878 -16.540 1.00 74.88 402 PHE A C 1
ATOM 3261 O O . PHE A 1 402 ? -11.832 15.687 -15.434 1.00 74.88 402 PHE A O 1
ATOM 3268 N N . LEU A 1 403 ? -12.044 15.813 -17.666 1.00 75.50 403 LEU A N 1
ATOM 3269 C CA . LEU A 1 403 ? -13.472 15.506 -17.700 1.00 75.50 403 LEU A CA 1
ATOM 3270 C C . LEU A 1 403 ? -13.752 14.080 -17.205 1.00 75.50 403 LEU A C 1
ATOM 3272 O O . LEU A 1 403 ? -14.627 13.889 -16.367 1.00 75.50 403 LEU A O 1
ATOM 3276 N N . MET A 1 4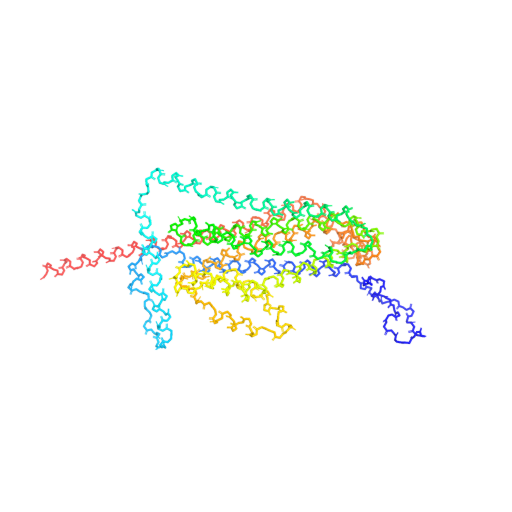04 ? -12.989 13.087 -17.670 1.00 71.00 404 MET A N 1
ATOM 3277 C CA . MET A 1 404 ? -13.119 11.685 -17.258 1.00 71.00 404 MET A CA 1
ATOM 3278 C C . MET A 1 404 ? -12.738 11.485 -15.791 1.00 71.00 404 MET A C 1
ATOM 3280 O O . MET A 1 404 ? -13.441 10.787 -15.063 1.00 71.00 404 MET A O 1
ATOM 3284 N N . SER A 1 405 ? -11.672 12.144 -15.333 1.00 74.38 405 SER A N 1
ATOM 3285 C CA . SER A 1 405 ? -11.311 12.208 -13.915 1.00 74.38 405 SER A CA 1
ATOM 3286 C C . SER A 1 405 ? -12.432 12.846 -13.091 1.00 74.38 405 SER A C 1
ATOM 3288 O O . SER A 1 405 ? -12.840 12.291 -12.075 1.00 74.38 405 SER A O 1
ATOM 3290 N N . GLY A 1 406 ? -13.015 13.949 -13.569 1.00 78.19 406 GLY A N 1
ATOM 3291 C CA . GLY A 1 406 ? -14.158 14.617 -12.947 1.00 78.19 406 GLY A CA 1
ATOM 3292 C C . GLY A 1 406 ? -15.416 13.748 -12.900 1.00 78.19 406 GLY A C 1
ATOM 3293 O O . GLY A 1 406 ? -16.077 13.701 -11.869 1.00 78.19 406 GLY A O 1
ATOM 3294 N N . LEU A 1 407 ? -15.718 13.006 -13.968 1.00 77.19 407 LEU A N 1
ATOM 3295 C CA . LEU A 1 407 ? -16.815 12.036 -14.043 1.00 77.19 407 LEU A CA 1
ATOM 3296 C C . LEU A 1 407 ? -16.608 10.870 -13.078 1.00 77.19 407 LEU A C 1
ATOM 3298 O O . LEU A 1 407 ? -17.552 10.481 -12.398 1.00 77.19 407 LEU A O 1
ATOM 3302 N N . LEU A 1 408 ? -15.385 10.344 -12.971 1.00 71.62 408 LEU A N 1
ATOM 3303 C CA . LEU A 1 408 ? -15.034 9.327 -11.979 1.00 71.62 408 LEU A CA 1
ATOM 3304 C C . LEU A 1 408 ? -15.166 9.875 -10.558 1.00 71.62 408 LEU A C 1
ATOM 3306 O O . LEU A 1 408 ? -15.768 9.218 -9.710 1.00 71.62 408 LEU A O 1
ATOM 3310 N N . LEU A 1 409 ? -14.679 11.091 -10.300 1.00 74.44 409 LEU A N 1
ATOM 3311 C CA . LEU A 1 409 ? -14.821 11.752 -9.005 1.00 74.44 409 LEU A CA 1
ATOM 3312 C C . LEU A 1 409 ? -16.295 11.988 -8.664 1.00 74.44 409 LEU A C 1
ATOM 3314 O O . LEU A 1 409 ? -16.702 11.763 -7.528 1.00 74.44 409 LEU A O 1
ATOM 3318 N N . ALA A 1 410 ? -17.103 12.386 -9.648 1.00 71.19 410 ALA A N 1
ATOM 3319 C CA . ALA A 1 410 ? -18.542 12.554 -9.516 1.00 71.19 410 ALA A CA 1
ATOM 3320 C C . ALA A 1 410 ? -19.235 11.213 -9.260 1.00 71.19 410 ALA A C 1
ATOM 3322 O O . ALA A 1 410 ? -20.074 11.132 -8.374 1.00 71.19 410 ALA A O 1
ATOM 3323 N N . MET A 1 411 ? -18.852 10.138 -9.952 1.00 67.06 411 MET A N 1
ATOM 3324 C CA . MET A 1 411 ? -19.357 8.784 -9.703 1.00 67.06 411 MET A CA 1
ATOM 3325 C C . MET A 1 411 ? -19.020 8.315 -8.287 1.00 67.06 411 MET A C 1
ATOM 3327 O O . MET A 1 411 ? -19.886 7.807 -7.577 1.00 67.06 411 MET A O 1
ATOM 3331 N N . ILE A 1 412 ? -17.778 8.514 -7.845 1.00 70.62 412 ILE A N 1
ATOM 3332 C CA . ILE A 1 412 ? -17.341 8.206 -6.480 1.00 70.62 412 ILE A CA 1
ATOM 3333 C C . ILE A 1 412 ? -18.138 9.050 -5.480 1.00 70.62 412 ILE A C 1
ATOM 3335 O O . ILE A 1 412 ? -18.667 8.516 -4.507 1.00 70.62 412 ILE A O 1
ATOM 3339 N N . TYR A 1 413 ? -18.293 10.348 -5.738 1.00 77.75 413 TYR A N 1
ATOM 3340 C CA . TYR A 1 413 ? -19.069 11.263 -4.907 1.00 77.75 413 TYR A CA 1
ATOM 3341 C C . TYR A 1 413 ? -20.544 10.858 -4.816 1.00 77.75 413 TYR A C 1
ATOM 3343 O O . TYR A 1 413 ? -21.103 10.844 -3.721 1.00 77.75 413 TYR A O 1
ATOM 3351 N N . LEU A 1 414 ? -21.161 10.473 -5.934 1.00 70.19 414 LEU A N 1
ATOM 3352 C CA . LEU A 1 414 ? -22.536 9.987 -5.998 1.00 70.19 414 LEU A CA 1
ATOM 3353 C C . LEU A 1 414 ? -22.682 8.662 -5.255 1.00 70.19 414 LEU A C 1
ATOM 3355 O O . LEU A 1 414 ? -23.608 8.524 -4.469 1.00 70.19 414 LEU A O 1
ATOM 3359 N N . ASN A 1 415 ? -21.752 7.716 -5.407 1.00 65.38 415 ASN A N 1
ATOM 3360 C CA . ASN A 1 415 ? -21.756 6.477 -4.623 1.00 65.38 415 ASN A CA 1
ATOM 3361 C C . ASN A 1 415 ? -21.642 6.768 -3.121 1.00 65.38 415 ASN A C 1
ATOM 3363 O O . ASN A 1 415 ? -22.393 6.210 -2.321 1.00 65.38 415 ASN A O 1
ATOM 3367 N N . ILE A 1 416 ? -20.764 7.694 -2.727 1.00 69.31 416 ILE A N 1
ATOM 3368 C CA . ILE A 1 416 ? -20.649 8.152 -1.339 1.00 69.31 416 ILE A CA 1
ATOM 3369 C C . ILE A 1 416 ? -21.960 8.800 -0.874 1.00 69.31 416 ILE A C 1
ATOM 3371 O O . ILE A 1 416 ? -22.419 8.509 0.230 1.00 69.31 416 ILE A O 1
ATOM 3375 N N . GLN A 1 417 ? -22.586 9.655 -1.687 1.00 70.94 417 GLN A N 1
ATOM 3376 C CA . GLN A 1 417 ? -23.874 10.275 -1.368 1.00 70.94 417 GLN A CA 1
ATOM 3377 C C . GLN A 1 417 ? -24.995 9.247 -1.245 1.00 70.94 417 GLN A C 1
ATOM 3379 O O . GLN A 1 417 ? -25.766 9.331 -0.298 1.00 70.94 417 GLN A O 1
ATOM 3384 N N . VAL A 1 418 ? -25.086 8.278 -2.154 1.00 72.31 418 VAL A N 1
ATOM 3385 C CA . VAL A 1 418 ? -26.086 7.204 -2.120 1.00 72.31 418 VAL A CA 1
ATOM 3386 C C . VAL A 1 418 ? -25.922 6.394 -0.843 1.00 72.31 418 VAL A C 1
ATOM 3388 O O . VAL A 1 418 ? -26.902 6.163 -0.136 1.00 72.31 418 VAL A O 1
ATOM 3391 N N . VAL A 1 419 ? -24.685 6.046 -0.479 1.00 68.81 419 VAL A N 1
ATOM 3392 C CA . VAL A 1 419 ? -24.395 5.383 0.796 1.00 68.81 419 VAL A CA 1
ATOM 3393 C C . VAL A 1 419 ? -24.842 6.262 1.968 1.00 68.81 419 VAL A C 1
ATOM 3395 O O . VAL A 1 419 ? -25.591 5.787 2.817 1.00 68.81 419 VAL A O 1
ATOM 3398 N N . ARG A 1 420 ? -24.484 7.554 2.006 1.00 70.75 420 ARG A N 1
ATOM 3399 C CA . ARG A 1 420 ? -24.952 8.490 3.053 1.00 70.75 420 ARG A CA 1
ATOM 3400 C C . ARG A 1 420 ? -26.480 8.645 3.082 1.00 70.75 420 ARG A C 1
ATOM 3402 O O . ARG A 1 420 ? -27.067 8.767 4.155 1.00 70.75 420 ARG A O 1
ATOM 3409 N N . GLY A 1 421 ? -27.141 8.625 1.930 1.00 73.56 421 GLY A N 1
ATOM 3410 C CA . GLY A 1 421 ? -28.595 8.693 1.799 1.00 73.56 421 GLY A CA 1
ATOM 3411 C C . GLY A 1 421 ? -29.263 7.461 2.401 1.00 73.56 421 GLY A C 1
ATOM 3412 O O . GLY A 1 421 ? -30.146 7.589 3.249 1.00 73.56 421 GLY A O 1
ATOM 3413 N N . GLN A 1 422 ? -28.763 6.268 2.066 1.00 70.56 422 GLN A N 1
ATOM 3414 C CA . GLN A 1 422 ? -29.202 5.020 2.694 1.00 70.56 422 GLN A CA 1
ATOM 3415 C C . GLN A 1 422 ? -28.987 5.041 4.215 1.00 70.56 422 GLN A C 1
ATOM 3417 O O . GLN A 1 422 ? -29.855 4.593 4.962 1.00 70.56 422 GLN A O 1
ATOM 3422 N N . GLN A 1 423 ? -27.890 5.632 4.702 1.00 67.75 423 GLN A N 1
ATOM 3423 C CA . GLN A 1 423 ? -27.655 5.801 6.142 1.00 67.75 423 GLN A CA 1
ATOM 3424 C C . GLN A 1 423 ? -28.716 6.676 6.817 1.00 67.75 423 GLN A C 1
ATOM 3426 O O . GLN A 1 423 ? -29.142 6.366 7.934 1.00 67.75 423 GLN A O 1
ATOM 3431 N N . ARG A 1 424 ? -29.146 7.758 6.159 1.00 75.50 424 ARG A N 1
ATOM 3432 C CA . ARG A 1 424 ? -30.184 8.652 6.685 1.00 75.50 424 ARG A CA 1
ATOM 3433 C C . ARG A 1 424 ? -31.545 7.961 6.734 1.00 75.50 424 ARG A C 1
ATOM 3435 O O . ARG A 1 424 ? -32.230 8.077 7.741 1.00 75.50 424 ARG A O 1
ATOM 3442 N N . ILE A 1 425 ? -31.888 7.180 5.710 1.00 78.25 425 ILE A N 1
ATOM 3443 C CA . ILE A 1 425 ? -33.124 6.381 5.685 1.00 78.25 425 ILE A CA 1
ATOM 3444 C C . ILE A 1 425 ? -33.122 5.338 6.811 1.00 78.25 425 ILE A C 1
ATOM 3446 O O . ILE A 1 425 ? -34.091 5.244 7.555 1.00 78.25 425 ILE A O 1
ATOM 3450 N N . ILE A 1 426 ? -32.020 4.600 7.000 1.00 75.50 426 ILE A N 1
ATOM 3451 C CA . ILE A 1 426 ? -31.896 3.624 8.098 1.00 75.50 426 ILE A CA 1
ATOM 3452 C C . ILE A 1 426 ? -32.030 4.307 9.466 1.00 75.50 426 ILE A C 1
ATOM 3454 O O . ILE A 1 426 ? -32.617 3.735 10.381 1.00 75.50 426 ILE A O 1
ATOM 3458 N N . TYR A 1 427 ? -31.472 5.510 9.625 1.00 76.56 427 TYR A N 1
ATOM 3459 C CA . TYR A 1 427 ? -31.615 6.286 10.856 1.00 76.56 427 TYR A CA 1
ATOM 3460 C C . TYR A 1 427 ? -33.082 6.657 11.122 1.00 76.56 427 TYR A C 1
ATOM 3462 O O . TYR A 1 427 ? -33.578 6.372 12.207 1.00 76.56 427 TYR A O 1
ATOM 3470 N N . LEU A 1 428 ? -33.781 7.197 10.119 1.00 83.44 428 LEU A N 1
ATOM 3471 C CA . LEU A 1 428 ? -35.192 7.579 10.236 1.00 83.44 428 LEU A CA 1
ATOM 3472 C C . LEU A 1 428 ? -36.100 6.375 10.516 1.00 83.44 428 LEU A C 1
ATOM 3474 O O . LEU A 1 428 ? -36.957 6.451 11.386 1.00 83.44 428 LEU A O 1
ATOM 3478 N N . LEU A 1 429 ? -35.873 5.239 9.847 1.00 84.62 429 LEU A N 1
ATOM 3479 C CA . LEU A 1 429 ? -36.615 3.999 10.109 1.00 84.62 429 LEU A CA 1
ATOM 3480 C C . LEU A 1 429 ? -36.430 3.520 11.553 1.00 84.62 429 LEU A C 1
ATOM 3482 O O . LEU A 1 429 ? -37.375 3.057 12.182 1.00 84.62 429 LEU A O 1
ATOM 3486 N N . LYS A 1 430 ? -35.218 3.637 12.104 1.00 77.12 430 LYS A N 1
ATOM 3487 C CA . LYS A 1 430 ? -34.966 3.284 13.508 1.00 77.12 430 LYS A CA 1
ATOM 3488 C C . LYS A 1 430 ? -35.668 4.227 14.478 1.00 77.12 430 LYS A C 1
ATOM 3490 O O . LYS A 1 430 ? -36.140 3.768 15.511 1.00 77.12 430 LYS A O 1
ATOM 3495 N N . GLU A 1 431 ? -35.721 5.512 14.155 1.00 83.25 431 GLU A N 1
ATOM 3496 C CA . GLU A 1 431 ? -36.449 6.509 14.940 1.00 83.25 431 GLU A CA 1
ATOM 3497 C C . GLU A 1 431 ? -37.958 6.237 14.912 1.00 83.25 431 GLU A C 1
ATOM 3499 O O . GLU A 1 431 ? -38.593 6.222 15.960 1.00 83.25 431 GLU A O 1
ATOM 3504 N N . GLN A 1 432 ? -38.512 5.881 13.749 1.00 87.81 432 GLN A N 1
ATOM 3505 C CA . GLN A 1 432 ? -39.906 5.444 13.634 1.00 87.81 432 GLN A CA 1
ATOM 3506 C C . GLN A 1 432 ? -40.196 4.192 14.467 1.00 87.81 432 GLN A C 1
ATOM 3508 O O . GLN A 1 432 ? -41.169 4.179 15.212 1.00 87.81 432 GLN A O 1
ATOM 3513 N N . ILE A 1 433 ? -39.335 3.169 14.408 1.00 84.81 433 ILE A N 1
ATOM 3514 C CA . ILE A 1 433 ? -39.492 1.955 15.227 1.00 84.81 433 ILE A CA 1
ATOM 3515 C C . ILE A 1 433 ? -39.449 2.286 16.727 1.00 84.81 433 ILE A C 1
ATOM 3517 O O . ILE A 1 433 ? -40.191 1.689 17.504 1.00 84.81 433 ILE A O 1
ATOM 3521 N N . ALA A 1 434 ? -38.590 3.222 17.145 1.00 82.06 434 ALA A N 1
ATOM 3522 C CA . ALA A 1 434 ? -38.520 3.655 18.538 1.00 82.06 434 ALA A CA 1
ATOM 3523 C C . ALA A 1 434 ? -39.812 4.366 18.972 1.00 82.06 434 ALA A C 1
ATOM 3525 O O . ALA A 1 434 ? -40.376 4.001 20.001 1.00 82.06 434 ALA A O 1
ATOM 3526 N N . ASN A 1 435 ? -40.314 5.297 18.157 1.00 86.50 435 ASN A N 1
ATOM 3527 C CA . ASN A 1 435 ? -41.552 6.029 18.435 1.00 86.50 435 ASN A CA 1
ATOM 3528 C C . ASN A 1 435 ? -42.775 5.095 18.463 1.00 86.50 435 ASN A C 1
ATOM 3530 O O . ASN A 1 435 ? -43.573 5.158 19.392 1.00 86.50 435 ASN A O 1
ATOM 3534 N N . GLU A 1 436 ? -42.888 4.158 17.514 1.00 90.50 436 GLU A N 1
ATOM 3535 C CA . GLU A 1 436 ? -43.935 3.124 17.548 1.00 90.50 436 GLU A CA 1
ATOM 3536 C C . GLU A 1 436 ? -43.829 2.226 18.791 1.00 90.50 436 GLU A C 1
ATOM 3538 O O . GLU A 1 436 ? -44.838 1.741 19.310 1.00 90.50 436 GLU A O 1
ATOM 3543 N N . GLY A 1 437 ? -42.606 1.971 19.266 1.00 87.06 437 GLY A N 1
ATOM 3544 C CA . GLY A 1 437 ? -42.354 1.258 20.514 1.00 87.06 437 GLY A CA 1
ATOM 3545 C C . GLY A 1 437 ? -42.908 2.006 21.727 1.00 87.06 437 GLY A C 1
ATOM 3546 O O . GLY A 1 437 ? -43.592 1.397 22.551 1.00 87.06 437 GLY A O 1
ATOM 3547 N N . GLU A 1 438 ? -42.666 3.316 21.817 1.00 90.25 438 GLU A N 1
ATOM 3548 C CA . GLU A 1 438 ? -43.200 4.164 22.891 1.00 90.25 438 GLU A CA 1
ATOM 3549 C C . GLU A 1 438 ? -44.730 4.247 22.858 1.00 90.25 438 GLU A C 1
ATOM 3551 O O . GLU A 1 438 ? -45.367 4.057 23.897 1.00 90.25 438 GLU A O 1
ATOM 3556 N N . ASP A 1 439 ? -45.334 4.411 21.679 1.00 93.19 439 ASP A N 1
ATOM 3557 C CA . ASP A 1 439 ? -46.794 4.431 21.524 1.00 93.19 439 ASP A CA 1
ATOM 3558 C C . ASP A 1 439 ? -47.439 3.118 21.988 1.00 93.19 439 ASP A C 1
ATOM 3560 O O . ASP A 1 439 ? -48.457 3.119 22.688 1.00 93.19 439 ASP A O 1
ATOM 3564 N N . LYS A 1 440 ? -46.832 1.969 21.658 1.00 92.56 440 LYS A N 1
ATOM 3565 C CA . LYS A 1 440 ? -47.306 0.660 22.138 1.00 92.56 440 LYS A CA 1
ATOM 3566 C C . LYS A 1 440 ? -47.205 0.543 23.655 1.00 92.56 440 LYS A C 1
ATOM 3568 O O . LYS A 1 440 ? -48.135 0.033 24.280 1.00 92.56 440 LYS A O 1
ATOM 3573 N N . ILE A 1 441 ? -46.112 1.014 24.257 1.00 88.81 441 ILE A N 1
ATOM 3574 C CA . ILE A 1 441 ? -45.948 1.020 25.718 1.00 88.81 441 ILE A CA 1
ATOM 3575 C C . ILE A 1 441 ? -47.019 1.904 26.368 1.00 88.81 441 ILE A C 1
ATOM 3577 O O . ILE A 1 441 ? -47.661 1.471 27.327 1.00 88.81 441 ILE A O 1
ATOM 3581 N N . PHE A 1 442 ? -47.263 3.096 25.821 1.00 92.94 442 PHE A N 1
ATOM 3582 C CA . PHE A 1 442 ? -48.304 4.010 26.289 1.00 92.94 442 PHE A CA 1
ATOM 3583 C C . PHE A 1 442 ? -49.701 3.374 26.219 1.00 92.94 442 PHE A C 1
ATOM 3585 O O . PHE A 1 442 ? -50.458 3.405 27.194 1.00 92.94 442 PHE A O 1
ATOM 3592 N N . LEU A 1 443 ? -50.033 2.729 25.096 1.00 93.44 443 LEU A N 1
ATOM 3593 C CA . LEU A 1 443 ? -51.296 2.008 24.921 1.00 93.44 443 LEU A CA 1
ATOM 3594 C C . LEU A 1 443 ? -51.453 0.872 25.940 1.00 93.44 443 LEU A C 1
ATOM 3596 O O . LEU A 1 443 ? -52.513 0.750 26.556 1.00 93.44 443 LEU A O 1
ATOM 3600 N N . ILE A 1 444 ? -50.404 0.074 26.164 1.00 93.31 444 ILE A N 1
ATOM 3601 C CA . ILE A 1 444 ? -50.411 -1.008 27.160 1.00 93.31 444 ILE A CA 1
ATOM 3602 C C . ILE A 1 444 ? -50.615 -0.447 28.572 1.00 93.31 444 ILE A C 1
ATOM 3604 O O . ILE A 1 444 ? -51.428 -0.984 29.322 1.00 93.31 444 ILE A O 1
ATOM 3608 N N . GLN A 1 445 ? -49.929 0.640 28.940 1.00 91.81 445 GLN A N 1
ATOM 3609 C CA . GLN A 1 445 ? -50.089 1.283 30.249 1.00 91.81 445 GLN A CA 1
ATOM 3610 C C . GLN A 1 445 ? -51.523 1.774 30.474 1.00 91.81 445 GLN A C 1
ATOM 3612 O O . GLN A 1 445 ? -52.094 1.527 31.538 1.00 91.81 445 GLN A O 1
ATOM 3617 N N . LYS A 1 446 ? -52.129 2.404 29.461 1.00 93.06 446 LYS A N 1
ATOM 3618 C CA . LYS A 1 446 ? -53.521 2.867 29.512 1.00 93.06 446 LYS A CA 1
ATOM 3619 C C . LYS A 1 446 ? -54.513 1.707 29.630 1.00 93.06 446 LYS A C 1
ATOM 3621 O O . LYS A 1 446 ? -55.498 1.796 30.362 1.00 93.06 446 LYS A O 1
ATOM 3626 N N . LEU A 1 447 ? -54.250 0.594 28.947 1.00 93.69 447 LEU A N 1
ATOM 3627 C CA . LEU A 1 447 ? -55.073 -0.610 29.057 1.00 93.69 447 LEU A CA 1
ATOM 3628 C C . LEU A 1 447 ? -54.975 -1.223 30.463 1.00 93.69 447 LEU A C 1
ATOM 3630 O O . LEU A 1 447 ? -55.991 -1.583 31.056 1.00 93.69 447 LEU A O 1
ATOM 3634 N N . HIS A 1 448 ? -53.766 -1.262 31.029 1.00 91.19 448 HIS A N 1
ATOM 3635 C CA . HIS A 1 448 ? -53.528 -1.735 32.392 1.00 91.19 448 HIS A CA 1
ATOM 3636 C C . HIS A 1 448 ? -54.232 -0.862 33.439 1.00 91.19 448 HIS A C 1
ATOM 3638 O O . HIS A 1 448 ? -54.796 -1.398 34.391 1.00 91.19 448 HIS A O 1
ATOM 3644 N N . SER A 1 449 ? -54.241 0.467 33.271 1.00 92.56 449 SER A N 1
ATOM 3645 C CA . SER A 1 449 ? -54.936 1.366 34.201 1.00 92.56 449 SER A CA 1
ATOM 3646 C C . SER A 1 449 ? -56.450 1.168 34.183 1.00 92.56 449 SER A C 1
ATOM 3648 O O . SER A 1 449 ? -57.068 1.189 35.243 1.00 92.56 449 SER A O 1
ATOM 3650 N N . ILE A 1 450 ? -57.036 0.918 33.005 1.00 92.56 450 ILE A N 1
ATOM 3651 C CA . ILE A 1 450 ? -58.470 0.618 32.873 1.00 92.56 450 ILE A CA 1
ATOM 3652 C C . ILE A 1 450 ? -58.800 -0.714 33.555 1.00 92.56 450 ILE A C 1
ATOM 3654 O O . ILE A 1 450 ? -59.766 -0.792 34.308 1.00 92.56 450 ILE A O 1
ATOM 3658 N N . TYR A 1 451 ? -57.979 -1.748 33.345 1.00 88.69 451 TYR A N 1
ATOM 3659 C CA . TYR A 1 451 ? -58.166 -3.046 34.001 1.00 88.69 451 TYR A CA 1
ATOM 3660 C C . TYR A 1 451 ? -58.043 -2.979 35.523 1.00 88.69 451 TYR A C 1
ATOM 3662 O O . TYR A 1 451 ? -58.685 -3.759 36.206 1.00 88.69 451 TYR A O 1
ATOM 3670 N N . LYS A 1 452 ? -57.229 -2.064 36.057 1.00 84.25 452 LYS A N 1
ATOM 3671 C CA . LYS A 1 452 ? -57.032 -1.891 37.503 1.00 84.25 452 LYS A CA 1
ATOM 3672 C C . LYS A 1 452 ? -58.149 -1.084 38.180 1.00 84.25 452 LYS A C 1
ATOM 3674 O O . LYS A 1 452 ? -58.242 -1.093 39.401 1.00 84.25 452 LYS A O 1
ATOM 3679 N N . GLN A 1 453 ? -58.941 -0.346 37.400 1.00 78.12 453 GLN A N 1
ATOM 3680 C CA . GLN A 1 453 ? -60.120 0.392 37.869 1.00 78.12 453 GLN A CA 1
ATOM 3681 C C . GLN A 1 453 ? -61.407 -0.443 37.840 1.00 78.12 453 GLN A C 1
ATOM 3683 O O . GLN A 1 453 ? -62.421 0.001 38.378 1.00 78.12 453 GLN A O 1
ATOM 3688 N N . ARG A 1 454 ? -61.374 -1.610 37.196 1.00 62.12 454 ARG A N 1
ATOM 3689 C CA . ARG A 1 454 ? -62.470 -2.575 37.139 1.00 62.12 454 ARG A CA 1
ATOM 3690 C C . ARG A 1 454 ? -62.214 -3.697 38.131 1.00 62.12 454 ARG A C 1
ATOM 3692 O O . ARG A 1 454 ? -63.217 -4.199 38.676 1.00 62.12 454 ARG A O 1
#

pLDDT: mean 73.12, std 12.41, range [38.03, 93.69]

InterPro domains:
  IPR012496 TMC domain [PF07810] (232-295)
  IPR038900 Transmembrane channel-like protein [PTHR23302] (1-453)